Protein AF-A0A1R4I894-F1 (afdb_monomer_lite)

Radius of gyration: 35.86 Å; chains: 1; bounding box: 91×90×110 Å

Foldseek 3Di:
DPDAQDQLVVLVVPDDLVCSLVSLQVSLQRHQQAPPDDGKKKWFWAADPVRDIDTPDIVVDDPPDDRAPPCWDWDAQPPGHIITIPNHGDDDPSSVVSRVVSSPVNNVSVVVVVVVVVVVVVVVVVVVVQVVLVVLQVLLVVLVVVVVVVVCCLCCVLCVVLVVVLVVLVVDPPVPRPVVVSVVSVVVSVVSVVVVVCLQDPPCCVPPFQQVVVVVLCVPFPEAEAEDEDQPDHFPSVQRNLQNNLVSLLCVLQRPDNWYKYWYWYHDQKTKIKIKTFADDDVCQVVQVVSLVVSCVSSVSSQSSLVSQVKGWDWDDDNGIIIIMTIHGRDDDHFAHFQDPVQLVLAVLLVLLLVLLVVLPDDPVVSVVLVCLLRAAAEEEEECADDAGHAHRYDYDYHPDALELVVLQCQQVCPPPRAHAEYEYPDDHDPNSVVSNPPGHQYFAPPQHNHLVNQQCNQCNSVSSSVVSLVVLCVVCVVVVPSVVSNVSSVCSCVVRLLNVLVVQLSCVRHVNHDPVCDPLLNLLSRSNHSDLCRNLVHDPPDDLVVSLVSLQVQLVVLVVQLPDPPDDPRSNSSSNSSSVSSVVSNPPPPDDPPDDDDD

Sequence (600 aa):
MSPRARRVLDVVASTPREGLVPALLENLARGVRPERHGPAQVRLVRCFDDGHRQQLAAWPDRAGAELAPEGSRTVDVPGLGVLVVDPAPRMTSARARLLRETAAWLGAIVRALTATRELRRAQEQAHRAGAAAEAAQLRAVRVGEGERIRLVETVTTATVGDLAELRGMLAVPAGEVPWERVNASAERLIDELRGAVRGVFPAMLPERGAAETLAELASGLPGSVVVRGDLGRRAGWDVESGFYHAVAGVLRVLARGPERVEVRLRGGDALVARVTRRTGGLADALAGDAAVAEVEAALAADRERLASLGGTLRVGPGREHVEVVVSLPTRAEVTSLPPGRRQLASRPVHGRVATLLESAGLPETVRERLRVRLTAPVALLVVQGPSPVPAPGVRTIDCDEAPDAALAARIRSGEEWGGVDAVVCALSPRDGFAAALAGGPLLFADGTGPGEAVALLAARAPVIAAVRVADELARIAEDEGENGVLRWQLEQLVVGAHELAEHGLLDAVAEGRAPRIVDADAARLAGSAGGDARTRLGLDRKAGDDLVAATAAAAAAHWAAVARRPGLDAASRRAAELLARSAAGIGAVPPASASASASA

Organism: NCBI:txid1255698

Secondary structure (DSSP, 8-state):
-PPPPPPHHHHHHHS-GGGHHHHHHHHHHHHT--TTSSPPEEEEEEE-TTS-EEEEEEES--TT--SS-TT-EEEEETTTEEEEEESPPPP-HHHHHHHHHHHHHHHHHHHHHHHHHHHHHHHHHHHHHHHHHHHHHHHHHHHHHHHHHHHHHHHHHHHHHHHHHHHHHTSS-TTT--HHHHHHHHHHHHHHHHHHHHHHS-THHHHHHHHHHHHHHHHTSSS-EEEEEE--SPPPHHHHHHHHHHHHHHHHHHTTSSS-EEEEEE-SSEEEEEEEEE--SGGGGTTHHHHHHHHHHHTHHHHHHHHHTT-EEEEEEETTEEEEEEEEES------PPPPHHHHHT-HHHHHHHHHHHHS---HHHHHHHHHHHHSPEEEEEESSPPPPP-TTEEEEEE-S--SHHHHHHHHH-TTTS---EEEESSPPPTTHHHHHTTSSEEPPTT--HHHHHHHHHHHHHHHHHHHHHHHHHHHHHHTSS-HHHHHHHHHHHHH-HHHHHHHHHHHHHTT-S-TT--HHHHHHTTTT-S-HHHHHT--TT--HHHHHHHHHHHHHHHHHHHT-TT--HHHHHHHHHHHHHHHHHHTS--S---S----

pLDDT: mean 81.15, std 15.45, range [34.81, 98.12]

Structure (mmCIF, N/CA/C/O backbone):
data_AF-A0A1R4I894-F1
#
_entry.id   AF-A0A1R4I894-F1
#
loop_
_atom_site.group_PDB
_atom_site.id
_atom_site.type_symbol
_atom_site.label_atom_id
_atom_site.label_alt_id
_atom_site.label_comp_id
_atom_site.label_asym_id
_atom_site.label_entity_id
_atom_site.label_seq_id
_atom_site.pdbx_PDB_ins_code
_atom_site.Cartn_x
_atom_site.Cartn_y
_atom_site.Cartn_z
_atom_site.occupancy
_atom_site.B_iso_or_equiv
_atom_site.auth_seq_id
_atom_site.auth_comp_id
_atom_site.auth_asym_id
_atom_site.auth_atom_id
_atom_site.pdbx_PDB_model_num
ATOM 1 N N . MET A 1 1 ? 47.058 3.624 -47.731 1.00 50.72 1 MET A N 1
ATOM 2 C CA . MET A 1 1 ? 45.870 2.754 -47.897 1.00 50.72 1 MET A CA 1
ATOM 3 C C . MET A 1 1 ? 44.729 3.342 -47.079 1.00 50.72 1 MET A C 1
ATOM 5 O O . MET A 1 1 ? 44.876 3.436 -45.870 1.00 50.72 1 MET A O 1
ATOM 9 N N . SER A 1 2 ? 43.640 3.816 -47.695 1.00 53.44 2 SER A N 1
ATOM 10 C CA . SER A 1 2 ? 42.489 4.308 -46.918 1.00 53.44 2 SER A CA 1
ATOM 11 C C . SER A 1 2 ? 41.803 3.134 -46.199 1.00 53.44 2 SER A C 1
ATOM 13 O O . SER A 1 2 ? 41.621 2.087 -46.826 1.00 53.44 2 SER A O 1
ATOM 15 N N . PRO A 1 3 ? 41.423 3.275 -44.917 1.00 67.44 3 PRO A N 1
ATOM 16 C CA . PRO A 1 3 ? 40.795 2.198 -44.158 1.00 67.44 3 PRO A CA 1
ATOM 17 C C . PRO A 1 3 ? 39.455 1.785 -44.784 1.00 67.44 3 PRO A C 1
ATOM 19 O O . PRO A 1 3 ? 38.648 2.628 -45.183 1.00 67.44 3 PRO A O 1
ATOM 22 N N . ARG A 1 4 ? 39.236 0.470 -44.887 1.00 84.06 4 ARG A N 1
ATOM 23 C CA . ARG A 1 4 ? 38.018 -0.147 -45.436 1.00 84.06 4 ARG A CA 1
ATOM 24 C C . ARG A 1 4 ? 36.834 0.101 -44.489 1.00 84.06 4 ARG A C 1
ATOM 26 O O . ARG A 1 4 ? 37.027 0.192 -43.278 1.00 84.06 4 ARG A O 1
ATOM 33 N N . ALA A 1 5 ? 35.617 0.200 -45.027 1.00 89.50 5 ALA A N 1
ATOM 34 C CA . ALA A 1 5 ? 34.412 0.294 -44.199 1.00 89.50 5 ALA A CA 1
ATOM 35 C C . ALA A 1 5 ? 34.279 -0.937 -43.286 1.00 89.50 5 ALA A C 1
ATOM 37 O O . ALA A 1 5 ? 34.488 -2.070 -43.730 1.00 89.50 5 ALA A O 1
ATOM 38 N N . ARG A 1 6 ? 33.940 -0.695 -42.018 1.00 94.50 6 ARG A N 1
ATOM 39 C CA . ARG A 1 6 ? 33.694 -1.716 -40.992 1.00 94.50 6 ARG A CA 1
ATOM 40 C C . ARG A 1 6 ? 32.262 -2.239 -41.106 1.00 94.50 6 ARG A C 1
ATOM 42 O O . ARG A 1 6 ? 31.408 -1.579 -41.711 1.00 94.50 6 ARG A O 1
ATOM 49 N N . ARG A 1 7 ? 31.968 -3.404 -40.515 1.00 94.75 7 ARG A N 1
ATOM 50 C CA . ARG A 1 7 ? 30.570 -3.850 -40.392 1.00 94.75 7 ARG A CA 1
ATOM 51 C C . ARG A 1 7 ? 29.832 -2.875 -39.478 1.00 94.75 7 ARG A C 1
ATOM 53 O O . ARG A 1 7 ? 30.419 -2.351 -38.535 1.00 94.75 7 ARG A O 1
ATOM 60 N N . VAL A 1 8 ? 28.550 -2.631 -39.750 1.00 94.00 8 VAL A N 1
ATOM 61 C CA . VAL A 1 8 ? 27.752 -1.671 -38.967 1.00 94.00 8 VAL A CA 1
ATOM 62 C C . VAL A 1 8 ? 27.723 -2.059 -37.488 1.00 94.00 8 VAL A C 1
ATOM 64 O O . VAL A 1 8 ? 27.901 -1.199 -36.631 1.00 94.00 8 VAL A O 1
ATOM 67 N N . LEU A 1 9 ? 27.607 -3.358 -37.200 1.00 92.31 9 LEU A N 1
ATOM 68 C CA . LEU A 1 9 ? 27.623 -3.887 -35.837 1.00 92.31 9 LEU A CA 1
ATOM 69 C C . LEU A 1 9 ? 28.928 -3.566 -35.090 1.00 92.31 9 LEU A C 1
ATOM 71 O O . LEU A 1 9 ? 28.876 -3.193 -33.925 1.00 92.31 9 LEU A O 1
ATOM 75 N N . ASP A 1 10 ? 30.080 -3.627 -35.765 1.00 95.75 10 ASP A N 1
ATOM 76 C CA . ASP A 1 10 ? 31.376 -3.316 -35.148 1.00 95.75 10 ASP A CA 1
ATOM 77 C C . ASP A 1 10 ? 31.460 -1.831 -34.771 1.00 95.75 10 ASP A C 1
ATOM 79 O O . ASP A 1 10 ? 32.032 -1.470 -33.744 1.00 95.75 10 ASP A O 1
ATOM 83 N N . VAL A 1 11 ? 30.879 -0.948 -35.592 1.00 95.00 11 VAL A N 1
ATOM 84 C CA . VAL A 1 11 ? 30.804 0.490 -35.292 1.00 95.00 11 VAL A CA 1
ATOM 85 C C . VAL A 1 11 ? 29.907 0.722 -34.081 1.00 95.00 11 VAL A C 1
ATOM 87 O O . VAL A 1 11 ? 30.320 1.424 -33.165 1.00 95.00 11 VAL A O 1
ATOM 90 N N . VAL A 1 12 ? 28.731 0.091 -34.043 1.00 93.50 12 VAL A N 1
ATOM 91 C CA . VAL A 1 12 ? 27.793 0.187 -32.913 1.00 93.50 12 VAL A CA 1
ATOM 92 C C . VAL A 1 12 ? 28.413 -0.330 -31.615 1.00 93.50 12 VAL A C 1
ATOM 94 O O . VAL A 1 12 ? 28.279 0.321 -30.588 1.00 93.50 12 VAL A O 1
ATOM 97 N N . ALA A 1 13 ? 29.130 -1.453 -31.659 1.00 93.06 13 ALA A N 1
ATOM 98 C CA . ALA A 1 13 ? 29.739 -2.057 -30.476 1.00 93.06 13 ALA A CA 1
ATOM 99 C C . ALA A 1 13 ? 30.964 -1.287 -29.951 1.00 93.06 13 ALA A C 1
ATOM 101 O O . ALA A 1 13 ? 31.261 -1.356 -28.763 1.00 93.06 13 ALA A O 1
ATOM 102 N N . SER A 1 14 ? 31.688 -0.573 -30.821 1.00 95.50 14 SER A N 1
ATOM 103 C CA . SER A 1 14 ? 32.942 0.112 -30.459 1.00 95.50 14 SER A CA 1
ATOM 104 C C . SER A 1 14 ? 32.813 1.621 -30.253 1.00 95.50 14 SER A C 1
ATOM 106 O O . SER A 1 14 ? 33.796 2.258 -29.880 1.00 95.50 14 SER A O 1
ATOM 108 N N . THR A 1 15 ? 31.643 2.211 -30.514 1.00 94.69 15 THR A N 1
ATOM 109 C CA . THR A 1 15 ? 31.457 3.669 -30.480 1.00 94.69 15 THR A CA 1
ATOM 110 C C . THR A 1 15 ? 30.525 4.072 -29.337 1.00 94.69 15 THR A C 1
ATOM 112 O O . THR A 1 15 ? 29.420 3.532 -29.257 1.00 94.69 15 THR A O 1
ATOM 115 N N . PRO A 1 16 ? 30.908 5.047 -28.489 1.00 91.31 16 PRO A N 1
ATOM 116 C CA . PRO A 1 16 ? 30.014 5.620 -27.485 1.00 91.31 16 PRO A CA 1
ATOM 117 C C . PRO A 1 16 ? 28.718 6.154 -28.102 1.00 91.31 16 PRO A C 1
ATOM 119 O O . PRO A 1 16 ? 28.694 6.595 -29.256 1.00 91.31 16 PRO A O 1
ATOM 122 N N . ARG A 1 17 ? 27.633 6.150 -27.323 1.00 85.44 17 ARG A N 1
ATOM 123 C CA . ARG A 1 17 ? 26.287 6.503 -27.802 1.00 85.44 17 ARG A CA 1
ATOM 124 C C . ARG A 1 17 ? 26.234 7.910 -28.402 1.00 85.44 17 ARG A C 1
ATOM 126 O O . ARG A 1 17 ? 25.556 8.118 -29.406 1.00 85.44 17 ARG A O 1
ATOM 133 N N . GLU A 1 18 ? 26.972 8.850 -27.822 1.00 87.19 18 GLU A N 1
ATOM 134 C CA . GLU A 1 18 ? 27.035 10.260 -28.220 1.00 87.19 18 GLU A CA 1
ATOM 135 C C . GLU A 1 18 ? 27.693 10.438 -29.598 1.00 87.19 18 GLU A C 1
ATOM 137 O O . GLU A 1 18 ? 27.332 11.339 -30.352 1.00 87.19 18 GLU A O 1
ATOM 142 N N . GLY A 1 19 ? 28.625 9.550 -29.956 1.00 91.25 19 GLY A N 1
ATOM 143 C CA . GLY A 1 19 ? 29.356 9.572 -31.226 1.00 91.25 19 GLY A CA 1
ATOM 144 C C . GLY A 1 19 ? 28.794 8.632 -32.293 1.00 91.25 19 GLY A C 1
ATOM 145 O O . GLY A 1 19 ? 29.337 8.553 -33.396 1.00 91.25 19 GLY A O 1
ATOM 146 N N . LEU A 1 20 ? 27.720 7.897 -31.993 1.00 93.31 20 LEU A N 1
ATOM 147 C CA . LEU A 1 20 ? 27.291 6.781 -32.830 1.00 93.31 20 LEU A CA 1
ATOM 148 C C . LEU A 1 20 ? 26.740 7.228 -34.191 1.00 93.31 20 LEU A C 1
ATOM 150 O O . LEU A 1 20 ? 27.080 6.644 -35.217 1.00 93.31 20 LEU A O 1
ATOM 154 N N . VAL A 1 21 ? 25.925 8.285 -34.223 1.00 93.56 21 VAL A N 1
ATOM 155 C CA . VAL A 1 21 ? 25.383 8.839 -35.477 1.00 93.56 21 VAL A CA 1
ATOM 156 C C . VAL A 1 21 ? 26.501 9.303 -36.423 1.00 93.56 21 VAL A C 1
ATOM 158 O O . VAL A 1 21 ? 26.552 8.791 -37.543 1.00 93.56 21 VAL A O 1
ATOM 161 N N . PRO A 1 22 ? 27.429 10.199 -36.025 1.00 94.56 22 PRO A N 1
ATOM 162 C CA . PRO A 1 22 ? 28.509 10.622 -36.915 1.00 94.56 22 PRO A CA 1
ATOM 163 C C . PRO A 1 22 ? 29.425 9.461 -37.332 1.00 94.56 22 PRO A C 1
ATOM 165 O O . PRO A 1 22 ? 29.791 9.382 -38.504 1.00 94.56 22 PRO A O 1
ATOM 168 N N . ALA A 1 23 ? 29.713 8.499 -36.447 1.00 95.31 23 ALA A N 1
ATOM 169 C CA . ALA A 1 23 ? 30.521 7.326 -36.796 1.00 95.31 23 ALA A CA 1
ATOM 170 C C . ALA A 1 23 ? 29.843 6.406 -37.828 1.00 95.31 23 ALA A C 1
ATOM 172 O O . ALA A 1 23 ? 30.511 5.838 -38.698 1.00 95.31 23 ALA A O 1
ATOM 173 N N . LEU A 1 24 ? 28.515 6.260 -37.764 1.00 96.38 24 LEU A N 1
ATOM 174 C CA . LEU A 1 24 ? 27.739 5.506 -38.750 1.00 96.38 24 LEU A CA 1
ATOM 175 C C . LEU A 1 24 ? 27.726 6.201 -40.116 1.00 96.38 24 LEU A C 1
ATOM 177 O O . LEU A 1 24 ? 27.910 5.528 -41.135 1.00 96.38 24 LEU A O 1
ATOM 181 N N . LEU A 1 25 ? 27.556 7.527 -40.143 1.00 95.88 25 LEU A N 1
ATOM 182 C CA . LEU A 1 25 ? 27.617 8.318 -41.378 1.00 95.88 25 LEU A CA 1
ATOM 183 C C . LEU A 1 25 ? 29.016 8.278 -41.997 1.00 95.88 25 LEU A C 1
ATOM 185 O O . LEU A 1 25 ? 29.146 8.078 -43.204 1.00 95.88 25 LEU A O 1
ATOM 189 N N . GLU A 1 26 ? 30.061 8.375 -41.178 1.00 95.62 26 GLU A N 1
ATOM 190 C CA . GLU A 1 26 ? 31.445 8.239 -41.621 1.00 95.62 26 GLU A CA 1
ATOM 191 C C . GLU A 1 26 ? 31.736 6.851 -42.197 1.00 95.62 26 GLU A C 1
ATOM 193 O O . GLU A 1 26 ? 32.312 6.727 -43.284 1.00 95.62 26 GLU A O 1
ATOM 198 N N . ASN A 1 27 ? 31.327 5.792 -41.496 1.00 95.94 27 ASN A N 1
ATOM 199 C CA . ASN A 1 27 ? 31.523 4.426 -41.967 1.00 95.94 27 ASN A CA 1
ATOM 200 C C . ASN A 1 27 ? 30.809 4.188 -43.305 1.00 95.94 27 ASN A C 1
ATOM 202 O O . ASN A 1 27 ? 31.374 3.570 -44.213 1.00 95.94 27 ASN A O 1
ATOM 206 N N . LEU A 1 28 ? 29.594 4.726 -43.445 1.00 96.00 28 LEU A N 1
ATOM 207 C CA . LEU A 1 28 ? 28.841 4.656 -44.687 1.00 96.00 28 LEU A CA 1
ATOM 208 C C . LEU A 1 28 ? 29.534 5.436 -45.811 1.00 96.00 28 LEU A C 1
ATOM 210 O O . LEU A 1 28 ? 29.759 4.859 -46.873 1.00 96.00 28 LEU A O 1
ATOM 214 N N . ALA A 1 29 ? 29.940 6.687 -45.571 1.00 94.31 29 ALA A N 1
ATOM 215 C CA . ALA A 1 29 ? 30.652 7.536 -46.531 1.00 94.31 29 ALA A CA 1
ATOM 216 C C . ALA A 1 29 ? 31.924 6.864 -47.074 1.00 94.31 29 ALA A C 1
ATOM 218 O O . ALA A 1 29 ? 32.208 6.910 -48.275 1.00 94.31 29 ALA A O 1
ATOM 219 N N . ARG A 1 30 ? 32.671 6.173 -46.200 1.00 92.75 30 ARG A N 1
ATOM 220 C CA . ARG A 1 30 ? 33.846 5.373 -46.581 1.00 92.75 30 ARG A CA 1
ATOM 221 C C . ARG A 1 30 ? 33.465 4.157 -47.434 1.00 92.75 30 ARG A C 1
ATOM 223 O O . ARG A 1 30 ? 34.169 3.843 -48.392 1.00 92.75 30 ARG A O 1
ATOM 230 N N . GLY A 1 31 ? 32.365 3.476 -47.111 1.00 92.81 31 GLY A N 1
ATOM 231 C CA . GLY A 1 31 ? 31.913 2.267 -47.814 1.00 92.81 31 GLY A CA 1
ATOM 232 C C . GLY A 1 31 ? 31.276 2.521 -49.181 1.00 92.81 31 GLY A C 1
ATOM 233 O O . GLY A 1 31 ? 31.356 1.672 -50.074 1.00 92.81 31 GLY A O 1
ATOM 234 N N . VAL A 1 32 ? 30.687 3.701 -49.376 1.00 91.69 32 VAL A N 1
ATOM 235 C CA . VAL A 1 32 ? 30.022 4.103 -50.628 1.00 91.69 32 VAL A CA 1
ATOM 236 C C . VAL A 1 32 ? 30.876 5.024 -51.502 1.00 91.69 32 VAL A C 1
ATOM 238 O O . VAL A 1 32 ? 30.367 5.604 -52.455 1.00 91.69 32 VAL A O 1
ATOM 241 N N . ARG A 1 33 ? 32.181 5.137 -51.220 1.00 83.06 33 ARG A N 1
ATOM 242 C CA . ARG A 1 33 ? 33.093 6.040 -51.932 1.00 83.06 33 ARG A CA 1
ATOM 243 C C . ARG A 1 33 ? 33.034 5.844 -53.466 1.00 83.06 33 ARG A C 1
ATOM 245 O O . ARG A 1 33 ? 33.193 4.707 -53.930 1.00 83.06 33 ARG A O 1
ATOM 252 N N . PRO A 1 34 ? 32.837 6.921 -54.251 1.00 76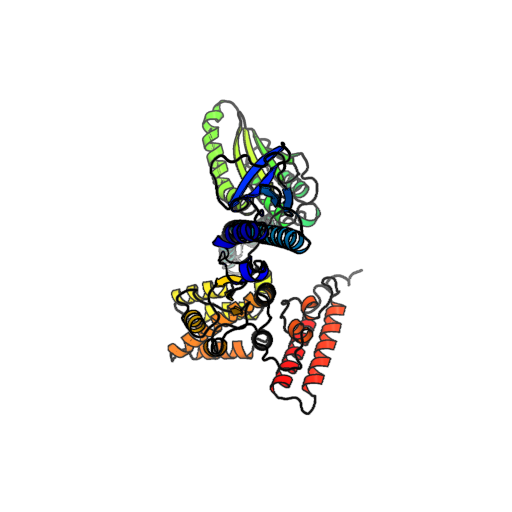.81 34 PRO A N 1
ATOM 253 C CA . PRO A 1 34 ? 32.864 6.868 -55.711 1.00 76.81 34 PRO A CA 1
ATOM 254 C C . PRO A 1 34 ? 34.279 6.583 -56.240 1.00 76.81 34 PRO A C 1
ATOM 256 O O . PRO A 1 34 ? 35.272 7.011 -55.661 1.00 76.81 34 PRO A O 1
ATOM 259 N N . GLU A 1 35 ? 34.378 5.874 -57.368 1.00 72.75 35 GLU A N 1
ATOM 260 C CA . GLU A 1 35 ? 35.652 5.395 -57.944 1.00 72.75 35 GLU A CA 1
ATOM 261 C C . GLU A 1 35 ? 36.596 6.517 -58.409 1.00 72.75 35 GLU A C 1
ATOM 263 O O . GLU A 1 35 ? 37.795 6.286 -58.530 1.00 72.75 35 GLU A O 1
ATOM 268 N N . ARG A 1 36 ? 36.078 7.725 -58.672 1.00 72.44 36 ARG A N 1
ATOM 269 C CA . ARG A 1 36 ? 36.845 8.843 -59.257 1.00 72.44 36 ARG A CA 1
ATOM 270 C C . ARG A 1 36 ? 36.813 10.144 -58.450 1.00 72.44 36 ARG A C 1
ATOM 272 O O . ARG A 1 36 ? 37.428 11.120 -58.868 1.00 72.44 36 ARG A O 1
ATOM 279 N N . HIS A 1 37 ? 36.134 10.179 -57.303 1.00 65.25 37 HIS A N 1
ATOM 280 C CA . HIS A 1 37 ? 35.942 11.407 -56.522 1.00 65.25 37 HIS A CA 1
ATOM 281 C C . HIS A 1 37 ? 36.285 11.202 -55.038 1.00 65.25 37 HIS A C 1
ATOM 283 O O . HIS A 1 37 ? 36.540 10.082 -54.583 1.00 65.25 37 HIS A O 1
ATOM 289 N N . GLY A 1 38 ? 36.374 12.309 -54.292 1.00 76.69 38 GLY A N 1
ATOM 290 C CA . GLY A 1 38 ? 36.614 12.320 -52.845 1.00 76.69 38 GLY A CA 1
ATOM 291 C C . GLY A 1 38 ? 35.575 11.513 -52.041 1.00 76.69 38 GLY A C 1
ATOM 292 O O . GLY A 1 38 ? 34.731 10.828 -52.619 1.00 76.69 38 GLY A O 1
ATOM 293 N N . PRO A 1 39 ? 35.629 11.536 -50.697 1.00 81.25 39 PRO A N 1
ATOM 294 C CA . PRO A 1 39 ? 34.636 10.834 -49.881 1.00 81.25 39 PRO A CA 1
ATOM 295 C C . PRO A 1 39 ? 33.217 11.288 -50.254 1.00 81.25 39 PRO A C 1
ATOM 297 O O . PRO A 1 39 ? 32.984 12.487 -50.424 1.00 81.25 39 PRO A O 1
ATOM 300 N N . ALA A 1 40 ? 32.297 10.327 -50.392 1.00 89.06 40 ALA A N 1
ATOM 301 C CA . ALA A 1 40 ? 30.883 10.629 -50.589 1.00 89.06 40 ALA A CA 1
ATOM 302 C C . ALA A 1 40 ? 30.371 11.412 -49.379 1.00 89.06 40 ALA A C 1
ATOM 304 O O . ALA A 1 40 ? 30.715 11.082 -48.242 1.00 89.06 40 ALA A O 1
ATOM 305 N N . GLN A 1 41 ? 29.556 12.429 -49.622 1.00 92.12 41 GLN A N 1
ATOM 306 C CA . GLN A 1 41 ? 28.850 13.131 -48.573 1.00 92.12 41 GLN A CA 1
ATOM 307 C C . GLN A 1 41 ? 27.571 12.373 -48.236 1.00 92.12 41 GLN A C 1
ATOM 309 O O . GLN A 1 41 ? 26.748 12.090 -49.101 1.00 92.12 41 GLN A O 1
ATOM 314 N N . VAL A 1 42 ? 27.424 12.018 -46.965 1.00 94.75 42 VAL A N 1
ATOM 315 C CA . VAL A 1 42 ? 26.241 11.359 -46.423 1.00 94.75 42 VAL A CA 1
ATOM 316 C C . VAL A 1 42 ? 25.564 12.328 -45.469 1.00 94.75 42 VAL A C 1
ATOM 318 O O . VAL A 1 42 ? 26.206 12.835 -44.552 1.00 94.75 42 VAL A O 1
ATOM 321 N N . ARG A 1 43 ? 24.271 12.580 -45.665 1.00 94.44 43 ARG A N 1
ATOM 322 C CA . ARG A 1 43 ? 23.467 13.467 -44.818 1.00 94.44 43 ARG A CA 1
ATOM 323 C C . ARG A 1 43 ? 22.253 12.718 -44.297 1.00 94.44 43 ARG A C 1
ATOM 325 O O . ARG A 1 43 ? 21.595 12.000 -45.041 1.00 94.44 43 ARG A O 1
ATOM 332 N N . LEU A 1 44 ? 21.951 12.895 -43.022 1.00 94.69 44 LEU A N 1
ATOM 333 C CA . LEU A 1 44 ? 20.716 12.436 -42.408 1.00 94.69 44 LEU A CA 1
ATOM 334 C C . LEU A 1 44 ? 19.766 13.625 -42.335 1.00 94.69 44 LEU A C 1
ATOM 336 O O . LEU A 1 44 ? 20.051 14.601 -41.642 1.00 94.69 44 LEU A O 1
ATOM 340 N N . VAL A 1 45 ? 18.668 13.560 -43.079 1.00 92.50 45 VAL A N 1
ATOM 341 C CA . VAL A 1 45 ? 17.740 14.673 -43.275 1.00 92.50 45 VAL A CA 1
ATOM 342 C C . VAL A 1 45 ? 16.364 14.270 -42.773 1.00 92.50 45 VAL A C 1
ATOM 344 O O . VAL A 1 45 ? 15.824 13.247 -43.179 1.00 92.50 45 VAL A O 1
ATOM 347 N N . ARG A 1 46 ? 15.774 15.081 -41.900 1.00 92.25 46 ARG A N 1
ATOM 348 C CA . ARG A 1 46 ? 14.370 14.956 -41.512 1.00 92.25 46 ARG A CA 1
ATOM 349 C C . ARG A 1 46 ? 13.498 15.697 -42.515 1.00 92.25 46 ARG A C 1
ATOM 351 O O . ARG A 1 46 ? 13.782 16.854 -42.819 1.00 92.25 46 ARG A O 1
ATOM 358 N N . CYS A 1 47 ? 12.446 15.043 -42.991 1.00 85.44 47 CYS A N 1
ATOM 359 C CA . CYS A 1 47 ? 11.413 15.652 -43.824 1.00 85.44 47 CYS A CA 1
ATOM 360 C C . CYS A 1 47 ? 10.163 15.893 -42.974 1.00 85.44 47 CYS A C 1
ATOM 362 O O . CYS A 1 47 ? 9.790 15.028 -42.181 1.00 85.44 47 CYS A O 1
ATOM 364 N N . PHE A 1 48 ? 9.559 17.064 -43.126 1.00 84.12 48 PHE A N 1
ATOM 365 C CA . PHE A 1 48 ? 8.303 17.446 -42.488 1.00 84.12 48 PHE A CA 1
ATOM 366 C C . PHE A 1 48 ? 7.170 17.448 -43.524 1.00 84.12 48 PHE A C 1
ATOM 368 O O . PHE A 1 48 ? 7.429 17.504 -44.729 1.00 84.12 48 PHE A O 1
ATOM 375 N N . ASP A 1 49 ? 5.922 17.374 -43.056 1.00 82.44 49 ASP A N 1
ATOM 376 C CA . ASP A 1 49 ? 4.733 17.278 -43.919 1.00 82.44 49 ASP A CA 1
ATOM 377 C C . ASP A 1 49 ? 4.518 18.532 -44.788 1.00 82.44 49 ASP A C 1
ATOM 379 O O . ASP A 1 49 ? 3.896 18.464 -45.844 1.00 82.44 49 ASP A O 1
ATOM 383 N N . ASP A 1 50 ? 5.083 19.670 -44.381 1.00 83.94 50 ASP A N 1
ATOM 384 C CA . ASP A 1 50 ? 5.085 20.945 -45.109 1.00 83.94 50 ASP A CA 1
ATOM 385 C C . ASP A 1 50 ? 6.163 21.023 -46.212 1.00 83.94 50 ASP A C 1
ATOM 387 O O . ASP A 1 50 ? 6.339 22.059 -46.854 1.00 83.94 50 ASP A O 1
ATOM 391 N N . GLY A 1 51 ? 6.908 19.935 -46.433 1.00 80.81 51 GLY A N 1
ATOM 392 C CA . GLY A 1 51 ? 8.010 19.873 -47.390 1.00 80.81 51 GLY A CA 1
ATOM 393 C C . GLY A 1 51 ? 9.328 20.451 -46.868 1.00 80.81 51 GLY A C 1
ATOM 394 O O . GLY A 1 51 ? 10.345 20.349 -47.563 1.00 80.81 51 GLY A O 1
ATOM 395 N N . HIS A 1 52 ? 9.362 20.997 -45.647 1.00 83.62 52 HIS A N 1
ATOM 396 C CA . HIS A 1 52 ? 10.591 21.473 -45.025 1.00 83.62 52 HIS A CA 1
ATOM 397 C C . HIS A 1 52 ? 11.557 20.307 -44.765 1.00 83.62 52 HIS A C 1
ATOM 399 O O . HIS A 1 52 ? 11.168 19.184 -44.421 1.00 83.62 52 HIS A O 1
ATOM 405 N N . ARG A 1 53 ? 12.858 20.570 -44.923 1.00 86.19 53 ARG A N 1
ATOM 406 C CA . ARG A 1 53 ? 13.927 19.586 -44.720 1.00 86.19 53 ARG A CA 1
ATOM 407 C C . ARG A 1 53 ? 14.955 20.123 -43.736 1.00 86.19 53 ARG A C 1
ATOM 409 O O . ARG A 1 53 ? 15.513 21.192 -43.941 1.00 86.19 53 ARG A O 1
ATOM 416 N N . GLN A 1 54 ? 15.241 19.356 -42.690 1.00 88.88 54 GLN A N 1
ATOM 417 C CA . GLN A 1 54 ? 16.238 19.705 -41.678 1.00 88.88 54 GLN A CA 1
ATOM 418 C C . GLN A 1 54 ? 17.385 18.695 -41.701 1.00 88.88 54 GLN A C 1
ATOM 420 O O . GLN A 1 54 ? 17.165 17.500 -41.499 1.00 88.88 54 GLN A O 1
ATOM 425 N N . GLN A 1 55 ? 18.618 19.163 -41.906 1.00 92.06 55 GLN A N 1
ATOM 426 C CA . GLN A 1 55 ? 19.803 18.327 -41.713 1.00 92.06 55 GLN A CA 1
ATOM 427 C C . GLN A 1 55 ? 19.987 18.042 -40.221 1.00 92.06 55 GLN A C 1
ATOM 429 O O . GLN A 1 55 ? 20.136 18.962 -39.422 1.00 92.06 55 GLN A O 1
ATOM 434 N N . LEU A 1 56 ? 19.993 16.763 -39.856 1.00 90.06 56 LEU A N 1
ATOM 435 C CA . LEU A 1 56 ? 20.240 16.310 -38.489 1.00 90.06 56 LEU A CA 1
ATOM 436 C C . LEU A 1 56 ? 21.721 16.017 -38.247 1.00 90.06 56 LEU A C 1
ATOM 438 O O . LEU A 1 56 ? 22.226 16.249 -37.155 1.00 90.06 56 LEU A O 1
ATOM 442 N N . ALA A 1 57 ? 22.404 15.481 -39.259 1.00 92.50 57 ALA A N 1
ATOM 443 C CA . ALA A 1 57 ? 23.832 15.188 -39.225 1.00 92.50 57 ALA A CA 1
ATOM 444 C C . ALA A 1 57 ? 24.375 15.018 -40.651 1.00 92.50 57 ALA A C 1
ATOM 446 O O . ALA A 1 57 ? 23.632 14.634 -41.558 1.00 92.50 57 ALA A O 1
ATOM 447 N N . ALA A 1 58 ? 25.669 15.265 -40.851 1.00 94.06 58 ALA A N 1
ATOM 448 C CA . ALA A 1 58 ? 26.341 15.054 -42.130 1.00 94.06 58 ALA A CA 1
ATOM 449 C C . ALA A 1 58 ? 27.783 14.571 -41.946 1.00 94.06 58 ALA A C 1
ATOM 451 O O . ALA A 1 58 ? 28.431 14.874 -40.947 1.00 94.06 58 ALA A O 1
ATOM 452 N N . TRP A 1 59 ? 28.288 13.830 -42.933 1.00 93.88 59 TRP A N 1
ATOM 453 C CA . TRP A 1 59 ? 29.695 13.465 -43.026 1.00 93.88 59 TRP A CA 1
ATOM 454 C C . TRP A 1 59 ? 30.180 13.345 -44.485 1.00 93.88 59 TRP A C 1
ATOM 456 O O . TRP A 1 59 ? 29.582 12.593 -45.254 1.00 93.88 59 TRP A O 1
ATOM 466 N N . PRO A 1 60 ? 31.297 13.992 -44.869 1.00 92.19 60 PRO A N 1
ATOM 467 C CA . PRO A 1 60 ? 31.903 15.104 -44.144 1.00 92.19 60 PRO A CA 1
ATOM 468 C C . PRO A 1 60 ? 30.899 16.257 -44.010 1.00 92.19 60 PRO A C 1
ATOM 470 O O . PRO A 1 60 ? 30.082 16.484 -44.909 1.00 92.19 60 PRO A O 1
ATOM 473 N N . ASP A 1 61 ? 30.947 16.966 -42.885 1.00 89.31 61 ASP A N 1
ATOM 474 C CA . ASP A 1 61 ? 30.119 18.153 -42.701 1.00 89.31 61 ASP A CA 1
ATOM 475 C C . ASP A 1 61 ? 30.693 19.294 -43.548 1.00 89.31 61 ASP A C 1
ATOM 477 O O . ASP A 1 61 ? 31.827 19.734 -43.352 1.00 89.31 61 ASP A O 1
ATOM 481 N N . ARG A 1 62 ? 29.939 19.707 -44.568 1.00 86.00 62 ARG A N 1
ATOM 482 C CA . ARG A 1 62 ? 30.301 20.811 -45.460 1.00 86.00 62 ARG A CA 1
ATOM 483 C C . ARG A 1 62 ? 29.215 21.860 -45.332 1.00 86.00 62 ARG A C 1
ATOM 485 O O . ARG A 1 62 ? 28.101 21.643 -45.809 1.00 86.00 62 ARG A O 1
ATOM 492 N N . ALA A 1 63 ? 29.552 22.974 -44.691 1.00 77.56 63 ALA A N 1
ATOM 493 C CA . ALA A 1 63 ? 28.647 24.101 -44.541 1.00 77.56 63 ALA A CA 1
ATOM 494 C C . ALA A 1 63 ? 28.146 24.580 -45.918 1.00 77.56 63 ALA A C 1
ATOM 496 O O . ALA A 1 63 ? 28.929 24.705 -46.858 1.00 77.56 63 ALA A O 1
ATOM 497 N N . GLY A 1 64 ? 26.838 24.829 -46.031 1.00 74.81 64 GLY A N 1
ATOM 498 C CA . GLY A 1 64 ? 26.214 25.388 -47.237 1.00 74.81 64 GLY A CA 1
ATOM 499 C C . GLY A 1 64 ? 25.961 24.405 -48.385 1.00 74.81 64 GLY A C 1
ATOM 500 O O . GLY A 1 64 ? 25.569 24.839 -49.464 1.00 74.81 64 GLY A O 1
ATOM 501 N N . ALA A 1 65 ? 26.168 23.099 -48.191 1.00 74.75 65 ALA A N 1
ATOM 502 C CA . ALA A 1 65 ? 25.828 22.118 -49.216 1.00 74.75 65 ALA A CA 1
ATOM 503 C C . ALA A 1 65 ? 24.303 21.940 -49.341 1.00 74.75 65 ALA A C 1
ATOM 505 O O . ALA A 1 65 ? 23.595 21.861 -48.337 1.00 74.75 65 ALA A O 1
ATOM 506 N N . GLU A 1 66 ? 23.807 21.840 -50.576 1.00 81.12 66 GLU A N 1
ATOM 507 C CA . GLU A 1 66 ? 22.396 21.568 -50.854 1.00 81.12 66 GLU A CA 1
ATOM 508 C C . GLU A 1 66 ? 21.950 20.260 -50.176 1.00 81.12 66 GLU A C 1
ATOM 510 O O . GLU A 1 66 ? 22.686 19.274 -50.162 1.00 81.12 66 GLU A O 1
ATOM 515 N N . LEU A 1 67 ? 20.750 20.228 -49.586 1.00 78.44 67 LEU A N 1
ATOM 516 C CA . LEU A 1 67 ? 20.303 19.095 -48.761 1.00 78.44 67 LEU A CA 1
ATOM 517 C C . LEU A 1 67 ? 20.123 17.801 -49.567 1.00 78.44 67 LEU A C 1
ATOM 519 O O . LEU A 1 67 ? 20.358 16.714 -49.038 1.00 78.44 67 LEU A O 1
ATOM 523 N N . ALA A 1 68 ? 19.732 17.912 -50.836 1.00 77.62 68 ALA A N 1
ATOM 524 C CA . ALA A 1 68 ? 19.545 16.789 -51.748 1.00 77.62 68 ALA A CA 1
ATOM 525 C C . ALA A 1 68 ? 19.768 17.236 -53.204 1.00 77.62 68 ALA A C 1
ATOM 527 O O . ALA A 1 68 ? 18.786 17.413 -53.923 1.00 77.62 68 ALA A O 1
ATOM 528 N N . PRO A 1 69 ? 21.029 17.436 -53.628 1.00 82.38 69 PRO A N 1
ATOM 529 C CA . PRO A 1 69 ? 21.327 17.845 -54.994 1.00 82.38 69 PRO A CA 1
ATOM 530 C C . PRO A 1 69 ? 20.815 16.810 -55.999 1.00 82.38 69 PRO A C 1
ATOM 532 O O . PRO A 1 69 ? 20.753 15.607 -55.699 1.00 82.38 69 PRO A O 1
ATOM 535 N N . GLU A 1 70 ? 20.450 17.275 -57.194 1.00 81.81 70 GLU A N 1
ATOM 536 C CA . GLU A 1 70 ? 19.991 16.413 -58.284 1.00 81.81 70 GLU A CA 1
ATOM 537 C C . GLU A 1 70 ? 21.001 15.290 -58.563 1.00 81.81 70 GLU A C 1
ATOM 539 O O . GLU A 1 70 ? 22.206 15.506 -58.675 1.00 81.81 70 GLU A O 1
ATOM 544 N N . GLY A 1 71 ? 20.504 14.053 -58.637 1.00 82.94 71 GLY A N 1
ATOM 545 C CA . GLY A 1 71 ? 21.348 12.867 -58.796 1.00 82.94 71 GLY A CA 1
ATOM 546 C C . GLY A 1 71 ? 21.881 12.269 -57.489 1.00 82.94 71 GLY A C 1
ATOM 547 O O . GLY A 1 71 ? 22.654 11.316 -57.547 1.00 82.94 71 GLY A O 1
ATOM 548 N N . SER A 1 72 ? 21.458 12.759 -56.319 1.00 90.31 72 SER A N 1
ATOM 549 C CA . SER A 1 72 ? 21.703 12.093 -55.030 1.00 90.31 72 SER A CA 1
ATOM 550 C C . SER A 1 72 ? 20.890 10.808 -54.877 1.00 90.31 72 SER A C 1
ATOM 552 O O . SER A 1 72 ? 19.783 10.678 -55.401 1.00 90.31 72 SER A O 1
ATOM 554 N N . ARG A 1 73 ? 21.399 9.857 -54.085 1.00 92.38 73 ARG A N 1
ATOM 555 C CA . ARG A 1 73 ? 20.629 8.670 -53.684 1.00 92.38 73 ARG A CA 1
ATOM 556 C C . ARG A 1 73 ? 20.015 8.874 -52.307 1.00 92.38 73 ARG A C 1
ATOM 558 O O . ARG A 1 73 ? 20.734 9.203 -51.370 1.00 92.38 73 ARG A O 1
ATOM 565 N N . THR A 1 74 ? 18.724 8.594 -52.174 1.00 93.69 74 THR A N 1
ATOM 566 C CA . THR A 1 74 ? 18.003 8.651 -50.899 1.00 93.69 74 THR A CA 1
ATOM 567 C C . THR A 1 74 ? 17.598 7.258 -50.418 1.00 93.69 74 THR A C 1
ATOM 569 O O . THR A 1 74 ? 17.340 6.359 -51.223 1.00 93.69 74 THR A O 1
ATOM 572 N N . VAL A 1 75 ? 17.587 7.056 -49.100 1.00 95.25 75 VAL A N 1
ATOM 573 C CA . VAL A 1 75 ? 17.046 5.857 -48.440 1.00 95.25 75 VAL A CA 1
ATOM 574 C C . VAL A 1 75 ? 16.300 6.259 -47.181 1.00 95.25 75 VAL A C 1
ATOM 576 O O . VAL A 1 75 ? 16.839 7.003 -46.366 1.00 95.25 75 VAL A O 1
ATOM 579 N N . ASP A 1 76 ? 15.095 5.730 -46.998 1.00 95.00 76 ASP A N 1
ATOM 580 C CA . ASP A 1 76 ? 14.293 6.003 -45.809 1.00 95.00 76 ASP A CA 1
ATOM 581 C C . ASP A 1 76 ? 14.947 5.458 -44.536 1.00 95.00 76 ASP A C 1
ATOM 583 O O . ASP A 1 76 ? 15.442 4.329 -44.478 1.00 95.00 76 ASP A O 1
ATOM 587 N N . VAL A 1 77 ? 14.913 6.278 -43.491 1.00 94.56 77 VAL A N 1
ATOM 588 C CA . VAL A 1 77 ? 15.337 5.965 -42.128 1.00 94.56 77 VAL A CA 1
ATOM 589 C C . VAL A 1 77 ? 14.076 5.934 -41.259 1.00 94.56 77 VAL A C 1
ATOM 591 O O . VAL A 1 77 ? 13.547 6.996 -40.910 1.00 94.56 77 VAL A O 1
ATOM 594 N N . PRO A 1 78 ? 13.566 4.736 -40.905 1.00 88.94 78 PRO A N 1
ATOM 595 C CA . PRO A 1 78 ? 12.266 4.591 -40.258 1.00 88.94 78 PRO A CA 1
ATOM 596 C C . PRO A 1 78 ? 12.135 5.414 -38.974 1.00 88.94 78 PRO A C 1
ATOM 598 O O . PRO A 1 78 ? 12.907 5.229 -38.030 1.00 88.94 78 PRO A O 1
ATOM 601 N N . GLY A 1 79 ? 11.125 6.287 -38.934 1.00 84.56 79 GLY A N 1
ATOM 602 C CA . GLY A 1 79 ? 10.819 7.141 -37.783 1.00 84.56 79 GLY A CA 1
ATOM 603 C C . GLY A 1 79 ? 11.711 8.377 -37.634 1.00 84.56 79 GLY A C 1
ATOM 604 O O . GLY A 1 79 ? 11.616 9.051 -36.611 1.00 84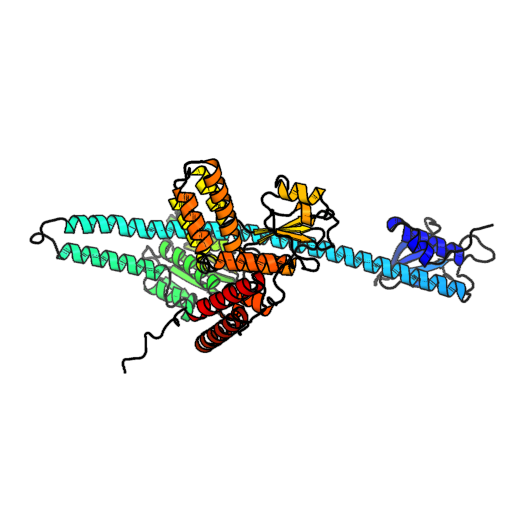.56 79 GLY A O 1
ATOM 605 N N . LEU A 1 80 ? 12.572 8.681 -38.614 1.00 86.69 80 LEU A N 1
ATOM 606 C CA . LEU A 1 80 ? 13.447 9.854 -38.561 1.00 86.69 80 LEU A CA 1
ATOM 607 C C . LEU A 1 80 ? 13.406 10.722 -39.825 1.00 86.69 80 LEU A C 1
ATOM 609 O O . LEU A 1 80 ? 13.328 11.942 -39.707 1.00 86.69 80 LEU A O 1
ATOM 613 N N . GLY A 1 81 ? 13.489 10.126 -41.015 1.00 91.81 81 GLY A N 1
ATOM 614 C CA . GLY A 1 81 ? 13.590 10.878 -42.267 1.00 91.81 81 GLY A CA 1
ATOM 615 C C . GLY A 1 81 ? 14.281 10.077 -43.361 1.00 91.81 81 GLY A C 1
ATOM 616 O O . GLY A 1 81 ? 14.022 8.889 -43.505 1.00 91.81 81 GLY A O 1
ATOM 617 N N . VAL A 1 82 ? 15.181 10.711 -44.109 1.00 94.25 82 VAL A N 1
ATOM 618 C CA . VAL A 1 82 ? 15.907 10.113 -45.233 1.00 94.25 82 VAL A CA 1
ATOM 619 C C . VAL A 1 82 ? 17.415 10.287 -45.091 1.00 94.25 82 VAL A C 1
ATOM 621 O O . VAL A 1 82 ? 17.920 11.290 -44.589 1.00 94.25 82 VAL A O 1
ATOM 624 N N . LEU A 1 83 ? 18.154 9.295 -45.565 1.00 95.94 83 LEU A N 1
ATOM 625 C CA . LEU A 1 83 ? 19.599 9.317 -45.699 1.00 95.94 83 LEU A CA 1
ATOM 626 C C . LEU A 1 83 ? 19.952 9.664 -47.144 1.00 95.94 83 LEU A C 1
ATOM 628 O O . LEU A 1 83 ? 19.595 8.924 -48.058 1.00 95.94 83 LEU A O 1
ATOM 632 N N . VAL A 1 84 ? 20.645 10.777 -47.347 1.00 95.06 84 VAL A N 1
ATOM 633 C CA . VAL A 1 84 ? 21.066 11.287 -48.655 1.00 95.06 84 VAL A CA 1
ATOM 634 C C . VAL A 1 84 ? 22.543 10.968 -48.860 1.00 95.06 84 VAL A C 1
ATOM 636 O O . VAL A 1 84 ? 23.359 11.275 -47.995 1.00 95.06 84 VAL A O 1
ATOM 639 N N . VAL A 1 85 ? 22.894 10.359 -49.991 1.00 94.25 85 VAL A N 1
ATOM 640 C CA . VAL A 1 85 ? 24.277 10.058 -50.385 1.00 94.25 85 VAL A CA 1
ATOM 641 C C . VAL A 1 85 ? 24.599 10.760 -51.700 1.00 94.25 85 VAL A C 1
ATOM 643 O O . VAL A 1 85 ? 23.936 10.513 -52.711 1.00 94.25 85 VAL A O 1
ATOM 646 N N . ASP A 1 86 ? 25.636 11.590 -51.672 1.00 91.69 86 ASP A N 1
ATOM 647 C CA . ASP A 1 86 ? 26.025 12.500 -52.747 1.00 91.69 86 ASP A CA 1
ATOM 648 C C . ASP A 1 86 ? 27.551 12.441 -53.018 1.00 91.69 86 ASP A C 1
ATOM 650 O O . ASP A 1 86 ? 28.346 12.603 -52.086 1.00 91.69 86 ASP A O 1
ATOM 654 N N . PRO A 1 87 ? 28.008 12.188 -54.260 1.00 90.06 87 PRO A N 1
ATOM 655 C CA . PRO A 1 87 ? 27.203 11.821 -55.431 1.00 90.06 87 PRO A CA 1
ATOM 656 C C . PRO A 1 87 ? 26.610 10.410 -55.295 1.00 90.06 87 PRO A C 1
ATOM 658 O O . PRO A 1 87 ? 27.126 9.586 -54.530 1.00 90.06 87 PRO A O 1
ATOM 661 N N . ALA A 1 88 ? 25.557 10.092 -56.064 1.00 89.12 88 ALA A N 1
ATOM 662 C CA . ALA A 1 88 ? 24.973 8.749 -56.048 1.00 89.12 88 ALA A CA 1
ATOM 663 C C . ALA A 1 88 ? 26.030 7.673 -56.373 1.00 89.12 88 ALA A C 1
ATOM 665 O O . ALA A 1 88 ? 26.631 7.684 -57.454 1.00 89.12 88 ALA A O 1
ATOM 666 N N . PRO A 1 89 ? 26.256 6.692 -55.480 1.00 87.50 89 PRO A N 1
ATOM 667 C CA . PRO A 1 89 ? 27.258 5.672 -55.731 1.00 87.50 89 PRO A CA 1
ATOM 668 C C . PRO A 1 89 ? 26.755 4.634 -56.732 1.00 87.50 89 PRO A C 1
ATOM 670 O O . PRO A 1 89 ? 25.583 4.248 -56.716 1.00 87.50 89 PRO A O 1
ATOM 673 N N . ARG A 1 90 ? 27.675 4.055 -57.516 1.00 89.62 90 ARG A N 1
ATOM 674 C CA . ARG A 1 90 ? 27.401 2.805 -58.243 1.00 89.62 90 ARG A CA 1
ATOM 675 C C . ARG A 1 90 ? 27.048 1.708 -57.242 1.00 89.62 90 ARG A C 1
ATOM 677 O O . ARG A 1 90 ? 27.848 1.390 -56.354 1.00 89.62 90 ARG A O 1
ATOM 684 N N . MET A 1 91 ? 25.857 1.135 -57.370 1.00 90.81 91 MET A N 1
ATOM 685 C CA . MET A 1 91 ? 25.362 0.146 -56.420 1.00 90.81 91 MET A CA 1
ATOM 686 C C . MET A 1 91 ? 25.892 -1.247 -56.708 1.00 90.81 91 MET A C 1
ATOM 688 O O . MET A 1 91 ? 25.639 -1.828 -57.755 1.00 90.81 91 MET A O 1
ATOM 692 N N . THR A 1 92 ? 26.569 -1.800 -55.709 1.00 92.94 92 THR A N 1
ATOM 693 C CA . THR A 1 92 ? 26.821 -3.233 -55.579 1.00 92.94 92 THR A CA 1
ATOM 694 C C . THR A 1 92 ? 25.936 -3.784 -54.465 1.00 92.9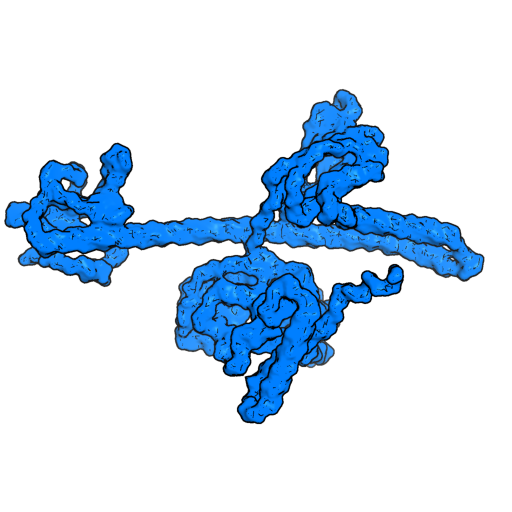4 92 THR A C 1
ATOM 696 O O . THR A 1 92 ? 25.464 -3.030 -53.607 1.00 92.94 92 THR A O 1
ATOM 699 N N . SER A 1 93 ? 25.740 -5.102 -54.425 1.00 92.56 93 SER A N 1
ATOM 700 C CA . SER A 1 93 ? 25.002 -5.771 -53.343 1.00 92.56 93 SER A CA 1
ATOM 701 C C . SER A 1 93 ? 25.560 -5.422 -51.955 1.00 92.56 93 SER A C 1
ATOM 703 O O . SER A 1 93 ? 24.794 -5.146 -51.031 1.00 92.56 93 SER A O 1
ATOM 705 N N . ALA A 1 94 ? 26.888 -5.336 -51.825 1.00 92.12 94 ALA A N 1
ATOM 706 C CA . ALA A 1 94 ? 27.565 -4.954 -50.588 1.00 92.12 94 ALA A CA 1
ATOM 707 C C . ALA A 1 94 ? 27.259 -3.507 -50.154 1.00 92.12 94 ALA A C 1
ATOM 709 O O . ALA A 1 94 ? 26.956 -3.274 -48.985 1.00 92.12 94 ALA A O 1
ATOM 710 N N . ARG A 1 95 ? 27.285 -2.540 -51.085 1.00 93.75 95 ARG A N 1
ATOM 711 C CA . ARG A 1 95 ? 26.957 -1.129 -50.792 1.00 93.75 95 ARG A CA 1
ATOM 712 C C . ARG A 1 95 ? 25.482 -0.952 -50.439 1.00 93.75 95 ARG A C 1
ATOM 714 O O . ARG A 1 95 ? 25.167 -0.250 -49.485 1.00 93.75 95 ARG A O 1
ATOM 721 N N . ALA A 1 96 ? 24.592 -1.628 -51.165 1.00 93.12 96 ALA A N 1
ATOM 722 C CA . ALA A 1 96 ? 23.161 -1.604 -50.881 1.00 93.12 96 ALA A CA 1
ATOM 723 C C . ALA A 1 96 ? 22.842 -2.205 -49.501 1.00 93.12 96 ALA A C 1
ATOM 725 O O . ALA A 1 96 ? 21.984 -1.684 -48.790 1.00 93.12 96 ALA A O 1
ATOM 726 N N . ARG A 1 97 ? 23.551 -3.272 -49.100 1.00 94.56 97 ARG A N 1
ATOM 727 C CA . ARG A 1 97 ? 23.423 -3.859 -47.761 1.00 94.56 97 ARG A CA 1
ATOM 728 C C . ARG A 1 97 ? 23.892 -2.893 -46.675 1.00 94.56 97 ARG A C 1
ATOM 730 O O . ARG A 1 97 ? 23.132 -2.649 -45.746 1.00 94.56 97 ARG A O 1
ATOM 737 N N . LEU A 1 98 ? 25.081 -2.307 -46.828 1.00 94.88 98 LEU A N 1
ATOM 738 C CA . LEU A 1 98 ? 25.625 -1.334 -45.875 1.00 94.88 98 LEU A CA 1
ATOM 739 C C . LEU A 1 98 ? 24.669 -0.150 -45.668 1.00 94.88 98 LEU A C 1
ATOM 741 O O . LEU A 1 98 ? 24.373 0.207 -44.536 1.00 94.88 98 LEU A O 1
ATOM 745 N N . LEU A 1 99 ? 24.132 0.405 -46.758 1.00 95.19 99 LEU A N 1
ATOM 746 C CA . LEU A 1 99 ? 23.184 1.520 -46.727 1.00 95.19 99 LEU A CA 1
ATOM 747 C C . LEU A 1 99 ? 21.898 1.177 -45.953 1.00 95.19 99 LEU A C 1
ATOM 749 O O . LEU A 1 99 ? 21.473 1.953 -45.099 1.00 95.19 99 LEU A O 1
ATOM 753 N N . ARG A 1 100 ? 21.307 -0.001 -46.209 1.00 95.00 100 ARG A N 1
ATOM 754 C CA . ARG A 1 100 ? 20.106 -0.475 -45.496 1.00 95.00 100 ARG A CA 1
ATOM 755 C C . ARG A 1 100 ? 20.373 -0.763 -44.021 1.00 95.00 100 ARG A C 1
ATOM 757 O O . ARG A 1 100 ? 19.562 -0.387 -43.184 1.00 95.00 100 ARG A O 1
ATOM 764 N N . GLU A 1 101 ? 21.492 -1.412 -43.701 1.00 96.19 101 GLU A N 1
ATOM 765 C CA . GLU A 1 101 ? 21.878 -1.691 -42.313 1.00 96.19 101 GLU A CA 1
ATOM 766 C C . GLU A 1 101 ? 22.087 -0.383 -41.541 1.00 96.19 101 GLU A C 1
ATOM 768 O O . GLU A 1 101 ? 21.529 -0.218 -40.459 1.00 96.19 101 GLU A O 1
ATOM 773 N N . THR A 1 102 ? 22.812 0.583 -42.114 1.00 95.75 102 THR A N 1
ATOM 774 C CA . THR A 1 102 ? 22.994 1.906 -41.503 1.00 95.75 102 THR A CA 1
ATOM 775 C C . THR A 1 102 ? 21.655 2.614 -41.278 1.00 95.75 102 THR A C 1
ATOM 777 O O . THR A 1 102 ? 21.423 3.117 -40.181 1.00 95.75 102 THR A O 1
ATOM 780 N N . ALA A 1 103 ? 20.745 2.612 -42.259 1.00 95.44 103 ALA A N 1
ATOM 781 C CA . ALA A 1 103 ? 19.418 3.214 -42.109 1.00 95.44 103 ALA A CA 1
ATOM 782 C C . ALA A 1 103 ? 18.573 2.531 -41.014 1.00 95.44 103 ALA A C 1
ATOM 784 O O . ALA A 1 103 ? 17.948 3.209 -40.197 1.00 95.44 103 ALA A O 1
ATOM 785 N N . ALA A 1 104 ? 18.594 1.196 -40.939 1.00 94.62 104 ALA A N 1
ATOM 786 C CA . ALA A 1 104 ? 17.878 0.445 -39.908 1.00 94.62 104 ALA A CA 1
ATOM 787 C C . ALA A 1 104 ? 18.398 0.759 -38.494 1.00 94.62 104 ALA A C 1
ATOM 789 O O . ALA A 1 104 ? 17.602 0.998 -37.582 1.00 94.62 104 ALA A O 1
ATOM 790 N N . TRP A 1 105 ? 19.723 0.817 -38.324 1.00 95.19 105 TRP A N 1
ATOM 791 C CA . TRP A 1 105 ? 20.354 1.153 -37.046 1.00 95.19 105 TRP A CA 1
ATOM 792 C C . TRP A 1 105 ? 20.083 2.598 -36.620 1.00 95.19 105 TRP A C 1
ATOM 794 O O . TRP A 1 105 ? 19.733 2.828 -35.463 1.00 95.19 105 TRP A O 1
ATOM 804 N N . LEU A 1 106 ? 20.149 3.563 -37.544 1.00 93.56 106 LEU A N 1
ATOM 805 C CA . LEU A 1 106 ? 19.781 4.956 -37.259 1.00 93.56 106 LEU A CA 1
ATOM 806 C C . LEU A 1 106 ? 18.319 5.070 -36.796 1.00 93.56 106 LEU A C 1
ATOM 808 O O . LEU A 1 106 ? 18.045 5.733 -35.797 1.00 93.56 106 LEU A O 1
ATOM 812 N N . GLY A 1 107 ? 17.390 4.363 -37.450 1.00 90.69 107 GLY A N 1
ATOM 813 C CA . GLY A 1 107 ? 15.986 4.326 -37.027 1.00 90.69 107 GLY A CA 1
ATOM 814 C C . GLY A 1 107 ? 15.784 3.692 -35.643 1.00 90.69 107 GLY A C 1
ATOM 815 O O . GLY A 1 107 ? 14.978 4.176 -34.848 1.00 90.69 107 GLY A O 1
ATOM 816 N N . ALA A 1 108 ? 16.528 2.631 -35.316 1.00 90.44 108 ALA A N 1
ATOM 817 C CA . ALA A 1 108 ? 16.461 1.985 -34.003 1.00 90.44 108 ALA A CA 1
ATOM 818 C C . ALA A 1 108 ? 16.953 2.901 -32.868 1.00 90.44 108 ALA A C 1
ATOM 820 O O . ALA A 1 108 ? 16.296 2.995 -31.830 1.00 90.44 108 ALA A O 1
ATOM 821 N N . ILE A 1 109 ? 18.057 3.626 -33.084 1.00 88.75 109 ILE A N 1
ATOM 822 C CA . ILE A 1 109 ? 18.617 4.578 -32.110 1.00 88.75 109 ILE A CA 1
ATOM 823 C C . ILE A 1 109 ? 17.603 5.678 -31.776 1.00 88.75 109 ILE A C 1
ATOM 825 O O . ILE A 1 109 ? 17.409 6.015 -30.607 1.00 88.75 109 ILE A O 1
ATOM 829 N N . VAL A 1 110 ? 16.925 6.216 -32.792 1.00 84.44 110 VAL A N 1
ATOM 830 C CA . VAL A 1 110 ? 15.913 7.268 -32.619 1.00 84.44 110 VAL A CA 1
ATOM 831 C C . VAL A 1 110 ? 14.724 6.762 -31.816 1.00 84.44 110 VAL A C 1
ATOM 833 O O . VAL A 1 110 ? 14.330 7.417 -30.856 1.00 84.44 110 VAL A O 1
ATOM 836 N N . ARG A 1 111 ? 14.182 5.584 -32.156 1.00 84.69 111 ARG A N 1
ATOM 837 C CA . ARG A 1 111 ? 13.063 4.994 -31.405 1.00 84.69 111 ARG A CA 1
ATOM 838 C C . ARG A 1 111 ? 13.418 4.776 -29.938 1.00 84.69 111 ARG A C 1
ATOM 840 O O . ARG A 1 111 ? 12.628 5.133 -29.070 1.00 84.69 111 ARG A O 1
ATOM 847 N N . ALA A 1 112 ? 14.620 4.270 -29.661 1.00 85.19 112 ALA A N 1
ATOM 848 C CA . ALA A 1 112 ? 15.095 4.097 -28.292 1.00 85.19 112 ALA A CA 1
ATOM 849 C C . ALA A 1 112 ? 15.179 5.437 -27.539 1.00 85.19 112 ALA A C 1
ATOM 851 O O . ALA A 1 112 ? 14.726 5.532 -26.403 1.00 85.19 112 ALA A O 1
ATOM 852 N N . LEU A 1 113 ? 15.705 6.495 -28.171 1.00 83.94 113 LEU A N 1
ATOM 853 C CA . LEU A 1 113 ? 15.776 7.833 -27.568 1.00 83.94 113 LEU A CA 1
ATOM 854 C C . LEU A 1 113 ? 14.392 8.443 -27.307 1.00 83.94 113 LEU A C 1
ATOM 856 O O . LEU A 1 113 ? 14.194 9.073 -26.268 1.00 83.94 113 LEU A O 1
ATOM 860 N N . THR A 1 114 ? 13.442 8.268 -28.227 1.00 79.25 114 THR A N 1
ATOM 861 C CA . THR A 1 114 ? 12.059 8.732 -28.052 1.00 79.25 114 THR A CA 1
ATOM 862 C C . THR A 1 114 ? 11.392 8.017 -26.883 1.00 79.25 114 THR A C 1
ATOM 864 O O . THR A 1 114 ? 10.899 8.692 -25.982 1.00 79.25 114 THR A O 1
ATOM 867 N N . ALA A 1 115 ? 11.490 6.687 -26.821 1.00 79.44 115 ALA A N 1
ATOM 868 C CA . ALA A 1 115 ? 10.945 5.900 -25.718 1.00 79.44 115 ALA A CA 1
ATOM 869 C C . ALA A 1 115 ? 11.544 6.310 -24.359 1.00 79.44 115 ALA A C 1
ATOM 871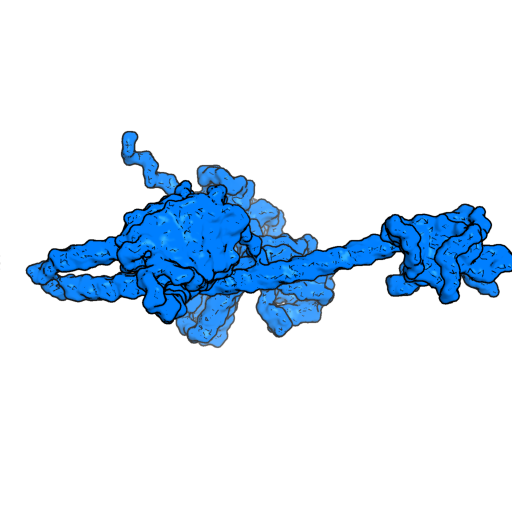 O O . ALA A 1 115 ? 10.817 6.468 -23.383 1.00 79.44 115 ALA A O 1
ATOM 872 N N . THR A 1 116 ? 12.858 6.572 -24.287 1.00 80.19 116 THR A N 1
ATOM 873 C CA . THR A 1 116 ? 13.490 7.074 -23.052 1.00 80.19 116 THR A CA 1
ATOM 874 C C . THR A 1 116 ? 12.937 8.442 -22.631 1.00 80.19 116 THR A C 1
ATOM 876 O O . THR A 1 116 ? 12.734 8.686 -21.444 1.00 80.19 116 THR A O 1
ATOM 879 N N . ARG A 1 117 ? 12.683 9.355 -23.580 1.00 79.75 117 ARG A N 1
ATOM 880 C CA . ARG A 1 117 ? 12.107 10.678 -23.273 1.00 79.75 117 ARG A CA 1
ATOM 881 C C . ARG A 1 117 ? 10.656 10.582 -22.818 1.00 79.75 117 ARG A C 1
ATOM 883 O O . ARG A 1 117 ? 10.268 11.309 -21.909 1.00 79.75 117 ARG A O 1
ATOM 890 N N . GLU A 1 118 ? 9.868 9.719 -23.447 1.00 78.69 118 GLU A N 1
ATOM 891 C CA . GLU A 1 118 ? 8.479 9.465 -23.053 1.00 78.69 118 GLU A CA 1
ATOM 892 C C . GLU A 1 118 ? 8.408 8.878 -21.646 1.00 78.69 118 GLU A C 1
ATOM 894 O O . GLU A 1 118 ? 7.654 9.392 -20.821 1.00 78.69 118 GLU A O 1
ATOM 899 N N . LEU A 1 119 ? 9.269 7.904 -21.334 1.00 81.94 119 LEU A N 1
ATOM 900 C CA . LEU A 1 119 ? 9.389 7.351 -19.988 1.00 81.94 119 LEU A CA 1
ATOM 901 C C . LEU A 1 119 ? 9.723 8.438 -18.958 1.00 81.94 119 LEU A C 1
ATOM 903 O O . LEU A 1 119 ? 9.045 8.540 -17.941 1.00 81.94 119 LEU A O 1
ATOM 907 N N . ARG A 1 120 ? 10.710 9.299 -19.242 1.00 79.56 120 ARG A N 1
ATOM 908 C CA . ARG A 1 120 ? 11.111 10.377 -18.323 1.00 79.56 120 ARG A CA 1
ATOM 909 C C . ARG A 1 120 ? 9.982 11.380 -18.073 1.00 79.56 120 ARG A C 1
ATOM 911 O O . ARG A 1 120 ? 9.737 11.763 -16.936 1.00 79.56 120 ARG A O 1
ATOM 918 N N . ARG A 1 121 ? 9.246 11.761 -19.123 1.00 77.38 121 ARG A N 1
ATOM 919 C CA . ARG A 1 121 ? 8.071 12.642 -18.998 1.00 77.38 121 ARG A CA 1
ATOM 920 C C . ARG A 1 121 ? 6.963 11.998 -18.171 1.00 77.38 121 ARG A C 1
ATOM 922 O O . ARG A 1 121 ? 6.373 12.671 -17.331 1.00 77.38 121 ARG A O 1
ATOM 929 N N . ALA A 1 122 ? 6.694 10.713 -18.396 1.00 72.69 122 ALA A N 1
ATOM 930 C CA . ALA A 1 122 ? 5.712 9.967 -17.619 1.00 72.69 122 ALA A CA 1
ATOM 931 C C . ALA A 1 122 ? 6.115 9.893 -16.135 1.00 72.69 122 ALA A C 1
ATOM 933 O O . ALA A 1 122 ? 5.278 10.126 -15.267 1.00 72.69 122 ALA A O 1
ATOM 934 N N . GLN A 1 123 ? 7.401 9.669 -15.843 1.00 76.12 123 GLN A N 1
ATOM 935 C CA . GLN A 1 123 ? 7.947 9.681 -14.481 1.00 76.12 123 GLN A CA 1
ATOM 936 C C . GLN A 1 123 ? 7.799 11.056 -13.811 1.00 76.12 123 GLN A C 1
ATOM 938 O O . GLN A 1 123 ? 7.285 11.149 -12.700 1.00 76.12 123 GLN A O 1
ATOM 943 N N . GLU A 1 124 ? 8.174 12.142 -14.492 1.00 73.81 124 GLU A N 1
ATOM 944 C CA . GLU A 1 124 ? 8.029 13.510 -13.970 1.00 73.81 124 GLU A CA 1
ATOM 945 C C . GLU A 1 124 ? 6.562 13.900 -13.727 1.00 73.81 124 GLU A C 1
ATOM 947 O O . GLU A 1 124 ? 6.251 14.657 -12.804 1.00 73.81 124 GLU A O 1
ATOM 952 N N . GLN A 1 125 ? 5.644 13.423 -14.570 1.00 71.69 125 GLN A N 1
ATOM 953 C CA . GLN A 1 125 ? 4.211 13.640 -14.390 1.00 71.69 125 GLN A CA 1
ATOM 954 C C . GLN A 1 125 ? 3.670 12.846 -13.195 1.00 71.69 125 GLN A C 1
ATOM 956 O O . GLN A 1 125 ? 2.929 13.407 -12.389 1.00 71.69 125 GLN A O 1
ATOM 961 N N . ALA A 1 126 ? 4.079 11.584 -13.046 1.00 65.31 126 ALA A N 1
ATOM 962 C CA . ALA A 1 126 ? 3.714 10.751 -11.905 1.00 65.31 126 ALA A CA 1
ATOM 963 C C . ALA A 1 126 ? 4.214 11.352 -10.583 1.00 65.31 126 ALA A C 1
ATOM 965 O O . ALA A 1 126 ? 3.454 11.440 -9.621 1.00 65.31 126 ALA A O 1
ATOM 966 N N . HIS A 1 127 ? 5.451 11.856 -10.553 1.00 61.25 127 HIS A N 1
ATOM 967 C CA . HIS A 1 127 ? 6.019 12.488 -9.364 1.00 61.25 127 HIS A CA 1
ATOM 968 C C . HIS A 1 127 ? 5.249 13.754 -8.955 1.00 61.25 127 HIS A C 1
ATOM 970 O O . HIS A 1 127 ? 4.893 13.929 -7.790 1.00 61.25 127 HIS A O 1
ATOM 976 N N . ARG A 1 128 ? 4.904 14.614 -9.926 1.00 62.56 128 ARG A N 1
ATOM 977 C CA . ARG A 1 128 ? 4.073 15.805 -9.676 1.00 62.56 128 ARG A CA 1
ATOM 978 C C . ARG A 1 128 ? 2.675 15.451 -9.168 1.00 62.56 128 ARG A C 1
ATOM 980 O O . ARG A 1 128 ? 2.172 16.129 -8.275 1.00 62.56 128 ARG A O 1
ATOM 987 N N . ALA A 1 129 ? 2.060 14.402 -9.712 1.00 59.56 129 ALA A N 1
ATOM 988 C CA . ALA A 1 129 ? 0.768 13.914 -9.238 1.00 59.56 129 ALA A CA 1
ATOM 989 C C . ALA A 1 129 ? 0.854 13.379 -7.794 1.00 59.56 129 ALA A C 1
ATOM 991 O O . ALA A 1 129 ? -0.010 13.695 -6.978 1.00 59.56 129 ALA A O 1
ATOM 992 N N . GLY A 1 130 ? 1.927 12.654 -7.455 1.00 56.91 130 GLY A N 1
ATOM 993 C CA . GLY A 1 130 ? 2.192 12.171 -6.095 1.00 56.91 130 GLY A CA 1
ATOM 994 C C . GLY A 1 130 ? 2.324 13.303 -5.072 1.00 56.91 130 GLY A C 1
ATOM 995 O O . GLY A 1 130 ? 1.616 13.307 -4.067 1.00 56.91 130 GLY A O 1
ATOM 996 N N . ALA A 1 131 ? 3.141 14.320 -5.362 1.00 52.62 131 ALA A N 1
ATOM 997 C CA . ALA A 1 131 ? 3.322 15.471 -4.469 1.00 52.62 131 ALA A CA 1
ATOM 998 C C . ALA A 1 131 ? 2.013 16.253 -4.228 1.00 52.62 131 ALA A C 1
ATOM 1000 O O . ALA A 1 131 ? 1.735 16.720 -3.120 1.00 52.62 131 ALA A O 1
ATOM 1001 N N . ALA A 1 132 ? 1.169 16.384 -5.256 1.00 51.97 132 ALA A N 1
ATOM 1002 C CA . ALA A 1 132 ? -0.138 17.025 -5.120 1.00 51.97 132 ALA A CA 1
ATOM 1003 C C . ALA A 1 132 ? -1.105 16.207 -4.241 1.00 51.97 132 ALA A C 1
ATOM 1005 O O . ALA A 1 132 ? -1.843 16.790 -3.437 1.00 51.97 132 ALA A O 1
ATOM 1006 N N . ALA A 1 133 ? -1.078 14.874 -4.361 1.00 47.75 133 ALA A N 1
ATOM 1007 C CA . ALA A 1 133 ? -1.877 13.965 -3.542 1.00 47.75 133 ALA A CA 1
ATOM 1008 C C . ALA A 1 133 ? -1.455 14.004 -2.063 1.00 47.75 133 ALA A C 1
ATOM 1010 O O . ALA A 1 133 ? -2.314 14.121 -1.189 1.00 47.75 133 ALA A O 1
ATOM 1011 N N . GLU A 1 134 ? -0.152 14.013 -1.776 1.00 45.31 134 GLU A N 1
ATOM 1012 C CA . GLU A 1 134 ? 0.389 14.138 -0.415 1.00 45.31 134 GLU A CA 1
ATOM 1013 C C . GLU A 1 134 ? -0.057 15.444 0.263 1.00 45.31 134 GLU A C 1
ATOM 1015 O O . GLU A 1 134 ? -0.530 15.455 1.404 1.00 45.31 134 GLU A O 1
ATOM 1020 N N . ALA A 1 135 ? -0.006 16.561 -0.466 1.00 45.62 135 ALA A N 1
ATOM 1021 C CA . ALA A 1 135 ? -0.484 17.837 0.051 1.00 45.62 135 ALA A CA 1
ATOM 1022 C C . ALA A 1 135 ? -1.996 17.813 0.362 1.00 45.62 135 ALA A C 1
ATOM 1024 O O . ALA A 1 135 ? -2.438 18.444 1.324 1.00 45.62 135 ALA A O 1
ATOM 1025 N N . ALA A 1 136 ? -2.806 17.095 -0.425 1.00 45.00 136 ALA A N 1
ATOM 1026 C CA . ALA A 1 136 ? -4.241 16.927 -0.171 1.00 45.00 136 ALA A CA 1
ATOM 1027 C C . ALA A 1 136 ? -4.519 16.026 1.043 1.00 45.00 136 ALA A C 1
ATOM 1029 O O . ALA A 1 136 ? -5.380 16.331 1.867 1.00 45.00 136 ALA A O 1
ATOM 1030 N N . GLN A 1 137 ? -3.725 14.973 1.199 1.00 47.97 137 GLN A N 1
ATOM 1031 C CA . GLN A 1 137 ? -3.762 14.027 2.306 1.00 47.97 137 GLN A CA 1
ATOM 1032 C C . GLN A 1 137 ? -3.512 14.700 3.665 1.00 47.97 137 GLN A C 1
ATOM 1034 O O . GLN A 1 137 ? -4.283 14.514 4.609 1.00 47.97 137 GLN A O 1
ATOM 1039 N N . LEU A 1 138 ? -2.459 15.521 3.758 1.00 43.81 138 LEU A N 1
ATOM 1040 C CA . LEU A 1 138 ? -2.123 16.272 4.973 1.00 43.81 138 LEU A CA 1
ATOM 1041 C C . LEU A 1 138 ? -3.235 17.252 5.360 1.00 43.81 138 LEU A C 1
ATOM 1043 O O . LEU A 1 138 ? -3.496 17.454 6.546 1.00 43.81 138 LEU A O 1
ATOM 1047 N N . ARG A 1 139 ? -3.927 17.827 4.371 1.00 45.62 139 ARG A N 1
ATOM 1048 C CA . ARG A 1 139 ? -5.107 18.665 4.612 1.00 45.62 139 ARG A CA 1
ATOM 1049 C C . ARG A 1 139 ? -6.276 17.842 5.159 1.00 45.62 139 ARG A C 1
ATOM 1051 O O . ARG A 1 139 ? -6.864 18.245 6.155 1.00 45.62 139 ARG A O 1
ATOM 1058 N N . ALA A 1 140 ? -6.566 16.673 4.586 1.00 44.31 140 ALA A N 1
ATOM 1059 C CA . ALA A 1 140 ? -7.648 15.799 5.051 1.00 44.31 140 ALA A CA 1
ATOM 1060 C C . ALA A 1 140 ? -7.433 15.277 6.486 1.00 44.31 140 ALA A C 1
ATOM 1062 O O . ALA A 1 140 ? -8.376 15.240 7.274 1.00 44.31 140 ALA A O 1
ATOM 1063 N N . VAL A 1 141 ? -6.195 14.925 6.857 1.00 43.62 141 VAL A N 1
ATOM 1064 C CA . VAL A 1 141 ? -5.860 14.508 8.234 1.00 43.62 141 VAL A CA 1
ATOM 1065 C C . VAL A 1 141 ? -6.083 15.651 9.226 1.00 43.62 141 VAL A C 1
ATOM 1067 O O . VAL A 1 141 ? -6.702 15.436 10.267 1.00 43.62 141 VAL A O 1
ATOM 1070 N N . ARG A 1 142 ? -5.644 16.875 8.895 1.00 42.38 142 ARG A N 1
ATOM 1071 C CA . ARG A 1 142 ? -5.881 18.054 9.746 1.00 42.38 142 ARG A CA 1
ATOM 1072 C C . ARG A 1 142 ? -7.369 18.351 9.914 1.00 42.38 142 ARG A C 1
ATOM 1074 O O . ARG A 1 142 ? -7.792 18.664 11.020 1.00 42.38 142 ARG A O 1
ATOM 1081 N N . VAL A 1 143 ? -8.167 18.186 8.858 1.00 41.22 143 VAL A N 1
ATOM 1082 C CA . VAL A 1 143 ? -9.625 18.364 8.939 1.00 41.22 143 VAL A CA 1
ATOM 1083 C C . VAL A 1 143 ? -10.289 17.286 9.790 1.00 41.22 143 VAL A C 1
ATOM 1085 O O . VAL A 1 143 ? -11.111 17.622 10.636 1.00 41.22 143 VAL A O 1
ATOM 1088 N N . GLY A 1 144 ? -9.908 16.014 9.643 1.00 44.06 144 GLY A N 1
ATOM 1089 C CA . GLY A 1 144 ? -10.441 14.938 10.484 1.00 44.06 144 GLY A CA 1
ATOM 1090 C C . GLY A 1 144 ? -10.114 15.120 11.971 1.00 44.06 144 GLY A C 1
ATOM 1091 O O . GLY A 1 144 ? -10.939 14.801 12.829 1.00 44.06 144 GLY A O 1
ATOM 1092 N N . GLU A 1 145 ? -8.939 15.669 12.288 1.00 42.72 145 GLU A N 1
ATOM 1093 C CA . GLU A 1 145 ? -8.570 15.993 13.668 1.00 42.72 145 GLU A CA 1
ATOM 1094 C C . GLU A 1 145 ? -9.303 17.238 14.184 1.00 42.72 145 GLU A C 1
ATOM 1096 O O . GLU A 1 145 ? -9.807 17.219 15.304 1.00 42.72 145 GLU A O 1
ATOM 1101 N N . GLY A 1 146 ? -9.479 18.270 13.353 1.00 42.00 146 GLY A N 1
ATOM 1102 C CA . GLY A 1 146 ? -10.315 19.428 13.681 1.00 42.00 146 GLY A CA 1
ATOM 1103 C C . GLY A 1 146 ? -11.784 19.056 13.923 1.00 42.00 146 GLY A C 1
ATOM 1104 O O . GLY A 1 146 ? -12.405 19.554 14.861 1.00 42.00 146 GLY A O 1
ATOM 1105 N N . GLU A 1 147 ? -12.338 18.122 13.142 1.00 47.94 147 GLU A N 1
ATOM 1106 C CA . GLU A 1 147 ? -13.677 17.569 13.372 1.00 47.94 147 GLU A CA 1
ATOM 1107 C C . GLU A 1 147 ? -13.746 16.744 14.653 1.00 47.94 147 GLU A C 1
ATOM 1109 O O . GLU A 1 147 ? -14.732 16.842 15.379 1.00 47.94 147 GLU A O 1
ATOM 1114 N N . ARG A 1 148 ? -12.708 15.959 14.965 1.00 49.12 148 ARG A N 1
ATOM 1115 C CA . ARG A 1 148 ? -12.645 15.200 16.217 1.00 49.12 148 ARG A CA 1
ATOM 1116 C C . ARG A 1 148 ? -12.603 16.133 17.417 1.00 49.12 148 ARG A C 1
ATOM 1118 O O . ARG A 1 148 ? -13.374 15.919 18.343 1.00 49.12 148 ARG A O 1
ATOM 1125 N N . ILE A 1 149 ? -11.746 17.152 17.389 1.00 44.38 149 ILE A N 1
ATOM 1126 C CA . ILE A 1 149 ? -11.637 18.149 18.458 1.00 44.38 149 ILE A CA 1
ATOM 1127 C C . ILE A 1 149 ? -12.983 18.846 18.636 1.00 44.38 149 ILE A C 1
ATOM 1129 O O . ILE A 1 149 ? -13.502 18.850 19.742 1.00 44.38 149 ILE A O 1
ATOM 1133 N N . ARG A 1 150 ? -13.621 19.299 17.551 1.00 47.25 150 ARG A N 1
ATOM 1134 C CA . ARG A 1 150 ? -14.944 19.935 17.609 1.00 47.25 150 ARG A CA 1
ATOM 1135 C C . ARG A 1 150 ? -16.047 18.994 18.098 1.00 47.25 150 ARG A C 1
ATOM 1137 O O . ARG A 1 150 ? -16.916 19.433 18.842 1.00 47.25 150 ARG A O 1
ATOM 1144 N N . LEU A 1 151 ? -16.069 17.731 17.668 1.00 52.12 151 LEU A N 1
ATOM 1145 C CA . LEU A 1 151 ? -17.065 16.741 18.101 1.00 52.12 151 LEU A CA 1
ATOM 1146 C C . LEU A 1 151 ? -16.876 16.385 19.570 1.00 52.12 151 LEU A C 1
ATOM 1148 O O . LEU A 1 151 ? -17.856 16.339 20.301 1.00 52.12 151 LEU A O 1
ATOM 1152 N N . VAL A 1 152 ? -15.631 16.169 19.996 1.00 52.56 152 VAL A N 1
ATOM 1153 C CA . VAL A 1 152 ? -15.297 15.947 21.401 1.00 52.56 152 VAL A CA 1
ATOM 1154 C C . VAL A 1 152 ? -15.701 17.174 22.198 1.00 52.56 152 VAL A C 1
ATOM 1156 O O . VAL A 1 152 ? -16.507 17.015 23.090 1.00 52.56 152 VAL A O 1
ATOM 1159 N N . GLU A 1 153 ? -15.279 18.379 21.820 1.00 46.09 153 GLU A N 1
ATOM 1160 C CA . GLU A 1 153 ? -15.608 19.632 22.506 1.00 46.09 153 GLU A CA 1
ATOM 1161 C C . GLU A 1 153 ? -17.118 19.901 22.554 1.00 46.09 153 GLU A C 1
ATOM 1163 O O . GLU A 1 153 ? -17.637 20.252 23.608 1.00 46.09 153 GLU A O 1
ATOM 1168 N N . THR A 1 154 ? -17.858 19.664 21.467 1.00 49.78 154 THR A N 1
ATOM 1169 C CA . THR A 1 154 ? -19.326 19.813 21.446 1.00 49.78 154 THR A CA 1
ATOM 1170 C C . THR A 1 154 ? -19.990 18.783 22.359 1.00 49.78 154 THR A C 1
ATOM 1172 O O . THR A 1 154 ? -20.899 19.126 23.107 1.00 49.78 154 THR A O 1
ATOM 1175 N N . VAL A 1 155 ? -19.530 17.528 22.335 1.00 51.44 155 VAL A N 1
ATOM 1176 C CA . VAL A 1 155 ? -20.074 16.461 23.182 1.00 51.44 155 VAL A CA 1
ATOM 1177 C C . VAL A 1 155 ? -19.707 16.699 24.643 1.00 51.44 155 VAL A C 1
ATOM 1179 O O . VAL A 1 155 ? -20.601 16.696 25.475 1.00 51.44 155 VAL A O 1
ATOM 1182 N N . THR A 1 156 ? -18.446 16.954 24.988 1.00 47.06 156 THR A N 1
ATOM 1183 C CA . THR A 1 156 ? -18.001 17.139 26.375 1.00 47.06 156 THR A CA 1
ATOM 1184 C C . THR A 1 156 ? -18.490 18.445 26.979 1.00 47.06 156 THR A C 1
ATOM 1186 O O . THR A 1 156 ? -18.878 18.439 28.138 1.00 47.06 156 THR A O 1
ATOM 1189 N N . THR A 1 157 ? -18.526 19.551 26.235 1.00 47.66 157 THR A N 1
ATOM 1190 C CA . THR A 1 157 ? -18.954 20.841 26.805 1.00 47.66 157 THR A CA 1
ATOM 1191 C C . THR A 1 157 ? -20.467 20.881 27.020 1.00 47.66 157 THR A C 1
ATOM 1193 O O . THR A 1 157 ? -20.897 21.379 28.054 1.00 47.66 157 THR A O 1
ATOM 1196 N N . ALA A 1 158 ? -21.264 20.283 26.121 1.00 49.22 158 ALA A N 1
ATOM 1197 C CA . ALA A 1 158 ? -22.715 20.174 26.306 1.00 49.22 158 ALA A CA 1
ATOM 1198 C C . ALA A 1 158 ? -23.110 19.085 27.321 1.00 49.22 158 ALA A C 1
ATOM 1200 O O . ALA A 1 158 ? -24.061 19.255 28.064 1.00 49.22 158 ALA A O 1
ATOM 1201 N N . THR A 1 159 ? -22.392 17.957 27.408 1.00 52.75 159 THR A N 1
ATOM 1202 C CA . THR A 1 159 ? -22.808 16.877 28.329 1.00 52.75 159 THR A CA 1
ATOM 1203 C C . THR A 1 159 ? -22.202 16.977 29.724 1.00 52.75 159 THR A C 1
ATOM 1205 O O . THR A 1 159 ? -22.883 16.629 30.680 1.00 52.75 159 THR A O 1
ATOM 1208 N N . VAL A 1 160 ? -20.959 17.439 29.902 1.00 54.75 160 VAL A N 1
ATOM 1209 C CA . VAL A 1 160 ? -20.278 17.366 31.213 1.00 54.75 160 VAL A CA 1
ATOM 1210 C C . VAL A 1 160 ? -20.767 18.444 32.185 1.00 54.75 160 VAL A C 1
ATOM 1212 O O . VAL A 1 160 ? -20.940 18.143 33.366 1.00 54.75 160 VAL A O 1
ATOM 1215 N N . GLY A 1 161 ? -21.019 19.670 31.711 1.00 59.12 161 GLY A N 1
ATOM 1216 C CA . GLY A 1 161 ? -21.571 20.750 32.542 1.00 59.12 161 GLY A CA 1
ATOM 1217 C C . GLY A 1 161 ? -22.988 20.436 33.021 1.00 59.12 161 GLY A C 1
ATOM 1218 O O . GLY A 1 161 ? -23.269 20.467 34.220 1.00 59.12 161 GLY A O 1
ATOM 1219 N N . ASP A 1 162 ? -23.839 20.002 32.099 1.00 61.72 162 ASP A N 1
ATOM 1220 C CA . ASP A 1 162 ? -25.250 19.743 32.376 1.00 61.72 162 ASP A CA 1
ATOM 1221 C C . ASP A 1 162 ? -25.458 18.424 33.152 1.00 61.72 162 ASP A C 1
ATOM 1223 O O . ASP A 1 162 ? -26.354 18.322 33.995 1.00 61.72 162 ASP A O 1
ATOM 1227 N N . LEU A 1 163 ? -24.579 17.421 32.972 1.00 67.31 163 LEU A N 1
ATOM 1228 C CA . LEU A 1 163 ? -24.528 16.237 33.847 1.00 67.31 163 LEU A CA 1
ATOM 1229 C C . LEU A 1 163 ? -24.048 16.584 35.260 1.00 67.31 163 LEU A C 1
ATOM 1231 O O . LEU A 1 163 ? -24.505 15.963 36.221 1.00 67.31 163 LEU A O 1
ATOM 1235 N N . ALA A 1 164 ? -23.143 17.555 35.417 1.00 68.56 164 ALA A N 1
ATOM 1236 C CA . ALA A 1 164 ? -22.722 18.023 36.735 1.00 68.56 164 ALA A CA 1
ATOM 1237 C C . ALA A 1 164 ? -23.859 18.766 37.458 1.00 68.56 164 ALA A C 1
ATOM 1239 O O . ALA A 1 164 ? -24.037 18.566 38.662 1.00 68.56 164 ALA A O 1
ATOM 1240 N N . GLU A 1 165 ? -24.669 19.540 36.730 1.00 71.88 165 GLU A N 1
ATOM 1241 C CA . GLU A 1 165 ? -25.885 20.173 37.253 1.00 71.88 165 GLU A CA 1
ATOM 1242 C C . GLU A 1 165 ? -26.936 19.128 37.668 1.00 71.88 165 GLU A C 1
ATOM 1244 O O . GLU A 1 165 ? -27.430 19.161 38.799 1.00 71.88 165 GLU A O 1
ATOM 1249 N N . LEU A 1 166 ? -27.206 18.129 36.816 1.00 79.50 166 LEU A N 1
ATOM 1250 C CA . LEU A 1 166 ? -28.060 16.980 37.153 1.00 79.50 166 LEU A CA 1
ATOM 1251 C C . LEU A 1 166 ? -27.560 16.232 38.392 1.00 79.50 166 LEU A C 1
ATOM 1253 O O . LEU A 1 166 ? -28.349 15.899 39.277 1.00 79.50 166 LEU A O 1
ATOM 1257 N N . ARG A 1 167 ? -26.246 16.003 38.494 1.00 79.31 167 ARG A N 1
ATOM 1258 C CA . ARG A 1 167 ? -25.635 15.362 39.665 1.00 79.31 167 ARG A CA 1
ATOM 1259 C C . ARG A 1 167 ? -25.815 16.206 40.926 1.00 79.31 167 ARG A C 1
ATOM 1261 O O . ARG A 1 167 ? -26.052 15.640 41.987 1.00 79.31 167 ARG A O 1
ATOM 1268 N N . GLY A 1 168 ? -25.729 17.532 40.819 1.00 81.44 168 GLY A N 1
ATOM 1269 C CA . GLY A 1 168 ? -26.007 18.458 41.918 1.00 81.44 168 GLY A CA 1
ATOM 1270 C C . GLY A 1 168 ? -27.458 18.384 42.396 1.00 81.44 168 GLY A C 1
ATOM 1271 O O . GLY A 1 168 ? -27.703 18.313 43.598 1.00 81.44 168 GLY A O 1
ATOM 1272 N N . MET A 1 169 ? -28.415 18.309 41.466 1.00 82.38 169 MET A N 1
ATOM 1273 C CA . MET A 1 169 ? -29.842 18.152 41.786 1.00 82.38 169 MET A CA 1
ATOM 1274 C C . MET A 1 169 ? -30.180 16.795 42.422 1.00 82.38 169 MET A C 1
ATOM 1276 O O . MET A 1 169 ? -31.132 16.708 43.192 1.00 82.38 169 MET A O 1
ATOM 1280 N N . LEU A 1 170 ? -29.404 15.749 42.125 1.00 83.31 170 LEU A N 1
ATOM 1281 C CA . LEU A 1 170 ? -29.568 14.397 42.676 1.00 83.31 170 LEU A CA 1
ATOM 1282 C C . LEU A 1 170 ? -28.785 14.154 43.979 1.00 83.31 170 LEU A C 1
ATOM 1284 O O . LEU A 1 170 ? -28.935 13.096 44.585 1.00 83.31 170 LEU A O 1
ATOM 1288 N N . ALA A 1 171 ? -27.948 15.100 44.416 1.00 84.19 171 ALA A N 1
ATOM 1289 C CA . ALA A 1 171 ? -27.113 14.952 45.612 1.00 84.19 171 ALA A CA 1
ATOM 1290 C C . ALA A 1 171 ? -27.853 15.238 46.936 1.00 84.19 171 ALA A C 1
ATOM 1292 O O . ALA A 1 171 ? -27.274 15.061 48.008 1.00 84.19 171 ALA A O 1
ATOM 1293 N N . VAL A 1 172 ? -29.110 15.687 46.877 1.00 81.75 172 VAL A N 1
ATOM 1294 C CA . VAL A 1 172 ? -29.964 15.930 48.053 1.00 81.75 172 VAL A CA 1
ATOM 1295 C C . VAL A 1 172 ? -30.636 14.633 48.543 1.00 81.75 172 VAL A C 1
ATOM 1297 O O . VAL A 1 172 ? -30.755 13.679 47.771 1.00 81.75 172 VAL A O 1
ATOM 1300 N N . PRO A 1 173 ? -31.082 14.552 49.814 1.00 83.00 173 PRO A N 1
ATOM 1301 C CA . PRO A 1 173 ? -31.770 13.372 50.339 1.00 83.00 173 PRO A CA 1
ATOM 1302 C C . PRO A 1 173 ? -32.981 12.972 49.482 1.00 83.00 173 PRO A C 1
ATOM 1304 O O . PRO A 1 173 ? -33.705 13.829 48.984 1.00 83.00 173 PRO A O 1
ATOM 1307 N N . ALA A 1 174 ? -33.245 11.667 49.345 1.00 76.12 174 ALA A N 1
ATOM 1308 C CA . ALA A 1 174 ? -34.217 11.125 48.383 1.00 76.12 174 ALA A CA 1
ATOM 1309 C C . ALA A 1 174 ? -35.652 11.693 48.494 1.00 76.12 174 ALA A C 1
ATOM 1311 O O . ALA A 1 174 ? -36.383 11.694 47.506 1.00 76.12 174 ALA A O 1
ATOM 1312 N N . GLY A 1 175 ? -36.053 12.185 49.673 1.00 82.88 175 GLY A N 1
ATOM 1313 C CA . GLY A 1 175 ? -37.358 12.823 49.899 1.00 82.88 175 GLY A CA 1
ATOM 1314 C C . GLY A 1 175 ? -37.451 14.290 49.458 1.00 82.88 175 GLY A C 1
ATOM 1315 O O . GLY A 1 175 ? -38.546 14.839 49.430 1.00 82.88 175 GLY A O 1
ATOM 1316 N N . GLU A 1 176 ? -36.327 14.919 49.112 1.00 83.44 176 GLU A N 1
ATOM 1317 C CA . GLU A 1 176 ? -36.213 16.349 48.784 1.00 83.44 176 GLU A CA 1
ATOM 1318 C C . GLU A 1 176 ? -35.768 16.586 47.331 1.00 83.44 176 GLU A C 1
ATOM 1320 O O . GLU A 1 176 ? -35.595 17.728 46.903 1.00 83.44 176 GLU A O 1
ATOM 1325 N N . VAL A 1 177 ? -35.588 15.512 46.552 1.00 85.88 177 VAL A N 1
ATOM 1326 C CA . VAL A 1 177 ? -35.183 15.596 45.145 1.00 85.88 177 VAL A CA 1
ATOM 1327 C C . VAL A 1 177 ? -36.278 16.302 44.335 1.00 85.88 177 VAL A C 1
ATOM 1329 O O . VAL A 1 177 ? -37.420 15.830 44.302 1.00 85.88 177 VAL A O 1
ATOM 1332 N N . PRO A 1 178 ? -35.960 17.401 43.624 1.00 86.31 178 PRO A N 1
ATOM 1333 C CA . PRO A 1 178 ? -36.922 18.104 42.787 1.00 86.31 178 PRO A CA 1
ATOM 1334 C C . PRO A 1 178 ? -37.108 17.361 41.455 1.00 86.31 178 PRO A C 1
ATOM 1336 O O . PRO A 1 178 ? -36.637 17.811 40.408 1.00 86.31 178 PRO A O 1
ATOM 1339 N N . TRP A 1 179 ? -37.793 16.213 41.493 1.00 86.50 179 TRP A N 1
ATOM 1340 C CA . TRP A 1 179 ? -37.952 15.292 40.358 1.00 86.50 179 TRP A CA 1
ATOM 1341 C C . TRP A 1 179 ? -38.478 15.957 39.082 1.00 86.50 179 TRP A C 1
ATOM 1343 O O . TRP A 1 179 ? -38.025 15.620 37.992 1.00 86.50 179 TRP A O 1
ATOM 1353 N N . GLU A 1 180 ? -39.362 16.949 39.199 1.00 86.25 180 GLU A N 1
ATOM 1354 C CA . GLU A 1 180 ? -39.859 17.713 38.048 1.00 86.25 180 GLU A CA 1
ATOM 1355 C C . GLU A 1 180 ? -38.743 18.490 37.329 1.00 86.25 180 GLU A C 1
ATOM 1357 O O . GLU A 1 180 ? -38.669 18.468 36.101 1.00 86.25 180 GLU A O 1
ATOM 1362 N N . ARG A 1 181 ? -37.821 19.125 38.069 1.00 82.19 181 ARG A N 1
ATOM 1363 C CA . ARG A 1 181 ? -36.668 19.825 37.469 1.00 82.19 181 ARG A CA 1
ATOM 1364 C C . ARG A 1 181 ? -35.634 18.854 36.921 1.00 82.19 181 ARG A C 1
ATOM 1366 O O . ARG A 1 181 ? -35.069 19.118 35.865 1.00 82.19 181 ARG A O 1
ATOM 1373 N N . VAL A 1 182 ? -35.407 17.737 37.614 1.00 85.44 182 VAL A N 1
ATOM 1374 C CA . VAL A 1 182 ? -34.501 16.673 37.158 1.00 85.44 182 VAL A CA 1
ATOM 1375 C C . VAL A 1 182 ? -34.981 16.111 35.819 1.00 85.44 182 VAL A C 1
ATOM 1377 O O . VAL A 1 182 ? -34.194 16.058 34.876 1.00 85.44 182 VAL A O 1
ATOM 1380 N N . ASN A 1 183 ? -36.272 15.781 35.698 1.00 83.50 183 ASN A N 1
ATOM 1381 C CA . ASN A 1 183 ? -36.855 15.292 34.448 1.00 83.50 183 ASN A CA 1
ATOM 1382 C C . ASN A 1 183 ? -36.783 16.345 33.336 1.00 83.50 183 ASN A C 1
ATOM 1384 O O . ASN A 1 183 ? -36.303 16.034 32.252 1.00 83.50 183 ASN A O 1
ATOM 1388 N N . ALA A 1 184 ? -37.152 17.600 33.608 1.00 82.50 184 ALA A N 1
ATOM 1389 C CA . ALA A 1 184 ? -37.080 18.668 32.608 1.00 82.50 184 ALA A CA 1
ATOM 1390 C C . ALA A 1 184 ? -35.641 18.968 32.136 1.00 82.50 184 ALA A C 1
ATOM 1392 O O . ALA A 1 184 ? -35.428 19.366 30.991 1.00 82.50 184 ALA A O 1
ATOM 1393 N N . SER A 1 185 ? -34.631 18.800 32.996 1.00 80.00 185 SER A N 1
ATOM 1394 C CA . SER A 1 185 ? -33.223 18.935 32.593 1.00 80.00 185 SER A CA 1
ATOM 1395 C C . SER A 1 185 ? -32.727 17.726 31.802 1.00 80.00 185 SER A C 1
ATOM 1397 O O . SER A 1 185 ? -32.041 17.896 30.798 1.00 80.00 185 SER A O 1
ATOM 1399 N N . ALA A 1 186 ? -33.114 16.512 32.202 1.00 78.56 186 ALA A N 1
ATOM 1400 C CA . ALA A 1 186 ? -32.774 15.290 31.481 1.00 78.56 186 ALA A CA 1
ATOM 1401 C C . ALA A 1 186 ? -33.425 15.235 30.087 1.00 78.56 186 ALA A C 1
ATOM 1403 O O . ALA A 1 186 ? -32.764 14.854 29.126 1.00 78.56 186 ALA A O 1
ATOM 1404 N N . GLU A 1 187 ? -34.687 15.652 29.952 1.00 80.25 187 GLU A N 1
ATOM 1405 C CA . GLU A 1 187 ? -35.381 15.729 28.661 1.00 80.25 187 GLU A CA 1
ATOM 1406 C C . GLU A 1 187 ? -34.727 16.747 27.723 1.00 80.25 187 GLU A C 1
ATOM 1408 O O . GLU A 1 187 ? -34.445 16.408 26.574 1.00 80.25 187 GLU A O 1
ATOM 1413 N N . ARG A 1 188 ? -34.387 17.945 28.223 1.00 78.62 188 ARG A N 1
ATOM 1414 C CA . ARG A 1 188 ? -33.633 18.943 27.445 1.00 78.62 188 ARG A CA 1
ATOM 1415 C C . ARG A 1 188 ? -32.286 18.399 26.972 1.00 78.62 188 ARG A C 1
ATOM 1417 O O . ARG A 1 188 ? -31.996 18.483 25.785 1.00 78.62 188 ARG A O 1
ATOM 1424 N N . LEU A 1 189 ? -31.520 17.755 27.854 1.00 75.50 189 LEU A N 1
ATOM 1425 C CA . LEU A 1 189 ? -30.251 17.110 27.499 1.00 75.50 189 LEU A CA 1
ATOM 1426 C C . LEU A 1 189 ? -30.414 16.014 26.444 1.00 75.50 189 LEU A C 1
ATOM 1428 O O . LEU A 1 189 ? -29.613 15.914 25.517 1.00 75.50 189 LEU A O 1
ATOM 1432 N N . ILE A 1 190 ? -31.449 15.181 26.571 1.00 72.62 190 ILE A N 1
ATOM 1433 C CA . ILE A 1 190 ? -31.748 14.128 25.599 1.00 72.62 190 ILE A CA 1
ATOM 1434 C C . ILE A 1 190 ? -32.110 14.740 24.245 1.00 72.62 190 ILE A C 1
ATOM 1436 O O . ILE A 1 190 ? -31.656 14.230 23.221 1.00 72.62 190 ILE A O 1
ATOM 1440 N N . ASP A 1 191 ? -32.891 15.817 24.211 1.00 69.94 191 ASP A N 1
ATOM 1441 C CA . ASP A 1 191 ? -33.289 16.476 22.967 1.00 69.94 191 ASP A CA 1
ATOM 1442 C C . ASP A 1 191 ? -32.151 17.268 22.320 1.00 69.94 191 ASP A C 1
ATOM 1444 O O . ASP A 1 191 ? -32.002 17.220 21.096 1.00 69.94 191 ASP A O 1
ATOM 1448 N N . GLU A 1 192 ? -31.282 17.897 23.107 1.00 63.59 192 GLU A N 1
ATOM 1449 C CA . GLU A 1 192 ? -30.061 18.545 22.626 1.00 63.59 192 GLU A CA 1
ATOM 1450 C C . GLU A 1 192 ? -29.059 17.521 22.080 1.00 63.59 192 GLU A C 1
ATOM 1452 O O . GLU A 1 192 ? -28.553 17.685 20.965 1.00 63.59 192 GLU A O 1
ATOM 1457 N N . LEU A 1 193 ? -28.849 16.401 22.783 1.00 59.97 193 LEU A N 1
ATOM 1458 C CA . LEU A 1 193 ? -28.025 15.286 22.309 1.00 59.97 193 LEU A CA 1
ATOM 1459 C C . LEU A 1 193 ? -28.612 14.679 21.028 1.00 59.97 193 LEU A C 1
ATOM 1461 O O . LEU A 1 193 ? -27.896 14.420 20.062 1.00 59.97 193 LEU A O 1
ATOM 1465 N N . ARG A 1 194 ? -29.929 14.473 20.982 1.00 65.00 194 ARG A N 1
ATOM 1466 C CA . ARG A 1 194 ? -30.632 13.915 19.822 1.00 65.00 194 ARG A CA 1
ATOM 1467 C C . ARG A 1 194 ? -30.607 14.881 18.636 1.00 65.00 194 ARG A C 1
ATOM 1469 O O . ARG A 1 194 ? -30.453 14.425 17.504 1.00 65.00 194 ARG A O 1
ATOM 1476 N N . GLY A 1 195 ? -30.702 16.188 18.870 1.00 62.62 195 GLY A N 1
ATOM 1477 C CA . GLY A 1 195 ? -30.529 17.236 17.864 1.00 62.62 195 GLY A CA 1
ATOM 1478 C C . GLY A 1 195 ? -29.097 17.300 17.328 1.00 62.62 195 GLY A C 1
ATOM 1479 O O . GLY A 1 195 ? -28.895 17.345 16.112 1.00 62.62 195 GLY A O 1
ATOM 1480 N N . ALA A 1 196 ? -28.100 17.208 18.211 1.00 58.09 196 ALA A N 1
ATOM 1481 C CA . ALA A 1 196 ? -26.690 17.140 17.841 1.00 58.09 196 ALA A CA 1
ATOM 1482 C C . ALA A 1 196 ? -26.388 15.883 17.008 1.00 58.09 196 ALA A C 1
ATOM 1484 O O . ALA A 1 196 ? -25.833 15.991 15.917 1.00 58.09 196 ALA A O 1
ATOM 1485 N N . VAL A 1 197 ? -26.835 14.703 17.450 1.00 54.56 197 VAL A N 1
ATOM 1486 C CA . VAL A 1 197 ? -26.638 13.424 16.746 1.00 54.56 197 VAL A CA 1
ATOM 1487 C C . VAL A 1 197 ? -27.357 13.403 15.391 1.00 54.56 197 VAL A C 1
ATOM 1489 O O . VAL A 1 197 ? -26.751 13.031 14.385 1.00 54.56 197 VAL A O 1
ATOM 1492 N N . ARG A 1 198 ? -28.611 13.876 15.314 1.00 58.69 198 ARG A N 1
ATOM 1493 C CA . ARG A 1 198 ? -29.353 13.997 14.040 1.00 58.69 198 ARG A CA 1
ATOM 1494 C C . ARG A 1 198 ? -28.721 15.009 13.083 1.00 58.69 198 ARG A C 1
ATOM 1496 O O . ARG A 1 198 ? -28.789 14.827 11.871 1.00 58.69 198 ARG A O 1
ATOM 1503 N N . GLY A 1 199 ? -28.085 16.054 13.610 1.00 54.91 199 GLY A N 1
ATOM 1504 C CA . GLY A 1 199 ? -27.338 17.033 12.824 1.00 54.91 199 GLY A CA 1
ATOM 1505 C C . GLY A 1 199 ? -25.993 16.524 12.289 1.00 54.91 199 GLY A C 1
ATOM 1506 O O . GLY A 1 199 ? -25.483 17.108 11.332 1.00 54.91 199 GLY A O 1
ATOM 1507 N N . VAL A 1 200 ? -25.429 15.468 12.889 1.00 52.94 200 VAL A N 1
ATOM 1508 C CA . VAL A 1 200 ? -24.122 14.886 12.531 1.00 52.94 200 VAL A CA 1
ATOM 1509 C C . VAL A 1 200 ? -24.257 13.752 11.505 1.00 52.94 200 VAL A C 1
ATOM 1511 O O . VAL A 1 200 ? -23.396 13.644 10.642 1.00 52.94 200 VAL A O 1
ATOM 1514 N N . PHE A 1 201 ? -25.349 12.978 11.505 1.00 53.81 201 PHE A N 1
ATOM 1515 C CA . PHE A 1 201 ? -25.650 12.008 10.439 1.00 53.81 201 PHE A CA 1
ATOM 1516 C C . PHE A 1 201 ? -27.156 11.961 10.142 1.00 53.81 201 PHE A C 1
ATOM 1518 O O . PHE A 1 201 ? -27.898 11.264 10.839 1.00 53.81 201 PHE A O 1
ATOM 1525 N N . PRO A 1 202 ? -27.645 12.660 9.102 1.00 61.94 202 PRO A N 1
ATOM 1526 C CA . PRO A 1 202 ? -29.040 12.543 8.707 1.00 61.94 202 PRO A CA 1
ATOM 1527 C C . PRO A 1 202 ? -29.275 11.148 8.126 1.00 61.94 202 PRO A C 1
ATOM 1529 O O . PRO A 1 202 ? -28.683 10.794 7.107 1.00 61.94 202 PRO A O 1
ATOM 1532 N N . ALA A 1 203 ? -30.168 10.368 8.737 1.00 62.16 203 ALA A N 1
ATOM 1533 C CA . ALA A 1 203 ? -30.520 9.024 8.266 1.00 62.16 203 ALA A CA 1
ATOM 1534 C C . ALA A 1 203 ? -31.036 9.010 6.813 1.00 62.16 203 ALA A C 1
ATOM 1536 O O . ALA A 1 203 ? -30.908 8.008 6.121 1.00 62.16 203 ALA A O 1
ATOM 1537 N N . MET A 1 204 ? -31.567 10.139 6.332 1.00 69.06 204 MET A N 1
ATOM 1538 C CA . MET A 1 204 ? -32.039 10.288 4.956 1.00 69.06 204 MET A CA 1
ATOM 1539 C C . MET A 1 204 ? -30.921 10.530 3.943 1.00 69.06 204 MET A C 1
ATOM 1541 O O . MET A 1 204 ? -31.133 10.302 2.759 1.00 69.06 204 MET A O 1
ATOM 1545 N N . LEU A 1 205 ? -29.733 10.966 4.365 1.00 74.50 205 LEU A N 1
ATOM 1546 C CA . LEU A 1 205 ? -28.667 11.313 3.428 1.00 74.50 205 LEU A CA 1
ATOM 1547 C C . LEU A 1 205 ? -28.194 10.105 2.595 1.00 74.50 205 LEU A C 1
ATOM 1549 O O . LEU A 1 205 ? -28.064 10.256 1.379 1.00 74.50 205 LEU A O 1
ATOM 1553 N N . PRO A 1 206 ? -27.988 8.898 3.171 1.00 67.56 206 PRO A N 1
ATOM 1554 C CA . PRO A 1 206 ? -27.620 7.720 2.386 1.00 67.56 206 PRO A CA 1
ATOM 1555 C C . PRO A 1 206 ? -28.716 7.324 1.392 1.00 67.56 206 PRO A C 1
ATOM 1557 O O . PRO A 1 206 ? -28.427 7.004 0.240 1.00 67.56 206 PRO A O 1
ATOM 1560 N N . GLU A 1 207 ? -29.976 7.396 1.816 1.00 73.94 207 GLU A N 1
ATOM 1561 C CA . GLU A 1 207 ? -31.124 6.880 1.066 1.00 73.94 207 GLU A CA 1
ATOM 1562 C C . GLU A 1 207 ? -31.599 7.855 -0.020 1.00 73.94 207 GLU A C 1
ATOM 1564 O O . GLU A 1 207 ? -31.782 7.467 -1.172 1.00 73.94 207 GLU A O 1
ATOM 1569 N N . ARG A 1 208 ? -31.721 9.138 0.327 1.00 79.00 208 ARG A N 1
ATOM 1570 C CA . ARG A 1 208 ? -32.386 10.195 -0.454 1.00 79.00 208 ARG A CA 1
ATOM 1571 C C . ARG A 1 208 ? -31.436 11.258 -1.016 1.00 79.00 208 ARG A C 1
ATOM 1573 O O . ARG A 1 208 ? -31.810 12.031 -1.892 1.00 79.00 208 ARG A O 1
ATOM 1580 N N . GLY A 1 209 ? -30.178 11.270 -0.573 1.00 84.56 209 GLY A N 1
ATOM 1581 C CA . GLY A 1 209 ? -29.145 12.174 -1.083 1.00 84.56 209 GLY A CA 1
ATOM 1582 C C . GLY A 1 209 ? -29.237 13.605 -0.544 1.00 84.56 209 GLY A C 1
ATOM 1583 O O . GLY A 1 209 ? -30.138 13.977 0.215 1.00 84.56 209 GLY A O 1
ATOM 1584 N N . ALA A 1 210 ? -28.246 14.424 -0.907 1.00 87.19 210 ALA A N 1
ATOM 1585 C CA . ALA A 1 210 ? -28.027 15.733 -0.284 1.00 87.19 210 ALA A CA 1
ATOM 1586 C C . ALA A 1 210 ? -29.149 16.751 -0.546 1.00 87.19 210 ALA A C 1
ATOM 1588 O O . ALA A 1 210 ? -29.490 17.513 0.354 1.00 87.19 210 ALA A O 1
ATOM 1589 N N . ALA A 1 211 ? -29.744 16.764 -1.743 1.00 88.81 211 ALA A N 1
ATOM 1590 C CA . ALA A 1 211 ? -30.776 17.740 -2.101 1.00 88.81 211 ALA A CA 1
ATOM 1591 C C . ALA A 1 211 ? -32.047 17.586 -1.246 1.00 88.81 211 ALA A C 1
ATOM 1593 O O . ALA A 1 211 ? -32.502 18.556 -0.640 1.00 88.81 211 ALA A O 1
ATOM 1594 N N . GLU A 1 212 ? -32.578 16.366 -1.142 1.00 87.25 212 GLU A N 1
ATOM 1595 C CA . GLU A 1 212 ? -33.766 16.070 -0.330 1.00 87.25 212 GLU A CA 1
ATOM 1596 C C . GLU A 1 212 ? -33.489 16.265 1.165 1.00 87.25 212 GLU A C 1
ATOM 1598 O O . GLU A 1 212 ? -34.297 16.853 1.881 1.00 87.25 212 GLU A O 1
ATOM 1603 N N . THR A 1 213 ? -32.303 15.866 1.632 1.00 87.81 213 THR A N 1
ATOM 1604 C CA . THR A 1 213 ? -31.903 16.065 3.034 1.00 87.81 213 THR A CA 1
ATOM 1605 C C . THR A 1 213 ? -31.796 17.553 3.402 1.00 87.81 213 THR A C 1
ATOM 1607 O O . THR A 1 213 ? -32.172 17.947 4.505 1.00 87.81 213 THR A O 1
ATOM 1610 N N . LEU A 1 214 ? -31.321 18.407 2.486 1.00 89.94 214 LEU A N 1
ATOM 1611 C CA . LEU A 1 214 ? -31.282 19.861 2.689 1.00 89.94 214 LEU A CA 1
ATOM 1612 C C . LEU A 1 214 ? -32.676 20.498 2.680 1.00 89.94 214 LEU A C 1
ATOM 1614 O O . LEU A 1 214 ? -32.899 21.457 3.416 1.00 89.94 214 LEU A O 1
ATOM 1618 N N . ALA A 1 215 ? -33.604 19.987 1.866 1.00 89.25 215 ALA A N 1
ATOM 1619 C CA . ALA A 1 215 ? -34.990 20.453 1.854 1.00 89.25 215 ALA A CA 1
ATOM 1620 C C . ALA A 1 215 ? -35.701 20.143 3.180 1.00 89.25 215 ALA A C 1
ATOM 1622 O O . ALA A 1 215 ? -36.393 21.007 3.719 1.00 89.25 215 ALA A O 1
ATOM 1623 N N . GLU A 1 216 ? -35.461 18.957 3.745 1.00 86.81 216 GLU A N 1
ATOM 1624 C CA . GLU A 1 216 ? -35.947 18.614 5.083 1.00 86.81 216 GLU A CA 1
ATOM 1625 C C . GLU A 1 216 ? -35.361 19.549 6.139 1.00 86.81 216 GLU A C 1
ATOM 1627 O O . GLU A 1 216 ? -36.110 20.165 6.897 1.00 86.81 216 GLU A O 1
ATOM 1632 N N . LEU A 1 217 ? -34.031 19.718 6.156 1.00 86.25 217 LEU A N 1
ATOM 1633 C CA . LEU A 1 217 ? -33.370 20.630 7.091 1.00 86.25 217 LEU A CA 1
ATOM 1634 C C . LEU A 1 217 ? -33.966 22.043 7.007 1.00 86.25 217 LEU A C 1
ATOM 1636 O O . LEU A 1 217 ? -34.209 22.662 8.037 1.00 86.25 217 LEU A O 1
ATOM 1640 N N . ALA A 1 218 ? -34.223 22.536 5.793 1.00 87.69 218 ALA A N 1
ATOM 1641 C CA . ALA A 1 218 ? -34.812 23.848 5.553 1.00 87.69 218 ALA A CA 1
ATOM 1642 C C . ALA A 1 218 ? -36.208 24.012 6.181 1.00 87.69 218 ALA A C 1
ATOM 1644 O O . ALA A 1 218 ? -36.497 25.086 6.702 1.00 87.69 218 ALA A O 1
ATOM 1645 N N . SER A 1 219 ? -37.044 22.966 6.181 1.00 84.94 219 SER A N 1
ATOM 1646 C CA . SER A 1 219 ? -38.378 23.000 6.805 1.00 84.94 219 SER A CA 1
ATOM 1647 C C . SER A 1 219 ? -38.349 23.095 8.334 1.00 84.94 219 SER A C 1
ATOM 1649 O O . SER A 1 219 ? -39.297 23.598 8.932 1.00 84.94 219 SER A O 1
ATOM 1651 N N . GLY A 1 220 ? -37.255 22.647 8.959 1.00 81.38 220 GLY A N 1
ATOM 1652 C CA . GLY A 1 220 ? -37.058 22.689 10.409 1.00 81.38 220 GLY A CA 1
ATOM 1653 C C . GLY A 1 220 ? -36.392 23.966 10.929 1.00 81.38 220 GLY A C 1
ATOM 1654 O O . GLY A 1 220 ? -36.209 24.102 12.138 1.00 81.38 220 GLY A O 1
ATOM 1655 N N . LEU A 1 221 ? -35.982 24.886 10.049 1.00 82.06 221 LEU A N 1
ATOM 1656 C CA . LEU A 1 221 ? -35.318 26.128 10.448 1.00 82.06 221 LEU A CA 1
ATOM 1657 C C . LEU A 1 221 ? -36.338 27.223 10.808 1.00 82.06 221 LEU A C 1
ATOM 1659 O O . LEU A 1 221 ? -37.402 27.298 10.199 1.00 82.06 221 LEU A O 1
ATOM 1663 N N . PRO A 1 222 ? -36.011 28.109 11.768 1.00 74.62 222 PRO A N 1
ATOM 1664 C CA . PRO A 1 222 ? -36.924 29.163 12.217 1.00 74.62 222 PRO A CA 1
ATOM 1665 C C . PRO A 1 222 ? -37.183 30.251 11.156 1.00 74.62 222 PRO A C 1
ATOM 1667 O O . PRO A 1 222 ? -38.214 30.918 11.208 1.00 74.62 222 PRO A O 1
ATOM 1670 N N . GLY A 1 223 ? -36.270 30.439 10.195 1.00 75.50 223 GLY A N 1
ATOM 1671 C CA . GLY A 1 223 ? -36.425 31.371 9.073 1.00 75.50 223 GLY A CA 1
ATOM 1672 C C . GLY A 1 223 ? -37.081 30.741 7.836 1.00 75.50 223 GLY A C 1
ATOM 1673 O O . GLY A 1 223 ? -37.012 29.534 7.620 1.00 75.50 223 GLY A O 1
ATOM 1674 N N . SER A 1 224 ? -37.681 31.563 6.963 1.00 85.00 224 SER A N 1
ATOM 1675 C CA . SER A 1 224 ? -38.267 31.083 5.699 1.00 85.00 224 SER A CA 1
ATOM 1676 C C . SER A 1 224 ? -37.169 30.693 4.700 1.00 85.00 224 SER A C 1
ATOM 1678 O O . SER A 1 224 ? -36.618 31.548 4.004 1.00 85.00 224 SER A O 1
ATOM 1680 N N . VAL A 1 225 ? -36.848 29.400 4.614 1.00 90.81 225 VAL A N 1
ATOM 1681 C CA . VAL A 1 225 ? -35.855 28.859 3.673 1.00 90.81 225 VAL A CA 1
ATOM 1682 C C . VAL A 1 225 ? -36.552 28.183 2.492 1.00 90.81 225 VAL A C 1
ATOM 1684 O O . VAL A 1 225 ? -37.414 27.328 2.668 1.00 90.81 225 VAL A O 1
ATOM 1687 N N . VAL A 1 226 ? -36.174 28.545 1.263 1.00 93.06 226 VAL A N 1
ATOM 1688 C CA . VAL A 1 226 ? -36.702 27.924 0.038 1.00 93.06 226 VAL A CA 1
ATOM 1689 C C . VAL A 1 226 ? -35.568 27.313 -0.772 1.00 93.06 226 VAL A C 1
ATOM 1691 O O . VAL A 1 226 ? -34.707 28.034 -1.275 1.00 93.06 226 VAL A O 1
ATOM 1694 N N . VAL A 1 227 ? -35.596 25.989 -0.929 1.00 93.00 227 VAL A N 1
ATOM 1695 C CA . VAL A 1 227 ? -34.623 25.220 -1.717 1.00 93.00 227 VAL A CA 1
ATOM 1696 C C . VAL A 1 227 ? -35.168 24.975 -3.126 1.00 93.00 227 VAL A C 1
ATOM 1698 O O . VAL A 1 227 ? -36.316 24.568 -3.295 1.00 93.00 227 VAL A O 1
ATOM 1701 N N . ARG A 1 228 ? -34.364 25.261 -4.153 1.00 93.50 228 ARG A N 1
ATOM 1702 C CA . ARG A 1 228 ? -34.693 25.083 -5.576 1.00 93.50 228 ARG A CA 1
ATOM 1703 C C . ARG A 1 228 ? -33.525 24.460 -6.335 1.00 93.50 228 ARG A C 1
ATOM 1705 O O . ARG A 1 228 ? -32.372 24.672 -5.974 1.00 93.50 228 ARG A O 1
ATOM 1712 N N . GLY A 1 229 ? -33.819 23.801 -7.452 1.00 90.12 229 GLY A N 1
ATOM 1713 C CA . GLY A 1 229 ? -32.814 23.186 -8.325 1.00 90.12 229 GLY A CA 1
ATOM 1714 C C . GLY A 1 229 ? -32.570 21.711 -8.012 1.00 90.12 229 GLY A C 1
ATOM 1715 O O . GLY A 1 229 ? -33.262 21.131 -7.182 1.00 90.12 229 GLY A O 1
ATOM 1716 N N . ASP A 1 230 ? -31.602 21.117 -8.708 1.00 87.50 230 ASP A N 1
ATOM 1717 C CA . ASP A 1 230 ? -31.283 19.688 -8.635 1.00 87.50 230 ASP A CA 1
ATOM 1718 C C . ASP A 1 230 ? -29.764 19.461 -8.756 1.00 87.50 230 ASP A C 1
ATOM 1720 O O . ASP A 1 230 ? -29.059 20.182 -9.470 1.00 87.50 230 ASP A O 1
ATOM 1724 N N . LEU A 1 231 ? -29.265 18.455 -8.036 1.00 88.44 231 LEU A N 1
ATOM 1725 C CA . LEU A 1 231 ? -27.870 18.011 -8.039 1.00 88.44 231 LEU A CA 1
ATOM 1726 C C . LEU A 1 231 ? -27.600 16.906 -9.075 1.00 88.44 231 LEU A C 1
ATOM 1728 O O . LEU A 1 231 ? -26.442 16.546 -9.292 1.00 88.44 231 LEU A O 1
ATOM 1732 N N . GLY A 1 232 ? -28.627 16.406 -9.764 1.00 85.31 232 GLY A N 1
ATOM 1733 C CA . GLY A 1 232 ? -28.488 15.410 -10.819 1.00 85.31 232 GLY A CA 1
ATOM 1734 C C . GLY A 1 232 ? -28.226 14.007 -10.267 1.00 85.31 232 GLY A C 1
ATOM 1735 O O . GLY A 1 232 ? -28.905 13.543 -9.355 1.00 85.31 232 GLY A O 1
ATOM 1736 N N . ARG A 1 233 ? -27.265 13.277 -10.853 1.00 80.38 233 ARG A N 1
ATOM 1737 C CA . ARG A 1 233 ? -26.957 11.902 -10.414 1.00 80.38 233 ARG A CA 1
ATOM 1738 C C . ARG A 1 233 ? -26.290 11.905 -9.038 1.00 80.38 233 ARG A C 1
ATOM 1740 O O . ARG A 1 233 ? -25.493 12.791 -8.745 1.00 80.38 233 ARG A O 1
ATOM 1747 N N . ARG A 1 234 ? -26.555 10.855 -8.252 1.00 80.75 234 ARG A N 1
ATOM 1748 C CA . ARG A 1 234 ? -25.934 10.634 -6.938 1.00 80.75 234 ARG A CA 1
ATOM 1749 C C . ARG A 1 234 ? -24.408 10.641 -7.044 1.00 80.75 234 ARG A C 1
ATOM 1751 O O . ARG A 1 234 ? -23.841 9.926 -7.876 1.00 80.75 234 ARG A O 1
ATOM 1758 N N . ALA A 1 235 ? -23.762 11.441 -6.203 1.00 77.12 235 ALA A N 1
ATOM 1759 C CA . ALA A 1 235 ? -22.313 11.427 -6.042 1.00 77.12 235 ALA A CA 1
ATOM 1760 C C . ALA A 1 235 ? -21.912 10.368 -5.000 1.00 77.12 235 ALA A C 1
ATOM 1762 O O . ALA A 1 235 ? -22.757 9.786 -4.319 1.00 77.12 235 ALA A O 1
ATOM 1763 N N . GLY A 1 236 ? -20.611 10.089 -4.880 1.00 70.56 236 GLY A N 1
ATOM 1764 C CA . GLY A 1 236 ? -20.118 9.229 -3.804 1.00 70.56 236 GLY A CA 1
ATOM 1765 C C . GLY A 1 236 ? -20.527 9.778 -2.434 1.00 70.56 236 GLY A C 1
ATOM 1766 O O . GLY A 1 236 ? -20.568 10.993 -2.245 1.00 70.56 236 GLY A O 1
ATOM 1767 N N . TRP A 1 237 ? -20.808 8.885 -1.482 1.00 72.38 237 TRP A N 1
ATOM 1768 C CA . TRP A 1 237 ? -21.262 9.235 -0.129 1.00 72.38 237 TRP A CA 1
ATOM 1769 C C . TRP A 1 237 ? -20.419 10.337 0.529 1.00 72.38 237 TRP A C 1
ATOM 1771 O O . TRP A 1 237 ? -20.969 11.282 1.086 1.00 72.38 237 TRP A O 1
ATOM 1781 N N . ASP A 1 238 ? -19.093 10.259 0.404 1.00 65.44 238 ASP A N 1
ATOM 1782 C CA . ASP A 1 238 ? -18.171 11.229 1.004 1.00 65.44 238 ASP A CA 1
ATOM 1783 C C . ASP A 1 238 ? -18.338 12.642 0.407 1.00 65.44 238 ASP A C 1
ATOM 1785 O O . ASP A 1 238 ? -18.256 13.642 1.120 1.00 65.44 238 ASP A O 1
ATOM 1789 N N . VAL A 1 239 ? -18.650 12.727 -0.892 1.00 80.00 239 VAL A N 1
ATOM 1790 C CA . VAL A 1 239 ? -18.916 13.986 -1.605 1.00 80.00 239 VAL A CA 1
ATOM 1791 C C . VAL A 1 239 ? -20.284 14.544 -1.209 1.00 80.00 239 VAL A C 1
ATOM 1793 O O . VAL A 1 239 ? -20.396 15.723 -0.882 1.00 80.00 239 VAL A O 1
ATOM 1796 N N . GLU A 1 240 ? -21.332 13.715 -1.185 1.00 84.75 240 GLU A N 1
ATOM 1797 C CA . GLU A 1 240 ? -22.675 14.165 -0.782 1.00 84.75 240 GLU A CA 1
ATOM 1798 C C . GLU A 1 240 ? -22.719 14.611 0.684 1.00 84.75 240 GLU A C 1
ATOM 1800 O O . GLU A 1 240 ? -23.344 15.625 0.995 1.00 84.75 240 GLU A O 1
ATOM 1805 N N . SER A 1 241 ? -22.014 13.899 1.567 1.00 79.12 241 SER A N 1
ATOM 1806 C CA . SER A 1 241 ? -21.889 14.230 2.988 1.00 79.12 241 SER A CA 1
ATOM 1807 C C . SER A 1 241 ? -21.138 15.537 3.218 1.00 79.12 241 SER A C 1
ATOM 1809 O O . SER A 1 241 ? -21.659 16.447 3.869 1.00 79.12 241 SER A O 1
ATOM 1811 N N . GLY A 1 242 ? -19.961 15.691 2.606 1.00 79.38 242 GLY A N 1
ATOM 1812 C CA . GLY A 1 242 ? -19.192 16.930 2.691 1.00 79.38 242 GLY A CA 1
ATOM 1813 C C . GLY A 1 242 ? -19.954 18.144 2.158 1.00 79.38 242 GLY A C 1
ATOM 1814 O O . GLY A 1 242 ? -19.965 19.205 2.787 1.00 79.38 242 GLY A O 1
ATOM 1815 N N . PHE A 1 243 ? -20.647 17.975 1.029 1.00 88.69 243 PHE A N 1
ATOM 1816 C CA . PHE A 1 243 ? -21.494 19.012 0.451 1.00 88.69 243 PHE A CA 1
ATOM 1817 C C . PHE A 1 243 ? -22.675 19.366 1.365 1.00 88.69 243 PHE A C 1
ATOM 1819 O O . PHE A 1 243 ? -22.898 20.545 1.641 1.00 88.69 243 PHE A O 1
ATOM 1826 N N . TYR A 1 244 ? -23.396 18.365 1.883 1.00 88.81 244 TYR A N 1
ATOM 1827 C CA . TYR A 1 244 ? -24.512 18.563 2.810 1.00 88.81 244 TYR A CA 1
ATOM 1828 C C . TYR A 1 244 ? -24.089 19.367 4.043 1.00 88.81 244 TYR A C 1
ATOM 1830 O O . TYR A 1 244 ? -24.722 20.373 4.362 1.00 88.81 244 TYR A O 1
ATOM 1838 N N . HIS A 1 245 ? -23.006 18.968 4.715 1.00 82.88 245 HIS A N 1
ATOM 1839 C CA . HIS A 1 245 ? -22.570 19.626 5.946 1.00 82.88 245 HIS A CA 1
ATOM 1840 C C . HIS A 1 245 ? -22.153 21.080 5.721 1.00 82.88 245 HIS A C 1
ATOM 1842 O O . HIS A 1 245 ? -22.514 21.939 6.526 1.00 82.88 245 HIS A O 1
ATOM 1848 N N . ALA A 1 246 ? -21.468 21.374 4.612 1.00 86.38 246 ALA A N 1
ATOM 1849 C CA . ALA A 1 246 ? -21.108 22.746 4.269 1.00 86.38 246 ALA A CA 1
ATOM 1850 C C . ALA A 1 246 ? -22.354 23.619 4.050 1.00 86.38 246 ALA A C 1
ATOM 1852 O O . ALA A 1 246 ? -22.454 24.703 4.621 1.00 86.38 246 ALA A O 1
ATOM 1853 N N . VAL A 1 247 ? -23.345 23.141 3.287 1.00 91.50 247 VAL A N 1
ATOM 1854 C CA . VAL A 1 247 ? -24.589 23.899 3.053 1.00 91.50 247 VAL A CA 1
ATOM 1855 C C . VAL A 1 247 ? -25.425 24.021 4.331 1.00 91.50 247 VAL A C 1
ATOM 1857 O O . VAL A 1 247 ? -25.990 25.081 4.595 1.00 91.50 247 VAL A O 1
ATOM 1860 N N . ALA A 1 248 ? -25.467 22.985 5.169 1.00 87.50 248 ALA A N 1
ATOM 1861 C CA . ALA A 1 248 ? -26.144 23.025 6.462 1.00 87.50 248 ALA A CA 1
ATOM 1862 C C . ALA A 1 248 ? -25.519 24.063 7.411 1.00 87.50 248 ALA A C 1
ATOM 1864 O O . ALA A 1 248 ? -26.252 24.783 8.091 1.00 87.50 248 ALA A O 1
ATOM 1865 N N . GLY A 1 249 ? -24.185 24.182 7.433 1.00 84.56 249 GLY A N 1
ATOM 1866 C CA . GLY A 1 249 ? -23.472 25.233 8.168 1.00 84.56 249 GLY A CA 1
ATOM 1867 C C . GLY A 1 249 ? -23.891 26.630 7.709 1.00 84.56 249 GLY A C 1
ATOM 1868 O O . GLY A 1 249 ? -24.309 27.453 8.524 1.00 84.56 249 GLY A O 1
ATOM 1869 N N . VAL A 1 250 ? -23.915 26.853 6.391 1.00 88.62 250 VAL A N 1
ATOM 1870 C CA . VAL A 1 250 ? -24.388 28.109 5.781 1.00 88.62 250 VAL A CA 1
ATOM 1871 C C . VAL A 1 250 ? -25.828 28.430 6.189 1.00 88.62 250 VAL A C 1
ATOM 1873 O O . VAL A 1 250 ? -26.118 29.552 6.604 1.00 88.62 250 VAL A O 1
ATOM 1876 N N . LEU A 1 251 ? -26.734 27.452 6.126 1.00 87.50 251 LEU A N 1
ATOM 1877 C CA . LEU A 1 251 ? -28.135 27.642 6.500 1.00 87.50 251 LEU A CA 1
ATOM 1878 C C . LEU A 1 251 ? -28.311 27.996 7.981 1.00 87.50 251 LEU A C 1
ATOM 1880 O O . LEU A 1 251 ? -29.099 28.882 8.299 1.00 87.50 251 LEU A O 1
ATOM 1884 N N . ARG A 1 252 ? -27.548 27.376 8.889 1.00 84.56 252 ARG A N 1
ATOM 1885 C CA . ARG A 1 252 ? -27.599 27.682 10.332 1.00 84.56 252 ARG A CA 1
ATOM 1886 C C . ARG A 1 252 ? -27.099 29.083 10.676 1.00 84.56 252 ARG A C 1
ATOM 1888 O O . ARG A 1 252 ? -27.492 29.621 11.711 1.00 84.56 252 ARG A O 1
ATOM 1895 N N . VAL A 1 253 ? -26.222 29.652 9.851 1.00 84.88 253 VAL A N 1
ATOM 1896 C CA . VAL A 1 253 ? -25.751 31.035 10.001 1.00 84.88 253 VAL A CA 1
ATOM 1897 C C . VAL A 1 253 ? -26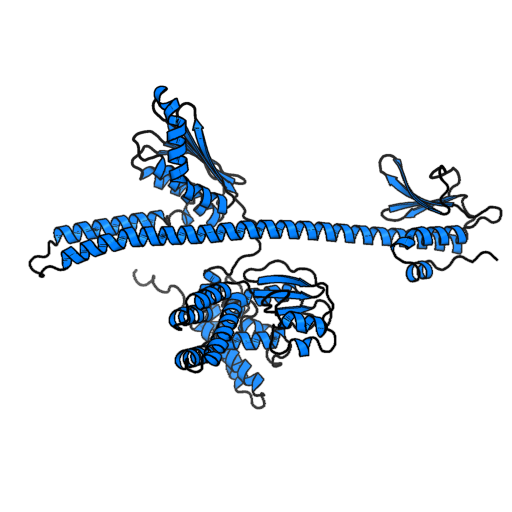.779 32.006 9.421 1.00 84.88 253 VAL A C 1
ATOM 1899 O O . VAL A 1 253 ? -27.164 32.965 10.087 1.00 84.88 253 VAL A O 1
ATOM 1902 N N . LEU A 1 254 ? -27.275 31.745 8.209 1.00 84.56 254 LEU A N 1
ATOM 1903 C CA . LEU A 1 254 ? -28.129 32.691 7.487 1.00 84.56 254 LEU A CA 1
ATOM 1904 C C . LEU A 1 254 ? -29.610 32.660 7.903 1.00 84.56 254 LEU A C 1
ATOM 1906 O O . LEU A 1 254 ? -30.277 33.681 7.779 1.00 84.56 254 LEU A O 1
ATOM 1910 N N . ALA A 1 255 ? -30.133 31.545 8.421 1.00 83.38 255 ALA A N 1
ATOM 1911 C CA . ALA A 1 255 ? -31.553 31.394 8.772 1.00 83.38 255 ALA A CA 1
ATOM 1912 C C . ALA A 1 255 ? -31.902 31.806 10.219 1.00 83.38 255 ALA A C 1
ATOM 1914 O O . ALA A 1 255 ? -32.951 31.420 10.730 1.00 83.38 255 ALA A O 1
ATOM 1915 N N . ARG A 1 256 ? -31.032 32.567 10.902 1.00 76.75 256 ARG A N 1
ATOM 1916 C CA . ARG A 1 256 ? -31.254 33.032 12.289 1.00 76.75 256 ARG A CA 1
ATOM 1917 C C . ARG A 1 256 ? -32.242 34.201 12.410 1.00 76.75 256 ARG A C 1
ATOM 1919 O O . ARG A 1 256 ? -32.623 34.541 13.524 1.00 76.75 256 ARG A O 1
ATOM 1926 N N . GLY A 1 257 ? -32.623 34.824 11.294 1.00 70.75 257 GLY A N 1
ATOM 1927 C CA . GLY A 1 257 ? -33.519 35.982 11.248 1.00 70.75 257 GLY A CA 1
ATOM 1928 C C . GLY A 1 257 ? -34.831 35.715 10.497 1.00 70.75 257 GLY A C 1
ATOM 1929 O O . GLY A 1 257 ? -34.988 34.658 9.882 1.00 70.75 257 GLY A O 1
ATOM 1930 N N . PRO A 1 258 ? -35.780 36.670 10.534 1.00 70.56 258 PRO A N 1
ATOM 1931 C CA . PRO A 1 258 ? -37.082 36.552 9.873 1.00 70.56 258 PRO A CA 1
ATOM 1932 C C . PRO A 1 258 ? -37.005 36.661 8.341 1.00 70.56 258 PRO A C 1
ATOM 1934 O O . PRO A 1 258 ? -37.999 36.430 7.648 1.00 70.56 258 PRO A O 1
ATOM 1937 N N . GLU A 1 259 ? -35.855 37.044 7.785 1.00 79.31 259 GLU A N 1
ATOM 1938 C CA . GLU A 1 259 ? -35.687 37.242 6.352 1.00 79.31 259 GLU A CA 1
ATOM 1939 C C . GLU A 1 259 ? -35.653 35.917 5.588 1.00 79.31 259 GLU A C 1
ATOM 1941 O O . GLU A 1 259 ? -35.163 34.885 6.046 1.00 79.31 259 GLU A O 1
ATOM 1946 N N . ARG A 1 260 ? -36.155 35.965 4.354 1.00 86.00 260 ARG A N 1
ATOM 1947 C CA . ARG A 1 260 ? -36.200 34.799 3.477 1.00 86.00 260 ARG A CA 1
ATOM 1948 C C . ARG A 1 260 ? -34.807 34.447 2.948 1.00 86.00 260 ARG A C 1
ATOM 1950 O O . ARG A 1 260 ? -34.125 35.299 2.372 1.00 86.00 260 ARG A O 1
ATOM 1957 N N . VAL A 1 261 ? -34.447 33.169 3.054 1.00 90.19 261 VAL A N 1
ATOM 1958 C CA . VAL A 1 261 ? -33.225 32.579 2.490 1.00 90.19 261 VAL A CA 1
ATOM 1959 C C . VAL A 1 261 ? -33.594 31.718 1.280 1.00 90.19 261 VAL A C 1
ATOM 1961 O O . VAL A 1 261 ? -34.491 30.878 1.346 1.00 90.19 261 VAL A O 1
ATOM 1964 N N . GLU A 1 262 ? -32.916 31.915 0.153 1.00 93.69 262 GLU A N 1
ATOM 1965 C CA . GLU A 1 262 ? -33.078 31.087 -1.049 1.00 93.69 262 GLU A CA 1
ATOM 1966 C C . GLU A 1 262 ? -31.823 30.236 -1.270 1.00 93.69 262 GLU A C 1
ATOM 1968 O O . GLU A 1 262 ? -30.711 30.758 -1.252 1.00 93.69 262 GLU A O 1
ATOM 1973 N N . VAL A 1 263 ? -32.002 28.932 -1.498 1.00 95.56 263 VAL A N 1
ATOM 1974 C CA . VAL A 1 263 ? -30.936 27.987 -1.861 1.00 95.56 263 VAL A CA 1
ATOM 1975 C C . VAL A 1 263 ? -31.173 27.513 -3.287 1.00 95.56 263 VAL A C 1
ATOM 1977 O O . VAL A 1 263 ? -32.244 26.996 -3.599 1.00 95.56 263 VAL A O 1
ATOM 1980 N N . ARG A 1 264 ? -30.172 27.650 -4.157 1.00 96.50 264 ARG A N 1
ATOM 1981 C CA . ARG A 1 264 ? -30.187 27.120 -5.524 1.00 96.50 264 ARG A CA 1
ATOM 1982 C C . ARG A 1 264 ? -29.130 26.041 -5.688 1.00 96.50 264 ARG A C 1
ATOM 1984 O O . ARG A 1 264 ? -27.943 26.321 -5.537 1.00 96.50 264 ARG A O 1
ATOM 1991 N N . LEU A 1 265 ? -29.571 24.835 -6.021 1.00 96.25 265 LEU A N 1
ATOM 1992 C CA . LEU A 1 265 ? -28.742 23.654 -6.231 1.00 96.25 265 LEU A CA 1
ATOM 1993 C C . LEU A 1 265 ? -28.495 23.422 -7.726 1.00 96.25 265 LEU A C 1
ATOM 1995 O O . LEU A 1 265 ? -29.401 23.590 -8.548 1.00 96.25 265 LEU A O 1
ATOM 1999 N N . ARG A 1 266 ? -27.268 23.032 -8.078 1.00 95.19 266 ARG A N 1
ATOM 2000 C CA . ARG A 1 266 ? -26.894 22.632 -9.439 1.00 95.19 266 ARG A CA 1
ATOM 2001 C C . ARG A 1 266 ? -25.884 21.487 -9.417 1.00 95.19 266 ARG A C 1
ATOM 2003 O O . ARG A 1 266 ? -24.858 21.589 -8.749 1.00 95.19 266 ARG A O 1
ATOM 2010 N N . GLY A 1 267 ? -26.160 20.443 -10.194 1.00 86.06 267 GLY A N 1
ATOM 2011 C CA . GLY A 1 267 ? -25.262 19.312 -10.448 1.00 86.06 267 GLY A CA 1
ATOM 2012 C C . GLY A 1 267 ? -24.492 19.379 -11.770 1.00 86.06 267 GLY A C 1
ATOM 2013 O O . GLY A 1 267 ? -24.849 20.133 -12.679 1.00 86.06 267 GLY A O 1
ATOM 2014 N N . GLY A 1 268 ? -23.439 18.566 -11.882 1.00 82.88 268 GLY A N 1
ATOM 2015 C CA . GLY A 1 268 ? -22.551 18.444 -13.045 1.00 82.88 268 GLY A CA 1
ATOM 2016 C C . GLY A 1 268 ? -21.240 17.759 -12.647 1.00 82.88 268 GLY A C 1
ATOM 2017 O O . GLY A 1 268 ? -21.262 16.815 -11.864 1.00 82.88 268 GLY A O 1
ATOM 2018 N N . ASP A 1 269 ? -20.099 18.282 -13.103 1.00 77.75 269 ASP A N 1
ATOM 2019 C CA . ASP A 1 269 ? -18.769 17.831 -12.646 1.00 77.75 269 ASP A CA 1
ATOM 2020 C C . ASP A 1 269 ? -18.484 18.195 -11.172 1.00 77.75 269 ASP A C 1
ATOM 2022 O O . ASP A 1 269 ? -17.591 17.624 -10.540 1.00 77.75 269 ASP A O 1
ATOM 2026 N N . ALA A 1 270 ? -19.280 19.103 -10.600 1.00 86.56 270 ALA A N 1
ATOM 2027 C CA . ALA A 1 270 ? -19.284 19.479 -9.193 1.00 86.56 270 ALA A CA 1
ATOM 2028 C C . ALA A 1 270 ? -20.723 19.670 -8.686 1.00 86.56 270 ALA A C 1
ATOM 2030 O O . ALA A 1 270 ? -21.606 20.088 -9.440 1.00 86.56 270 ALA A O 1
ATOM 2031 N N . LEU A 1 271 ? -20.938 19.407 -7.398 1.00 91.81 271 LEU A N 1
ATOM 2032 C CA . LEU A 1 271 ? -22.134 19.801 -6.660 1.00 91.81 271 LEU A CA 1
ATOM 2033 C C . LEU A 1 271 ? -22.000 21.273 -6.271 1.00 91.81 271 LEU A C 1
ATOM 2035 O O . LEU A 1 271 ? -20.999 21.653 -5.664 1.00 91.81 271 LEU A O 1
ATOM 2039 N N . VAL A 1 272 ? -22.984 22.107 -6.607 1.00 95.50 272 VAL A N 1
ATOM 2040 C CA . VAL A 1 272 ? -22.960 23.545 -6.309 1.00 95.50 272 VAL A CA 1
ATOM 2041 C C . VAL A 1 272 ? -24.241 23.964 -5.596 1.00 95.50 272 VAL A C 1
ATOM 2043 O O . VAL A 1 272 ? -25.338 23.679 -6.071 1.00 95.50 272 VAL A O 1
ATOM 2046 N N . ALA A 1 273 ? -24.105 24.682 -4.482 1.00 96.25 273 ALA A N 1
ATOM 2047 C CA . ALA A 1 273 ? -25.193 25.363 -3.792 1.00 96.25 273 ALA A CA 1
ATOM 2048 C C . ALA A 1 273 ? -24.890 26.857 -3.697 1.00 96.25 273 ALA A C 1
ATOM 2050 O O . ALA A 1 273 ? -23.845 27.266 -3.197 1.00 96.25 273 ALA A O 1
ATOM 2051 N N . ARG A 1 274 ? -25.830 27.676 -4.154 1.00 95.81 274 ARG A N 1
ATOM 2052 C CA . ARG A 1 274 ? -25.816 29.129 -3.984 1.00 95.81 274 ARG A CA 1
ATOM 2053 C C . ARG A 1 274 ? -26.901 29.502 -2.983 1.00 95.81 274 ARG A C 1
ATOM 2055 O O . ARG A 1 274 ? -28.074 29.254 -3.250 1.00 95.81 274 ARG A O 1
ATOM 2062 N N . VAL A 1 275 ? -26.510 30.075 -1.852 1.00 93.38 275 VAL A N 1
ATOM 2063 C CA . VAL A 1 275 ? -27.402 30.478 -0.764 1.00 93.38 275 VAL A CA 1
ATOM 2064 C C . VAL A 1 275 ? -27.421 31.997 -0.676 1.00 93.38 275 VAL A C 1
ATOM 2066 O O . VAL A 1 275 ? -26.370 32.621 -0.562 1.00 93.38 275 VAL A O 1
ATOM 2069 N N . THR A 1 276 ? -28.603 32.599 -0.729 1.00 91.06 276 THR A N 1
ATOM 2070 C CA . THR A 1 276 ? -28.773 34.056 -0.697 1.00 91.06 276 THR A CA 1
ATOM 2071 C C . THR A 1 276 ? -29.751 34.467 0.394 1.00 91.06 276 THR A C 1
ATOM 2073 O O . THR A 1 276 ? -30.868 33.946 0.432 1.00 91.06 276 THR A O 1
ATOM 2076 N N . ARG A 1 277 ? -29.368 35.435 1.233 1.00 88.00 277 ARG A N 1
ATOM 2077 C CA . ARG A 1 277 ? -30.247 36.089 2.221 1.00 88.00 277 ARG A CA 1
ATOM 2078 C C . ARG A 1 277 ? -30.393 37.563 1.866 1.00 88.00 277 ARG A C 1
ATOM 2080 O O . ARG A 1 277 ? -29.382 38.247 1.741 1.00 88.00 277 ARG A O 1
ATOM 2087 N N . ARG A 1 278 ? -31.626 38.059 1.729 1.00 80.62 278 ARG A N 1
ATOM 2088 C CA . ARG A 1 278 ? -31.877 39.499 1.541 1.00 80.62 278 ARG A CA 1
ATOM 2089 C C . ARG A 1 278 ? -31.605 40.259 2.837 1.00 80.62 278 ARG A C 1
ATOM 2091 O O . ARG A 1 278 ? -32.125 39.866 3.877 1.00 80.62 278 ARG A O 1
ATOM 2098 N N . THR A 1 279 ? -30.822 41.328 2.753 1.00 68.06 279 THR A N 1
ATOM 2099 C CA . THR A 1 279 ? -30.606 42.293 3.840 1.00 68.06 279 THR A CA 1
ATOM 2100 C C . THR A 1 279 ? -31.480 43.523 3.579 1.00 68.06 279 THR A C 1
ATOM 2102 O O . THR A 1 279 ? -31.775 43.855 2.429 1.00 68.06 279 THR A O 1
ATOM 2105 N N . GLY A 1 280 ? -32.016 44.143 4.626 1.00 59.50 280 GLY A N 1
ATOM 2106 C CA . GLY A 1 280 ? -33.041 45.174 4.486 1.00 59.50 280 GLY A CA 1
ATOM 2107 C C . GLY A 1 280 ? -32.482 46.546 4.092 1.00 59.50 280 GLY A C 1
ATOM 2108 O O . GLY A 1 280 ? -32.052 47.296 4.948 1.00 59.50 280 GLY A O 1
ATOM 2109 N N . GLY A 1 281 ? -32.614 46.941 2.821 1.00 54.41 281 GLY A N 1
ATOM 2110 C CA . GLY A 1 281 ? -32.548 48.346 2.376 1.00 54.41 281 GLY A CA 1
ATOM 2111 C C . GLY A 1 281 ? -31.163 49.024 2.316 1.00 54.41 281 GLY A C 1
ATOM 2112 O O . GLY A 1 281 ? -30.171 48.568 2.871 1.00 54.41 281 GLY A O 1
ATOM 2113 N N . LEU A 1 282 ? -31.110 50.166 1.612 1.00 46.44 282 LEU A N 1
ATOM 2114 C CA . LEU A 1 282 ? -29.894 50.881 1.168 1.00 46.44 282 LEU A CA 1
ATOM 2115 C C . LEU A 1 282 ? -28.962 51.383 2.301 1.00 46.44 282 LEU A C 1
ATOM 2117 O O . LEU A 1 282 ? -27.812 51.721 2.031 1.00 46.44 282 LEU A O 1
ATOM 2121 N N . ALA A 1 283 ? -29.438 51.440 3.551 1.00 46.25 283 ALA A N 1
ATOM 2122 C CA . ALA A 1 283 ? -28.647 51.851 4.717 1.00 46.25 283 ALA A CA 1
ATOM 2123 C C . ALA A 1 283 ? -27.680 50.751 5.213 1.00 46.25 283 ALA A C 1
ATOM 2125 O O . ALA A 1 283 ? -26.660 51.070 5.820 1.00 46.25 283 ALA A O 1
ATOM 2126 N N . ASP A 1 284 ? -27.936 49.484 4.867 1.00 52.97 284 ASP A N 1
ATOM 2127 C CA . ASP A 1 284 ? -27.106 48.329 5.239 1.00 52.97 284 ASP A CA 1
ATOM 2128 C C . ASP A 1 284 ? -25.939 48.075 4.266 1.00 52.97 284 ASP A C 1
ATOM 2130 O O . ASP A 1 284 ? -25.131 47.177 4.487 1.00 52.97 284 ASP A O 1
ATOM 2134 N N . ALA A 1 285 ? -25.788 48.862 3.193 1.00 46.53 285 ALA A N 1
ATOM 2135 C CA . ALA A 1 285 ? -24.714 48.663 2.212 1.00 46.53 285 ALA A CA 1
ATOM 2136 C C . ALA A 1 285 ? -23.304 48.889 2.801 1.00 46.53 285 ALA A C 1
ATOM 2138 O O . ALA A 1 285 ? -22.358 48.225 2.388 1.00 46.53 285 ALA A O 1
ATOM 2139 N N . LEU A 1 286 ? -23.170 49.767 3.806 1.00 44.56 286 LEU A N 1
ATOM 2140 C CA . LEU A 1 286 ? -21.937 49.953 4.592 1.00 44.56 286 LEU A CA 1
ATOM 2141 C C . LEU A 1 286 ? -21.789 48.907 5.715 1.00 44.56 286 LEU A C 1
ATOM 2143 O O . LEU A 1 286 ? -20.678 48.646 6.167 1.00 44.56 286 LEU A O 1
ATOM 2147 N N . ALA A 1 287 ? -22.892 48.273 6.127 1.00 52.91 287 ALA A N 1
ATOM 2148 C CA . ALA A 1 287 ? -22.895 47.091 6.990 1.00 52.91 287 ALA A CA 1
ATOM 2149 C C . ALA A 1 287 ? -22.614 45.794 6.203 1.00 52.91 287 ALA A C 1
ATOM 2151 O O . ALA A 1 287 ? -22.369 44.756 6.811 1.00 52.91 287 ALA A O 1
ATOM 2152 N N . GLY A 1 288 ? -22.609 45.852 4.865 1.00 60.97 288 GLY A N 1
ATOM 2153 C CA . GLY A 1 288 ? -22.401 44.711 3.975 1.00 60.97 288 GLY A CA 1
ATOM 2154 C C . GLY A 1 288 ? -21.045 44.043 4.171 1.00 60.97 288 GLY A C 1
ATOM 2155 O O . GLY A 1 288 ? -20.993 42.824 4.292 1.00 60.97 288 GLY A O 1
ATOM 2156 N N . ASP A 1 289 ? -19.969 44.821 4.298 1.00 65.00 289 ASP A N 1
ATOM 2157 C CA . ASP A 1 289 ? -18.626 44.271 4.527 1.00 65.00 289 ASP A CA 1
ATOM 2158 C C . ASP A 1 289 ? -18.478 43.685 5.939 1.00 65.00 289 ASP A C 1
ATOM 2160 O O . ASP A 1 289 ? -17.870 42.630 6.108 1.00 65.00 289 ASP A O 1
ATOM 2164 N N . ALA A 1 290 ? -19.087 44.310 6.954 1.00 67.75 290 ALA A N 1
ATOM 2165 C CA . ALA A 1 290 ? -19.083 43.798 8.326 1.00 67.75 290 ALA A CA 1
ATOM 2166 C C . ALA A 1 290 ? -19.915 42.510 8.464 1.00 67.75 290 ALA A C 1
ATOM 2168 O O . ALA A 1 290 ? -19.471 41.555 9.095 1.00 67.75 290 ALA A O 1
ATOM 2169 N N . ALA A 1 291 ? -21.082 42.449 7.818 1.00 72.56 291 ALA A N 1
ATOM 2170 C CA . ALA A 1 291 ? -21.935 41.265 7.781 1.00 72.56 291 ALA A CA 1
ATOM 2171 C C . ALA A 1 291 ? -21.300 40.127 6.968 1.00 72.56 291 ALA A C 1
ATOM 2173 O O . ALA A 1 291 ? -21.395 38.962 7.353 1.00 72.56 291 ALA A O 1
ATOM 2174 N N . VAL A 1 292 ? -20.616 40.446 5.863 1.00 79.38 292 VAL A N 1
ATOM 2175 C CA . VAL A 1 292 ? -19.812 39.471 5.114 1.00 79.38 292 VAL A CA 1
ATOM 2176 C C . VAL A 1 292 ? -18.674 38.956 5.988 1.00 79.38 292 VAL A C 1
ATOM 2178 O O . VAL A 1 292 ? -18.532 37.744 6.089 1.00 79.38 292 VAL A O 1
ATOM 2181 N N . ALA A 1 293 ? -17.934 39.824 6.683 1.00 78.44 293 ALA A N 1
ATOM 2182 C CA . ALA A 1 293 ? -16.857 39.416 7.585 1.00 78.44 293 ALA A CA 1
ATOM 2183 C C . ALA A 1 293 ? -17.360 38.542 8.751 1.00 78.44 293 ALA A C 1
ATOM 2185 O O . ALA A 1 293 ? -16.721 37.549 9.097 1.00 78.44 293 ALA A O 1
ATOM 2186 N N . GLU A 1 294 ? -18.526 38.853 9.325 1.00 78.62 294 GLU A N 1
ATOM 2187 C CA . GLU A 1 294 ? -19.155 38.052 10.382 1.00 78.62 294 GLU A CA 1
ATOM 2188 C C . GLU A 1 294 ? -19.555 36.659 9.873 1.00 78.62 294 GLU A C 1
ATOM 2190 O O . GLU A 1 294 ? -19.239 35.642 10.495 1.00 78.62 294 GLU A O 1
ATOM 2195 N N . VAL A 1 295 ? -20.194 36.589 8.700 1.00 82.31 295 VAL A N 1
ATOM 2196 C CA . VAL A 1 295 ? -20.548 35.318 8.052 1.00 82.31 295 VAL A CA 1
ATOM 2197 C C . VAL A 1 295 ? -19.290 34.549 7.640 1.00 82.31 295 VAL A C 1
ATOM 2199 O O . VAL A 1 295 ? -19.237 33.326 7.776 1.00 82.31 295 VAL A O 1
ATOM 2202 N N . GLU A 1 296 ? -18.248 35.236 7.176 1.00 80.75 296 GLU A N 1
ATOM 2203 C CA . GLU A 1 296 ? -16.975 34.621 6.820 1.00 80.75 296 GLU A CA 1
ATOM 2204 C C . GLU A 1 296 ? -16.251 34.022 8.020 1.00 80.75 296 GLU A C 1
ATOM 2206 O O . GLU A 1 296 ? -15.680 32.934 7.873 1.00 80.75 296 GLU A O 1
ATOM 2211 N N . ALA A 1 297 ? -16.294 34.706 9.165 1.00 74.12 297 ALA A N 1
ATOM 2212 C CA . ALA A 1 297 ? -15.756 34.233 10.432 1.00 74.12 297 ALA A CA 1
ATOM 2213 C C . ALA A 1 297 ? -16.555 33.028 10.948 1.00 74.12 297 ALA A C 1
ATOM 2215 O O . ALA A 1 297 ? -15.967 32.000 11.285 1.00 74.12 297 ALA A O 1
ATOM 2216 N N . ALA A 1 298 ? -17.889 33.103 10.920 1.00 76.06 298 ALA A N 1
ATOM 2217 C CA . ALA A 1 298 ? -18.765 32.011 11.344 1.00 76.06 298 ALA A CA 1
ATOM 2218 C C . ALA A 1 298 ? -18.607 30.744 10.481 1.00 76.06 298 ALA A C 1
ATOM 2220 O O . ALA A 1 298 ? -18.730 29.632 10.991 1.00 76.06 298 ALA A O 1
ATOM 2221 N N . LEU A 1 299 ? -18.304 30.905 9.186 1.00 82.12 299 LEU A N 1
ATOM 2222 C CA . LEU A 1 299 ? -18.126 29.808 8.226 1.00 82.12 299 LEU A CA 1
ATOM 2223 C C . LEU A 1 299 ? -16.660 29.432 7.979 1.00 82.12 299 LEU A C 1
ATOM 2225 O O . LEU A 1 299 ? -16.379 28.652 7.067 1.00 82.12 299 LEU A O 1
ATOM 2229 N N . ALA A 1 300 ? -15.710 29.955 8.760 1.00 74.31 300 ALA A N 1
ATOM 2230 C CA . ALA A 1 300 ? -14.287 29.674 8.564 1.00 74.31 300 ALA A CA 1
ATOM 2231 C C . ALA A 1 300 ? -13.975 28.171 8.619 1.00 74.31 300 ALA A C 1
ATOM 2233 O O . ALA A 1 300 ? -13.325 27.640 7.716 1.00 74.31 300 ALA A O 1
ATOM 2234 N N . ALA A 1 301 ? -14.539 27.474 9.607 1.00 65.56 301 ALA A N 1
ATOM 2235 C CA . ALA A 1 301 ? -14.383 26.031 9.762 1.00 65.56 301 ALA A CA 1
ATOM 2236 C C . ALA A 1 301 ? -15.051 25.233 8.626 1.00 65.56 301 ALA A C 1
ATOM 2238 O O . ALA A 1 301 ? -14.515 24.223 8.173 1.00 65.56 301 ALA A O 1
ATOM 2239 N N . ASP A 1 302 ? -16.211 25.678 8.133 1.00 77.00 302 ASP A N 1
ATOM 2240 C CA . ASP A 1 302 ? -16.915 25.005 7.034 1.00 77.00 302 ASP A CA 1
ATOM 2241 C C . ASP A 1 302 ? -16.202 25.224 5.689 1.00 77.00 302 ASP A C 1
ATOM 2243 O O . ASP A 1 302 ? -16.148 24.315 4.858 1.00 77.00 302 ASP A O 1
ATOM 2247 N N . ARG A 1 303 ? -15.579 26.395 5.492 1.00 78.25 303 ARG A N 1
ATOM 2248 C CA . ARG A 1 303 ? -14.730 26.701 4.331 1.00 78.25 303 ARG A CA 1
ATOM 2249 C C . ARG A 1 303 ? -13.482 25.828 4.300 1.00 78.25 303 ARG A C 1
ATOM 2251 O O . ARG A 1 303 ? -13.162 25.281 3.248 1.00 78.25 303 ARG A O 1
ATOM 2258 N N . GLU A 1 304 ? -12.799 25.681 5.432 1.00 61.62 304 GLU A N 1
ATOM 2259 C CA . GLU A 1 304 ? -11.621 24.817 5.556 1.00 61.62 304 GLU A CA 1
ATOM 2260 C C . GLU A 1 304 ? -11.978 23.342 5.320 1.00 61.62 304 GLU A C 1
ATOM 2262 O O . GLU A 1 304 ? -11.325 22.658 4.526 1.00 61.62 304 GLU A O 1
ATOM 2267 N N . ARG A 1 305 ? -13.081 22.877 5.920 1.00 65.56 305 ARG A N 1
ATOM 2268 C CA . ARG A 1 305 ? -13.618 21.529 5.704 1.00 65.56 305 ARG A CA 1
ATOM 2269 C C . ARG A 1 305 ? -13.907 21.270 4.228 1.00 65.56 305 ARG A C 1
ATOM 2271 O O . ARG A 1 305 ? -13.434 20.281 3.674 1.00 65.56 305 ARG A O 1
ATOM 2278 N N . LEU A 1 306 ? -14.639 22.165 3.568 1.00 71.69 306 LEU A N 1
ATOM 2279 C CA . LEU A 1 306 ? -15.000 22.008 2.161 1.00 71.69 306 LEU A CA 1
ATOM 2280 C C . LEU A 1 306 ? -13.770 22.068 1.239 1.00 71.69 306 LEU A C 1
ATOM 2282 O O . LEU A 1 306 ? -13.684 21.288 0.291 1.00 71.69 306 LEU A O 1
ATOM 2286 N N . ALA A 1 307 ? -12.794 22.927 1.548 1.00 70.81 307 ALA A N 1
ATOM 2287 C CA . ALA A 1 307 ? -11.521 23.001 0.830 1.00 70.81 307 ALA A CA 1
ATOM 2288 C C . ALA A 1 307 ? -10.710 21.699 0.916 1.00 70.81 307 ALA A C 1
ATOM 2290 O O . ALA A 1 307 ? -10.056 21.315 -0.055 1.00 70.81 307 ALA A O 1
ATOM 2291 N N . SER A 1 308 ? -10.787 20.977 2.038 1.00 57.72 308 SER A N 1
ATOM 2292 C CA . SER A 1 308 ? -10.105 19.685 2.202 1.00 57.72 308 SER A CA 1
ATOM 2293 C C . SER A 1 308 ? -10.645 18.577 1.295 1.00 57.72 308 SER A C 1
ATOM 2295 O O . SER A 1 308 ? -9.903 17.669 0.931 1.00 57.72 308 SER A O 1
ATOM 2297 N N . LEU A 1 309 ? -11.903 18.697 0.869 1.00 62.78 309 LEU A N 1
ATOM 2298 C CA . LEU A 1 309 ? -12.552 17.786 -0.074 1.00 62.78 309 LEU A CA 1
ATOM 2299 C C . LEU A 1 309 ? -12.395 18.251 -1.537 1.00 62.78 309 LEU A C 1
ATOM 2301 O O . LEU A 1 309 ? -13.026 17.706 -2.438 1.00 62.78 309 LEU A O 1
ATOM 2305 N N . GLY A 1 310 ? -11.571 19.276 -1.786 1.00 68.88 310 GLY A N 1
ATOM 2306 C CA . GLY A 1 310 ? -11.380 19.878 -3.110 1.00 68.88 310 GLY A CA 1
ATOM 2307 C C . GLY A 1 310 ? -12.474 20.873 -3.508 1.00 68.88 310 GLY A C 1
ATOM 2308 O O . GLY A 1 310 ? -12.536 21.290 -4.664 1.00 68.88 310 GLY A O 1
ATOM 2309 N N . GLY A 1 311 ? -13.348 21.244 -2.572 1.00 79.25 311 GLY A N 1
ATOM 2310 C CA . GLY A 1 311 ? -14.419 22.207 -2.780 1.00 79.25 311 GLY A CA 1
ATOM 2311 C C . GLY A 1 311 ? -14.042 23.646 -2.427 1.00 79.25 311 GLY A C 1
ATOM 2312 O O . GLY A 1 311 ? -12.931 23.950 -2.008 1.00 79.25 311 GLY A O 1
ATOM 2313 N N . THR A 1 312 ? -14.981 24.573 -2.601 1.00 89.38 312 THR A N 1
ATOM 2314 C CA . THR A 1 312 ? -14.795 25.997 -2.291 1.00 89.38 312 THR A CA 1
ATOM 2315 C C . THR A 1 312 ? -16.056 26.587 -1.680 1.00 89.38 312 THR A C 1
ATOM 2317 O O . THR A 1 312 ? -17.139 26.379 -2.228 1.00 89.38 312 THR A O 1
ATOM 2320 N N . LEU A 1 313 ? -15.911 27.351 -0.592 1.00 91.31 313 LEU A N 1
ATOM 2321 C CA . LEU A 1 313 ? -16.973 28.164 0.005 1.00 91.31 313 LEU A CA 1
ATOM 2322 C C . LEU A 1 313 ? -16.566 29.630 -0.122 1.00 91.31 313 LEU A C 1
ATOM 2324 O O . LEU A 1 313 ? -15.562 30.051 0.455 1.00 91.31 313 LEU A O 1
ATOM 2328 N N . ARG A 1 314 ? -17.331 30.400 -0.891 1.00 92.25 314 ARG A N 1
ATOM 2329 C CA . ARG A 1 314 ? -17.119 31.838 -1.082 1.00 92.25 314 ARG A CA 1
ATOM 2330 C C . ARG A 1 314 ? -18.287 32.600 -0.490 1.00 92.25 314 ARG A C 1
ATOM 2332 O O . ARG A 1 314 ? -19.427 32.255 -0.783 1.00 92.25 314 ARG A O 1
ATOM 2339 N N . VAL A 1 315 ? -17.995 33.617 0.307 1.00 90.19 315 VAL A N 1
ATOM 2340 C CA . VAL A 1 315 ? -18.979 34.596 0.769 1.00 90.19 315 VAL A CA 1
ATOM 2341 C C . VAL A 1 315 ? -18.728 35.860 -0.040 1.00 90.19 315 VAL A C 1
ATOM 2343 O O . VAL A 1 315 ? -17.580 36.214 -0.294 1.00 90.19 315 VAL A O 1
ATOM 2346 N N . GLY A 1 316 ? -19.783 36.497 -0.524 1.00 83.25 316 GLY A N 1
ATOM 2347 C CA . GLY A 1 316 ? -19.663 37.717 -1.301 1.00 83.25 316 GLY A CA 1
ATOM 2348 C C . GLY A 1 316 ? -20.828 38.663 -1.037 1.00 83.25 316 GLY A C 1
ATOM 2349 O O . GLY A 1 316 ? -21.951 38.205 -0.790 1.00 83.25 316 GLY A O 1
ATOM 2350 N N . PRO A 1 317 ? -20.586 39.981 -1.106 1.00 79.44 317 PRO A N 1
ATOM 2351 C CA . PRO A 1 317 ? -21.657 40.956 -1.055 1.00 79.44 317 PRO A CA 1
ATOM 2352 C C . PRO A 1 317 ? -22.434 40.945 -2.377 1.00 79.44 317 PRO A C 1
ATOM 2354 O O . PRO A 1 317 ? -21.874 41.073 -3.467 1.00 79.44 317 PRO A O 1
ATOM 2357 N N . GLY A 1 318 ? -23.751 40.819 -2.283 1.00 66.31 318 GLY A N 1
ATOM 2358 C CA . GLY A 1 318 ? -24.692 41.237 -3.313 1.00 66.31 318 GLY A CA 1
ATOM 2359 C C . GLY A 1 318 ? -25.222 42.636 -2.994 1.00 66.31 318 GLY A C 1
ATOM 2360 O O . GLY A 1 318 ? -25.205 43.068 -1.847 1.00 66.31 318 GLY A O 1
ATOM 2361 N N . ARG A 1 319 ? -25.738 43.359 -3.997 1.00 60.34 319 ARG A N 1
ATOM 2362 C CA . ARG A 1 319 ? -26.206 44.755 -3.827 1.00 60.34 319 ARG A CA 1
ATOM 2363 C C . ARG A 1 319 ? -27.261 44.954 -2.720 1.00 60.34 319 ARG A C 1
ATOM 2365 O O . ARG A 1 319 ? -27.364 46.053 -2.198 1.00 60.34 319 ARG A O 1
ATOM 2372 N N . GLU A 1 320 ? -28.027 43.911 -2.392 1.00 71.75 320 GLU A N 1
ATOM 2373 C CA . GLU A 1 320 ? -29.095 43.897 -1.367 1.00 71.75 320 GLU A CA 1
ATOM 2374 C C . GLU A 1 320 ? -29.205 42.516 -0.675 1.00 71.75 320 GLU A C 1
ATOM 2376 O O . GLU A 1 320 ? -30.269 42.098 -0.209 1.00 71.75 320 GLU A O 1
ATOM 2381 N N . HIS A 1 321 ? -28.141 41.712 -0.728 1.00 77.19 321 HIS A N 1
ATOM 2382 C CA . HIS A 1 321 ? -28.146 40.359 -0.174 1.00 77.19 321 HIS A CA 1
ATOM 2383 C C . HIS A 1 321 ? -26.736 39.885 0.156 1.00 77.19 321 HIS A C 1
ATOM 2385 O O . HIS A 1 321 ? -25.778 40.276 -0.500 1.00 77.19 321 HIS A O 1
ATOM 2391 N N . VAL A 1 322 ? -26.618 38.975 1.117 1.00 84.19 322 VAL A N 1
ATOM 2392 C CA . VAL A 1 322 ? -25.398 38.184 1.318 1.00 84.19 322 VAL A CA 1
ATOM 2393 C C . VAL A 1 322 ? -25.515 36.923 0.465 1.00 84.19 322 VAL A C 1
ATOM 2395 O O . VAL A 1 322 ? -26.521 36.211 0.557 1.00 84.19 322 VAL A O 1
ATOM 2398 N N . GLU A 1 323 ? -24.514 36.657 -0.378 1.00 89.94 323 GLU A N 1
ATOM 2399 C CA . GLU A 1 323 ? -24.420 35.442 -1.192 1.00 89.94 323 GLU A CA 1
ATOM 2400 C C . GLU A 1 323 ? -23.308 34.529 -0.665 1.00 89.94 323 GLU A C 1
ATOM 2402 O O . GLU A 1 323 ? -22.170 34.955 -0.474 1.00 89.94 323 GLU A O 1
ATOM 2407 N N . VAL A 1 324 ? -23.628 33.248 -0.478 1.00 91.94 324 VAL A N 1
ATOM 2408 C CA . VAL A 1 324 ? -22.657 32.198 -0.168 1.00 91.94 324 VAL A CA 1
ATOM 2409 C C . VAL A 1 324 ? -22.724 31.117 -1.239 1.00 91.94 324 VAL A C 1
ATOM 2411 O O . VAL A 1 324 ? -23.779 30.533 -1.483 1.00 91.94 324 VAL A O 1
ATOM 2414 N N . VAL A 1 325 ? -21.594 30.832 -1.881 1.00 95.38 325 VAL A N 1
ATOM 2415 C CA . VAL A 1 325 ? -21.474 29.795 -2.911 1.00 95.38 325 VAL A CA 1
ATOM 2416 C C . VAL A 1 325 ? -20.602 28.659 -2.395 1.00 95.38 325 VAL A C 1
ATOM 2418 O O . VAL A 1 325 ? -19.420 28.852 -2.121 1.00 95.38 325 VAL A O 1
ATOM 2421 N N . VAL A 1 326 ? -21.190 27.471 -2.309 1.00 95.00 326 VAL A N 1
ATOM 2422 C CA . VAL A 1 326 ? -20.564 26.193 -1.955 1.00 95.00 326 VAL A CA 1
ATOM 2423 C C . VAL A 1 326 ? -20.408 25.376 -3.237 1.00 95.00 326 VAL A C 1
ATOM 2425 O O . VAL A 1 326 ? -21.375 25.205 -3.973 1.00 95.00 326 VAL A O 1
ATOM 2428 N N . SER A 1 327 ? -19.213 24.862 -3.517 1.00 93.56 327 SER A N 1
ATOM 2429 C CA . SER A 1 327 ? -18.933 23.998 -4.674 1.00 93.56 327 SER A CA 1
ATOM 2430 C C . SER A 1 327 ? -18.066 22.817 -4.256 1.00 93.56 327 SER A C 1
ATOM 2432 O O . SER A 1 327 ? -17.119 23.029 -3.508 1.00 93.56 327 SER A O 1
ATOM 2434 N N . LEU A 1 328 ? -18.333 21.607 -4.755 1.00 86.56 328 LEU A N 1
ATOM 2435 C CA . LEU A 1 328 ? -17.553 20.402 -4.447 1.00 86.56 328 LEU A CA 1
ATOM 2436 C C . LEU A 1 328 ? -17.443 19.444 -5.656 1.00 86.56 328 LEU A C 1
ATOM 2438 O O . LEU A 1 328 ? -18.484 19.038 -6.171 1.00 86.56 328 LEU A O 1
ATOM 2442 N N . PRO A 1 329 ? -16.238 19.060 -6.127 1.00 82.81 329 PRO A N 1
ATOM 2443 C CA . PRO A 1 329 ? -16.064 18.158 -7.273 1.00 82.81 329 PRO A CA 1
ATOM 2444 C C . PRO A 1 329 ? -16.633 16.751 -7.039 1.00 82.81 329 PRO A C 1
ATOM 2446 O O . PRO A 1 329 ? -16.598 16.229 -5.930 1.00 82.81 329 PRO A O 1
ATOM 2449 N N . THR A 1 330 ? -17.110 16.099 -8.103 1.00 73.62 330 THR A N 1
ATOM 2450 C CA . THR A 1 330 ? -17.760 14.771 -8.033 1.00 73.62 330 THR A CA 1
ATOM 2451 C C . THR A 1 330 ? -16.801 13.570 -8.075 1.00 73.62 330 THR A C 1
ATOM 2453 O O . THR A 1 330 ? -17.245 12.437 -7.880 1.00 73.62 330 THR A O 1
ATOM 2456 N N . ARG A 1 331 ? -15.493 13.776 -8.303 1.00 58.47 331 ARG A N 1
ATOM 2457 C CA . ARG A 1 331 ? -14.459 12.720 -8.312 1.00 58.47 331 ARG A CA 1
ATOM 2458 C C . ARG A 1 331 ? -13.222 13.162 -7.527 1.00 58.47 331 ARG A C 1
ATOM 2460 O O . ARG A 1 331 ? -12.648 14.200 -7.839 1.00 58.47 331 ARG A O 1
ATOM 2467 N N . ALA A 1 332 ? -12.807 12.361 -6.547 1.00 46.41 332 ALA A N 1
ATOM 2468 C CA . ALA A 1 332 ? -11.570 12.552 -5.792 1.00 46.41 332 ALA A CA 1
ATOM 2469 C C . ALA A 1 332 ? -10.504 11.559 -6.289 1.00 46.41 332 ALA A C 1
ATOM 2471 O O . ALA A 1 332 ? -10.630 10.357 -6.070 1.00 46.41 332 ALA A O 1
ATOM 2472 N N . GLU A 1 333 ? -9.466 12.041 -6.974 1.00 36.66 333 GLU A N 1
ATOM 2473 C CA . GLU A 1 333 ? -8.254 11.259 -7.252 1.00 36.66 333 GLU A CA 1
ATOM 2474 C C . GLU A 1 333 ? -7.279 11.455 -6.080 1.00 36.66 333 GLU A C 1
ATOM 2476 O O . GLU A 1 333 ? -6.730 12.540 -5.904 1.00 36.66 333 GLU A O 1
ATOM 2481 N N . VAL A 1 334 ? -7.096 10.432 -5.235 1.00 36.94 334 VAL A N 1
ATOM 2482 C CA . VAL A 1 334 ? -6.155 10.468 -4.098 1.00 36.94 334 VAL A CA 1
ATOM 2483 C C . VAL A 1 334 ? -5.317 9.190 -4.080 1.00 36.94 334 VAL A C 1
ATOM 2485 O O . VAL A 1 334 ? -5.857 8.089 -3.985 1.00 36.94 334 VAL A O 1
ATOM 2488 N N . THR A 1 335 ? -3.991 9.340 -4.123 1.00 39.38 335 THR A N 1
ATOM 2489 C CA . THR A 1 335 ? -3.000 8.253 -4.031 1.00 39.38 335 THR A CA 1
ATOM 2490 C C . THR A 1 335 ? -1.908 8.595 -3.015 1.00 39.38 335 THR A C 1
ATOM 2492 O O . THR A 1 335 ? -0.910 9.190 -3.397 1.00 39.38 335 THR A O 1
ATOM 2495 N N . SER A 1 336 ? -2.136 8.224 -1.744 1.00 35.91 336 SER A N 1
ATOM 2496 C CA . SER A 1 336 ? -1.180 7.702 -0.732 1.00 35.91 336 SER A CA 1
ATOM 2497 C C . SER A 1 336 ? -1.629 8.085 0.691 1.00 35.91 336 SER A C 1
ATOM 2499 O O . SER A 1 336 ? -1.326 9.174 1.176 1.00 35.91 336 SER A O 1
ATOM 2501 N N . LEU A 1 337 ? -2.363 7.188 1.363 1.00 42.78 337 LEU A N 1
ATOM 2502 C CA . LEU A 1 337 ? -3.021 7.451 2.652 1.00 42.78 337 LEU A CA 1
ATOM 2503 C C . LEU A 1 337 ? -2.206 6.934 3.860 1.00 42.78 337 LEU A C 1
ATOM 2505 O O . LEU A 1 337 ? -1.601 5.870 3.742 1.00 42.78 337 LEU A O 1
ATOM 2509 N N . PRO A 1 338 ? -2.242 7.575 5.049 1.00 43.38 338 PRO A N 1
ATOM 2510 C CA . PRO A 1 338 ? -2.002 6.863 6.302 1.00 43.38 338 PRO A CA 1
ATOM 2511 C C . PRO A 1 338 ? -3.033 5.729 6.443 1.00 43.38 338 PRO A C 1
ATOM 2513 O O . PRO A 1 338 ? -4.115 5.814 5.846 1.00 43.38 338 PRO A O 1
ATOM 2516 N N . PRO A 1 339 ? -2.742 4.663 7.210 1.00 45.69 339 PRO A N 1
ATOM 2517 C CA . PRO A 1 339 ? -3.696 3.577 7.399 1.00 45.69 339 PRO A CA 1
ATOM 2518 C C . PRO A 1 339 ? -5.019 4.142 7.929 1.00 45.69 339 PRO A C 1
ATOM 2520 O O . PRO A 1 339 ? -5.068 4.813 8.961 1.00 45.69 339 PRO A O 1
ATOM 2523 N N . GLY A 1 340 ? -6.108 3.918 7.192 1.00 44.06 340 GLY A N 1
ATOM 2524 C CA . GLY A 1 340 ? -7.414 4.454 7.570 1.00 44.06 340 GLY A CA 1
ATOM 2525 C C . GLY A 1 340 ? -7.875 3.876 8.913 1.00 44.06 340 GLY A C 1
ATOM 2526 O O . GLY A 1 340 ? -7.549 2.737 9.243 1.00 44.06 340 GLY A O 1
ATOM 2527 N N . ARG A 1 341 ? -8.707 4.605 9.674 1.00 43.09 341 ARG A N 1
ATOM 2528 C CA . ARG A 1 341 ? -9.245 4.130 10.971 1.00 43.09 341 ARG A CA 1
ATOM 2529 C C . ARG A 1 341 ? -9.861 2.724 10.907 1.00 43.09 341 ARG A C 1
ATOM 2531 O O . ARG A 1 341 ? -9.742 1.974 11.867 1.00 43.09 341 ARG A O 1
ATOM 2538 N N . ARG A 1 342 ? -10.462 2.332 9.773 1.00 43.72 342 ARG A N 1
ATOM 2539 C CA . ARG A 1 342 ? -10.973 0.964 9.543 1.00 43.72 342 ARG A CA 1
ATOM 2540 C C . ARG A 1 342 ? -9.862 -0.092 9.457 1.00 43.72 342 ARG A C 1
ATOM 2542 O O . ARG A 1 342 ? -10.035 -1.180 9.989 1.00 43.72 342 ARG A O 1
ATOM 2549 N N . GLN A 1 343 ? -8.722 0.223 8.835 1.00 48.38 343 GLN A N 1
ATOM 2550 C CA . GLN A 1 343 ? -7.556 -0.671 8.789 1.00 48.38 343 GLN A CA 1
ATOM 2551 C C . GLN A 1 343 ? -6.910 -0.810 10.173 1.00 48.38 343 GLN A C 1
ATOM 2553 O O . GLN A 1 343 ? -6.579 -1.923 10.574 1.00 48.38 343 GLN A O 1
ATOM 2558 N N . LEU A 1 344 ? -6.812 0.289 10.928 1.00 50.34 344 LEU A N 1
ATOM 2559 C CA . LEU A 1 344 ? -6.293 0.285 12.300 1.00 50.34 344 LEU A CA 1
ATOM 2560 C C . LEU A 1 344 ? -7.204 -0.491 13.267 1.00 50.34 344 LEU A C 1
ATOM 2562 O O . LEU A 1 344 ? -6.722 -1.327 14.024 1.00 50.34 344 LEU A O 1
ATOM 2566 N N . ALA A 1 345 ? -8.524 -0.282 13.198 1.00 45.91 345 ALA A N 1
ATOM 2567 C CA . ALA A 1 345 ? -9.498 -0.983 14.040 1.00 45.91 345 ALA A CA 1
ATOM 2568 C C . ALA A 1 345 ? -9.617 -2.483 13.713 1.00 45.91 345 ALA A C 1
ATOM 2570 O O . ALA A 1 345 ? -9.989 -3.272 14.575 1.00 45.91 345 ALA A O 1
ATOM 2571 N N . SER A 1 346 ? -9.280 -2.890 12.484 1.00 51.56 346 SER A N 1
ATOM 2572 C CA . SER A 1 346 ? -9.336 -4.297 12.067 1.00 51.56 346 SER A CA 1
ATOM 2573 C C . SER A 1 346 ? -8.213 -5.176 12.634 1.00 51.56 346 SER A C 1
ATOM 2575 O O . SER A 1 346 ? -8.259 -6.392 12.454 1.00 51.56 346 SER A O 1
ATOM 2577 N N . ARG A 1 347 ? -7.194 -4.598 13.294 1.00 68.00 347 ARG A N 1
ATOM 2578 C CA . ARG A 1 347 ? -6.024 -5.338 13.798 1.00 68.00 347 ARG A CA 1
ATOM 2579 C C . ARG A 1 347 ? -5.832 -5.137 15.313 1.00 68.00 347 ARG A C 1
ATOM 2581 O O . ARG A 1 347 ? -5.252 -4.129 15.722 1.00 68.00 347 ARG A O 1
ATOM 2588 N N . PRO A 1 348 ? -6.263 -6.105 16.145 1.00 75.50 348 PRO A N 1
ATOM 2589 C CA . PRO A 1 348 ? -6.155 -6.066 17.607 1.00 75.50 348 PRO A CA 1
ATOM 2590 C C . PRO A 1 348 ? -4.767 -5.698 18.149 1.00 75.50 348 PRO A C 1
ATOM 2592 O O . PRO A 1 348 ? -4.674 -4.943 19.117 1.00 75.50 348 PRO A O 1
ATOM 2595 N N . VAL A 1 349 ? -3.687 -6.182 17.523 1.00 84.50 349 VAL A N 1
ATOM 2596 C CA . VAL A 1 349 ? -2.310 -5.927 17.985 1.00 84.50 349 VAL A CA 1
ATOM 2597 C C . VAL A 1 349 ? -1.942 -4.440 18.022 1.00 84.50 349 VAL A C 1
ATOM 2599 O O . VAL A 1 349 ? -1.326 -3.995 18.986 1.00 84.50 349 VAL A O 1
ATOM 2602 N N . HIS A 1 350 ? -2.380 -3.643 17.042 1.00 84.88 350 HIS A N 1
ATOM 2603 C CA . HIS A 1 350 ? -2.098 -2.206 17.015 1.00 84.88 350 HIS A CA 1
ATOM 2604 C C . HIS A 1 350 ? -2.758 -1.497 18.205 1.00 84.88 350 HIS A C 1
ATOM 2606 O O . HIS A 1 350 ? -2.130 -0.685 18.880 1.00 84.88 350 HIS A O 1
ATOM 2612 N N . GLY A 1 351 ? -4.021 -1.826 18.495 1.00 82.12 351 GLY A N 1
ATOM 2613 C CA . GLY A 1 351 ? -4.738 -1.284 19.652 1.00 82.12 351 GLY A CA 1
ATOM 2614 C C . GLY A 1 351 ? -4.115 -1.705 20.986 1.00 82.12 351 GLY A C 1
ATOM 2615 O O . GLY A 1 351 ? -4.016 -0.887 21.901 1.00 82.12 351 GLY A O 1
ATOM 2616 N N . ARG A 1 352 ? -3.637 -2.953 21.088 1.00 83.62 352 ARG A N 1
ATOM 2617 C CA . ARG A 1 352 ? -2.922 -3.444 22.276 1.00 83.62 352 ARG A CA 1
ATOM 2618 C C . ARG A 1 352 ? -1.599 -2.708 22.492 1.00 83.62 352 ARG A C 1
ATOM 2620 O O . ARG A 1 352 ? -1.346 -2.290 23.615 1.00 83.62 352 ARG A O 1
ATOM 2627 N N . VAL A 1 353 ? -0.803 -2.488 21.441 1.00 89.00 353 VAL A N 1
ATOM 2628 C CA . VAL A 1 353 ? 0.445 -1.703 21.527 1.00 89.00 353 VAL A CA 1
ATOM 2629 C C . VAL A 1 353 ? 0.165 -0.251 21.901 1.00 89.00 353 VAL A C 1
ATOM 2631 O O . VAL A 1 353 ? 0.842 0.279 22.775 1.00 89.00 353 VAL A O 1
ATOM 2634 N N . ALA A 1 354 ? -0.857 0.376 21.310 1.00 86.12 354 ALA A N 1
ATOM 2635 C CA . ALA A 1 354 ? -1.268 1.726 21.694 1.00 86.12 354 ALA A CA 1
ATOM 2636 C C . ALA A 1 354 ? -1.651 1.792 23.181 1.00 86.12 354 ALA A C 1
ATOM 2638 O O . ALA A 1 354 ? -1.191 2.666 23.901 1.00 86.12 354 ALA A O 1
ATOM 2639 N N . THR A 1 355 ? -2.439 0.828 23.664 1.00 84.44 355 THR A N 1
ATOM 2640 C CA . THR A 1 355 ? -2.835 0.758 25.080 1.00 84.44 355 THR A CA 1
ATOM 2641 C C . THR A 1 355 ? -1.624 0.561 25.990 1.00 84.44 355 THR A C 1
ATOM 2643 O O . THR A 1 355 ? -1.499 1.241 27.006 1.00 84.44 355 THR A O 1
ATOM 2646 N N . LEU A 1 356 ? -0.711 -0.339 25.608 1.00 87.75 356 LEU A N 1
ATOM 2647 C CA . LEU A 1 356 ? 0.519 -0.582 26.350 1.00 87.75 356 LEU A CA 1
ATOM 2648 C C . LEU A 1 356 ? 1.351 0.698 26.449 1.00 87.75 356 LEU A C 1
ATOM 2650 O O . LEU A 1 356 ? 1.741 1.066 27.552 1.00 87.75 356 LEU A O 1
ATOM 2654 N N . LEU A 1 357 ? 1.534 1.405 25.331 1.00 88.94 357 LEU A N 1
ATOM 2655 C CA . LEU A 1 357 ? 2.260 2.672 25.256 1.00 88.94 357 LEU A CA 1
ATOM 2656 C C . LEU A 1 357 ? 1.710 3.729 26.228 1.00 88.94 357 LEU A C 1
ATOM 2658 O O . LEU A 1 357 ? 2.491 4.408 26.895 1.00 88.94 357 LEU A O 1
ATOM 2662 N N . GLU A 1 358 ? 0.385 3.843 26.344 1.00 86.62 358 GLU A N 1
ATOM 2663 C CA . GLU A 1 358 ? -0.252 4.764 27.296 1.00 86.62 358 GLU A CA 1
ATOM 2664 C C . GLU A 1 358 ? -0.056 4.330 28.757 1.00 86.62 358 GLU A C 1
ATOM 2666 O O . GLU A 1 358 ? 0.075 5.168 29.647 1.00 86.62 358 GLU A O 1
ATOM 2671 N N . SER A 1 359 ? -0.003 3.021 29.013 1.00 84.00 359 SER A N 1
ATOM 2672 C CA . SER A 1 359 ? 0.120 2.460 30.366 1.00 84.00 359 SER A CA 1
ATOM 2673 C C . SER A 1 359 ? 1.560 2.250 30.858 1.00 84.00 359 SER A C 1
ATOM 2675 O O . SER A 1 359 ? 1.763 2.026 32.048 1.00 84.00 359 SER A O 1
ATOM 2677 N N . ALA A 1 360 ? 2.561 2.341 29.975 1.00 84.94 360 ALA A N 1
ATOM 2678 C CA . ALA A 1 360 ? 3.948 1.932 30.230 1.00 84.94 360 ALA A CA 1
ATOM 2679 C C . ALA A 1 360 ? 4.750 2.861 31.168 1.00 84.94 360 ALA A C 1
ATOM 2681 O O . ALA A 1 360 ? 5.942 2.650 31.361 1.00 84.94 360 ALA A O 1
ATOM 2682 N N . GLY A 1 361 ? 4.143 3.918 31.722 1.00 83.81 361 GLY A N 1
ATOM 2683 C CA . GLY A 1 361 ? 4.819 4.836 32.654 1.00 83.81 361 GLY A CA 1
ATOM 2684 C C . GLY A 1 361 ? 5.963 5.663 32.046 1.00 83.81 361 GLY A C 1
ATOM 2685 O O . GLY A 1 361 ? 6.709 6.301 32.779 1.00 83.81 361 GLY A O 1
ATOM 2686 N N . LEU A 1 362 ? 6.098 5.679 30.716 1.00 86.38 362 LEU A N 1
ATOM 2687 C CA . LEU A 1 362 ? 7.200 6.338 30.006 1.00 86.38 362 LEU A CA 1
ATOM 2688 C C . LEU A 1 362 ? 7.145 7.871 30.114 1.00 86.38 362 LEU A C 1
ATOM 2690 O O . LEU A 1 362 ? 6.040 8.423 30.184 1.00 86.38 362 LEU A O 1
ATOM 2694 N N . PRO A 1 363 ? 8.288 8.578 30.017 1.00 90.81 363 PRO A N 1
ATOM 2695 C CA . PRO A 1 363 ? 8.309 10.032 29.859 1.00 90.81 363 PRO A CA 1
ATOM 2696 C C . PRO A 1 363 ? 7.472 10.486 28.653 1.00 90.81 363 PRO A C 1
ATOM 2698 O O . PRO A 1 363 ? 7.511 9.850 27.598 1.00 90.81 363 PRO A O 1
ATOM 2701 N N . GLU A 1 364 ? 6.753 11.611 28.767 1.00 88.38 364 GLU A N 1
ATOM 2702 C CA . GLU A 1 364 ? 5.844 12.089 27.703 1.00 88.38 364 GLU A CA 1
ATOM 2703 C C . GLU A 1 364 ? 6.561 12.297 26.361 1.00 88.38 364 GLU A C 1
ATOM 2705 O O . GLU A 1 364 ? 6.016 11.983 25.309 1.00 88.38 364 GLU A O 1
ATOM 2710 N N . THR A 1 365 ? 7.816 12.751 26.381 1.00 91.19 365 THR A N 1
ATOM 2711 C CA . THR A 1 365 ? 8.627 12.941 25.167 1.00 91.19 365 THR A CA 1
ATOM 2712 C C . THR A 1 365 ? 8.907 11.629 24.431 1.00 91.19 365 THR A C 1
ATOM 2714 O O . THR A 1 365 ? 8.864 11.584 23.201 1.00 91.19 365 THR A O 1
ATOM 2717 N N . VAL A 1 366 ? 9.173 10.547 25.170 1.00 91.25 366 VAL A N 1
ATOM 2718 C CA . VAL A 1 366 ? 9.367 9.200 24.614 1.00 91.25 366 VAL A CA 1
ATOM 2719 C C . VAL A 1 366 ? 8.037 8.657 24.103 1.00 91.25 366 VAL A C 1
ATOM 2721 O O . VAL A 1 366 ? 7.970 8.135 22.991 1.00 91.25 366 VAL A O 1
ATOM 2724 N N . ARG A 1 367 ? 6.968 8.835 24.883 1.00 91.75 367 ARG A N 1
ATOM 2725 C CA . ARG A 1 367 ? 5.620 8.395 24.526 1.00 91.75 367 ARG A CA 1
ATOM 2726 C C . ARG A 1 367 ? 5.143 9.032 23.225 1.00 91.75 367 ARG A C 1
ATOM 2728 O O . ARG A 1 367 ? 4.711 8.316 22.328 1.00 91.75 367 ARG A O 1
ATOM 2735 N N . GLU A 1 368 ? 5.292 10.345 23.084 1.00 86.94 368 GLU A N 1
ATOM 2736 C CA . GLU A 1 368 ? 4.884 11.068 21.881 1.00 86.94 368 GLU A CA 1
ATOM 2737 C C . GLU A 1 368 ? 5.687 10.631 20.650 1.00 86.94 368 GLU A C 1
ATOM 2739 O O . GLU A 1 368 ? 5.112 10.357 19.595 1.00 86.94 368 GLU A O 1
ATOM 2744 N N . ARG A 1 369 ? 7.006 10.439 20.792 1.00 92.94 369 ARG A N 1
ATOM 2745 C CA . ARG A 1 369 ? 7.843 9.872 19.722 1.00 92.94 369 ARG A CA 1
ATOM 2746 C C . ARG A 1 369 ? 7.323 8.505 19.264 1.00 92.94 369 ARG A C 1
ATOM 2748 O O . ARG A 1 369 ? 7.230 8.253 18.062 1.00 92.94 369 ARG A O 1
ATOM 2755 N N . LEU A 1 370 ? 6.968 7.630 20.204 1.00 91.75 370 LEU A N 1
ATOM 2756 C CA . LEU A 1 370 ? 6.437 6.300 19.905 1.00 91.75 370 LEU A CA 1
ATOM 2757 C C . LEU A 1 370 ? 5.016 6.347 19.321 1.00 91.75 370 LEU A C 1
ATOM 2759 O O . LEU A 1 370 ? 4.720 5.545 18.438 1.00 91.75 370 LEU A O 1
ATOM 2763 N N . ARG A 1 371 ? 4.160 7.303 19.714 1.00 87.19 371 ARG A N 1
ATOM 2764 C CA . ARG A 1 371 ? 2.839 7.524 19.086 1.00 87.19 371 ARG A CA 1
ATOM 2765 C C . ARG A 1 371 ? 2.973 7.925 17.621 1.00 87.19 371 ARG A C 1
ATOM 2767 O O . ARG A 1 371 ? 2.298 7.364 16.753 1.00 87.19 371 ARG A O 1
ATOM 2774 N N . VAL A 1 372 ? 3.879 8.861 17.337 1.00 84.50 372 VAL A N 1
ATOM 2775 C CA . VAL A 1 372 ? 4.204 9.259 15.962 1.00 84.50 372 VAL A CA 1
ATOM 2776 C C . VAL A 1 372 ? 4.711 8.047 15.182 1.00 84.50 372 VAL A C 1
ATOM 2778 O O . VAL A 1 372 ? 4.246 7.787 14.076 1.00 84.50 372 VAL A O 1
ATOM 2781 N N . ARG A 1 373 ? 5.594 7.238 15.777 1.00 88.38 373 ARG A N 1
ATOM 2782 C CA . ARG A 1 373 ? 6.129 6.029 15.133 1.00 88.38 373 ARG A CA 1
ATOM 2783 C C . ARG A 1 373 ? 5.069 4.947 14.891 1.00 88.38 373 ARG A C 1
ATOM 2785 O O . ARG A 1 373 ? 5.114 4.291 13.855 1.00 88.38 373 ARG A O 1
ATOM 2792 N N . LEU A 1 374 ? 4.094 4.800 15.789 1.00 88.31 374 LEU A N 1
ATOM 2793 C CA . LEU A 1 374 ? 2.984 3.850 15.656 1.00 88.31 374 LEU A CA 1
ATOM 2794 C C . LEU A 1 374 ? 2.054 4.192 14.482 1.00 88.31 374 LEU A C 1
ATOM 2796 O O . LEU A 1 374 ? 1.441 3.310 13.889 1.00 88.31 374 LEU A O 1
ATOM 2800 N N . THR A 1 375 ? 1.953 5.474 14.133 1.00 83.75 375 THR A N 1
ATOM 2801 C CA . THR A 1 375 ? 1.111 5.957 13.027 1.00 83.75 375 THR A CA 1
ATOM 2802 C C . THR A 1 375 ? 1.899 6.248 11.749 1.00 83.75 375 THR A C 1
ATOM 2804 O O . THR A 1 375 ? 1.302 6.481 10.695 1.00 83.75 375 THR A O 1
ATOM 2807 N N . ALA A 1 376 ? 3.232 6.191 11.817 1.00 83.00 376 ALA A N 1
ATOM 2808 C CA . ALA A 1 376 ? 4.113 6.428 10.687 1.00 83.00 376 ALA A CA 1
ATOM 2809 C C . ALA A 1 376 ? 3.970 5.332 9.612 1.00 83.00 376 ALA A C 1
ATOM 2811 O O . ALA A 1 376 ? 3.866 4.138 9.931 1.00 83.00 376 ALA A O 1
ATOM 2812 N N . PRO A 1 377 ? 4.016 5.708 8.320 1.00 86.69 377 PRO A N 1
ATOM 2813 C CA . PRO A 1 377 ? 3.987 4.738 7.235 1.00 86.69 377 PRO A CA 1
ATOM 2814 C C . PRO A 1 377 ? 5.184 3.781 7.317 1.00 86.69 377 PRO A C 1
ATOM 2816 O O . PRO A 1 377 ? 6.238 4.103 7.869 1.00 86.69 377 PRO A O 1
ATOM 2819 N N . VAL A 1 378 ? 5.011 2.585 6.768 1.00 91.31 378 VAL A N 1
ATOM 2820 C CA . VAL A 1 378 ? 6.076 1.597 6.588 1.00 91.31 378 VAL A CA 1
ATOM 2821 C C . VAL A 1 378 ? 7.023 2.084 5.501 1.00 91.31 378 VAL A C 1
ATOM 2823 O O . VAL A 1 378 ? 6.576 2.365 4.395 1.00 91.31 378 VAL A O 1
ATOM 2826 N N . ALA A 1 379 ? 8.312 2.197 5.790 1.00 92.88 379 ALA A N 1
ATOM 2827 C CA . ALA A 1 379 ? 9.313 2.644 4.834 1.00 92.88 379 ALA A CA 1
ATOM 2828 C C . ALA A 1 379 ? 9.862 1.465 4.014 1.00 92.88 379 ALA A C 1
ATOM 2830 O O . ALA A 1 379 ? 10.568 0.608 4.546 1.00 92.88 379 ALA A O 1
ATOM 2831 N N . LEU A 1 380 ? 9.564 1.449 2.714 1.00 95.62 380 LEU A N 1
ATOM 2832 C CA . LEU A 1 380 ? 10.142 0.532 1.733 1.00 95.62 380 LEU A CA 1
ATOM 2833 C C . LEU A 1 380 ? 11.250 1.238 0.948 1.00 95.62 380 LEU A C 1
ATOM 2835 O O . LEU A 1 380 ? 10.979 2.220 0.259 1.00 95.62 380 LEU A O 1
ATOM 2839 N N . LEU A 1 381 ? 12.467 0.705 0.993 1.00 95.50 381 LEU A N 1
ATOM 2840 C CA . LEU A 1 381 ? 13.565 1.126 0.128 1.00 95.50 381 LEU A CA 1
ATOM 2841 C C . LEU A 1 381 ? 13.584 0.280 -1.154 1.00 95.50 381 LEU A C 1
ATOM 2843 O O . LEU A 1 381 ? 13.702 -0.945 -1.096 1.00 95.50 381 LEU A O 1
ATOM 2847 N N . VAL A 1 382 ? 13.481 0.930 -2.311 1.00 93.12 382 VAL A N 1
ATOM 2848 C CA . VAL A 1 382 ? 13.538 0.311 -3.640 1.00 93.12 382 VAL A CA 1
ATOM 2849 C C . VAL A 1 382 ? 14.918 0.551 -4.233 1.00 93.12 382 VAL A C 1
ATOM 2851 O O . VAL A 1 382 ? 15.266 1.670 -4.597 1.00 93.12 382 VAL A O 1
ATOM 2854 N N . VAL A 1 383 ? 15.706 -0.516 -4.336 1.00 92.50 383 VAL A N 1
ATOM 2855 C CA . VAL A 1 383 ? 17.090 -0.472 -4.812 1.00 92.50 383 VAL A CA 1
ATOM 2856 C C . VAL A 1 383 ? 17.138 -0.838 -6.298 1.00 92.50 383 VAL A C 1
ATOM 2858 O O . VAL A 1 383 ? 16.768 -1.948 -6.692 1.00 92.50 383 VAL A O 1
ATOM 2861 N N . GLN A 1 384 ? 17.593 0.107 -7.121 1.00 85.88 384 GLN A N 1
ATOM 2862 C CA . GLN A 1 384 ? 17.765 0.021 -8.579 1.00 85.88 384 GLN A CA 1
ATOM 2863 C C . GLN A 1 384 ? 16.493 -0.343 -9.357 1.00 85.88 384 GLN A C 1
ATOM 2865 O O . GLN A 1 384 ? 16.564 -0.952 -10.427 1.00 85.88 384 GLN A O 1
ATOM 2870 N N . GLY A 1 385 ? 15.324 0.006 -8.817 1.00 77.25 385 GLY A N 1
ATOM 2871 C CA . GLY A 1 385 ? 14.019 -0.373 -9.352 1.00 77.25 385 GLY A CA 1
ATOM 2872 C C . GLY A 1 385 ? 13.130 0.813 -9.716 1.00 77.25 385 GLY A C 1
ATOM 2873 O O . GLY A 1 385 ? 13.356 1.928 -9.254 1.00 77.25 385 GLY A O 1
ATOM 2874 N N . PRO A 1 386 ? 12.092 0.591 -10.542 1.00 73.44 386 PRO A N 1
ATOM 2875 C CA . PRO A 1 386 ? 11.080 1.609 -10.771 1.00 73.44 386 PRO A CA 1
ATOM 2876 C C . PRO A 1 386 ? 10.303 1.879 -9.479 1.00 73.44 386 PRO A C 1
ATOM 2878 O O . PRO A 1 386 ? 9.913 0.937 -8.783 1.00 73.44 386 PRO A O 1
ATOM 2881 N N . SER A 1 387 ? 10.019 3.155 -9.211 1.00 76.19 387 SER A N 1
ATOM 2882 C CA . SER A 1 387 ? 9.181 3.543 -8.079 1.00 76.19 387 SER A CA 1
ATOM 2883 C C . SER A 1 387 ? 7.779 2.923 -8.233 1.00 76.19 387 SER A C 1
ATOM 2885 O O . SER A 1 387 ? 7.126 3.126 -9.266 1.00 76.19 387 SER A O 1
ATOM 2887 N N . PRO A 1 388 ? 7.320 2.108 -7.270 1.00 76.56 388 PRO A N 1
ATOM 2888 C CA . PRO A 1 388 ? 6.030 1.440 -7.329 1.00 76.56 388 PRO A CA 1
ATOM 2889 C C . PRO A 1 388 ? 4.871 2.424 -7.154 1.00 76.56 388 PRO A C 1
ATOM 2891 O O . PRO A 1 388 ? 5.020 3.523 -6.622 1.00 76.56 388 PRO A O 1
ATOM 2894 N N . VAL A 1 389 ? 3.677 1.995 -7.570 1.00 70.69 389 VAL A N 1
ATOM 2895 C CA . VAL A 1 389 ? 2.447 2.758 -7.329 1.00 70.69 389 VAL A CA 1
ATOM 2896 C C . VAL A 1 389 ? 2.270 2.952 -5.816 1.00 70.69 389 VAL A C 1
ATOM 2898 O O . VAL A 1 389 ? 2.362 1.966 -5.079 1.00 70.69 389 VAL A O 1
ATOM 2901 N N . PRO A 1 390 ? 1.999 4.180 -5.336 1.00 70.69 390 PRO A N 1
ATOM 2902 C CA . PRO A 1 390 ? 1.806 4.427 -3.913 1.00 70.69 390 PRO A CA 1
ATOM 2903 C C . PRO A 1 390 ? 0.674 3.577 -3.332 1.00 70.69 390 PRO A C 1
ATOM 2905 O O . PRO A 1 390 ? -0.395 3.462 -3.937 1.00 70.69 390 PRO A O 1
ATOM 2908 N N . ALA A 1 391 ? 0.875 3.038 -2.128 1.00 72.56 391 ALA A N 1
ATOM 2909 C CA . ALA A 1 391 ? -0.155 2.303 -1.401 1.00 72.56 391 ALA A CA 1
ATOM 2910 C C . ALA A 1 391 ? -0.372 2.864 0.011 1.00 72.56 391 ALA A C 1
ATOM 2912 O O . ALA A 1 391 ? 0.545 3.440 0.601 1.00 72.56 391 ALA A O 1
ATOM 2913 N N . PRO A 1 392 ? -1.581 2.706 0.580 1.00 73.12 392 PRO A N 1
ATOM 2914 C CA . PRO A 1 392 ? -1.874 3.169 1.929 1.00 73.12 392 PRO A CA 1
ATOM 2915 C C . PRO A 1 392 ? -0.937 2.547 2.969 1.00 73.12 392 PRO A C 1
ATOM 2917 O O . PRO A 1 392 ? -0.744 1.334 2.997 1.00 73.12 392 PRO A O 1
ATOM 2920 N N . GLY A 1 393 ? -0.390 3.383 3.847 1.00 79.00 393 GLY A N 1
ATOM 2921 C CA . GLY A 1 393 ? 0.472 2.968 4.947 1.00 79.00 393 GLY A CA 1
ATOM 2922 C C . GLY A 1 393 ? 1.890 2.573 4.540 1.00 79.00 393 GLY A C 1
ATOM 2923 O O . GLY A 1 393 ? 2.619 2.106 5.409 1.00 79.00 393 GLY A O 1
ATOM 2924 N N . VAL A 1 394 ? 2.298 2.773 3.281 1.00 87.00 394 VAL A N 1
ATOM 2925 C CA . VAL A 1 394 ? 3.662 2.498 2.800 1.00 87.00 394 VAL A CA 1
ATOM 2926 C C . VAL A 1 394 ? 4.256 3.760 2.176 1.00 87.00 394 VAL A C 1
ATOM 2928 O O . VAL A 1 394 ? 3.669 4.361 1.279 1.00 87.00 394 VAL A O 1
ATOM 2931 N N . ARG A 1 395 ? 5.431 4.160 2.657 1.00 89.19 395 ARG A N 1
ATOM 2932 C CA . ARG A 1 395 ? 6.284 5.203 2.089 1.00 89.19 395 ARG A CA 1
ATOM 2933 C C . ARG A 1 395 ? 7.391 4.523 1.300 1.00 89.19 395 ARG A C 1
ATOM 2935 O O . ARG A 1 395 ? 8.143 3.741 1.871 1.00 89.19 395 ARG A O 1
ATOM 2942 N N . THR A 1 396 ? 7.522 4.865 0.028 1.00 88.31 396 THR A N 1
ATOM 2943 C CA . THR A 1 396 ? 8.585 4.327 -0.821 1.00 88.31 396 THR A CA 1
ATOM 2944 C C . THR A 1 396 ? 9.746 5.310 -0.918 1.00 88.31 396 THR A C 1
ATOM 2946 O O . THR A 1 396 ? 9.527 6.518 -1.005 1.00 88.31 396 THR A O 1
ATOM 2949 N N . ILE A 1 397 ? 10.970 4.794 -0.876 1.00 89.94 397 ILE A N 1
ATOM 2950 C CA . ILE A 1 397 ? 12.222 5.538 -0.997 1.00 89.94 397 ILE A CA 1
ATOM 2951 C C . ILE A 1 397 ? 13.013 4.893 -2.132 1.00 89.94 397 ILE A C 1
ATOM 2953 O O . ILE A 1 397 ? 13.268 3.693 -2.084 1.00 89.94 397 ILE A O 1
ATOM 2957 N N . ASP A 1 398 ? 13.397 5.666 -3.141 1.00 88.00 398 ASP A N 1
ATOM 2958 C CA . ASP A 1 398 ? 14.153 5.153 -4.284 1.00 88.00 398 ASP A CA 1
ATOM 2959 C C . ASP A 1 398 ? 15.667 5.285 -4.027 1.00 88.00 398 ASP A C 1
ATOM 2961 O O . ASP A 1 398 ? 16.136 6.300 -3.509 1.00 88.00 398 ASP A O 1
ATOM 2965 N N . CYS A 1 399 ? 16.435 4.256 -4.386 1.00 88.31 399 CYS A N 1
ATOM 2966 C CA . CYS A 1 399 ? 17.890 4.210 -4.255 1.00 88.31 399 CYS A CA 1
ATOM 2967 C C . CYS A 1 399 ? 18.513 3.644 -5.538 1.00 88.31 399 CYS A C 1
ATOM 2969 O O . CYS A 1 399 ? 18.288 2.487 -5.884 1.00 88.31 399 CYS A O 1
ATOM 2971 N N . ASP A 1 400 ? 19.328 4.436 -6.236 1.00 87.00 400 ASP A N 1
ATOM 2972 C CA . ASP A 1 400 ? 19.955 4.029 -7.507 1.00 87.00 400 ASP A CA 1
ATOM 2973 C C . ASP A 1 400 ? 21.283 3.262 -7.324 1.00 87.00 400 ASP A C 1
ATOM 2975 O O . ASP A 1 400 ? 21.911 2.816 -8.293 1.00 87.00 400 ASP A O 1
ATOM 2979 N N . GLU A 1 401 ? 21.733 3.096 -6.081 1.00 88.50 401 GLU A N 1
ATOM 2980 C CA . GLU A 1 401 ? 23.015 2.477 -5.756 1.00 88.50 401 GLU A CA 1
ATOM 2981 C C . GLU A 1 401 ? 22.990 0.953 -5.871 1.00 88.50 401 GLU A C 1
ATOM 2983 O O . GLU A 1 401 ? 21.946 0.312 -5.798 1.00 88.50 401 GLU A O 1
ATOM 2988 N N . ALA A 1 402 ? 24.164 0.352 -6.059 1.00 89.12 402 ALA A N 1
ATOM 2989 C CA . ALA A 1 402 ? 24.261 -1.096 -6.165 1.00 89.12 402 ALA A CA 1
ATOM 2990 C C . ALA A 1 402 ? 23.943 -1.775 -4.815 1.00 89.12 402 ALA A C 1
ATOM 2992 O O . ALA A 1 402 ? 24.451 -1.332 -3.784 1.00 89.12 402 ALA A O 1
ATOM 2993 N N . PRO A 1 403 ? 23.175 -2.880 -4.807 1.00 92.50 403 PRO A N 1
ATOM 2994 C CA . PRO A 1 403 ? 22.889 -3.647 -3.597 1.00 92.50 403 PRO A CA 1
ATOM 2995 C C . PRO A 1 403 ? 24.133 -4.409 -3.117 1.00 92.50 403 PRO A C 1
ATOM 2997 O O . PRO A 1 403 ? 24.333 -5.572 -3.464 1.00 92.50 403 PRO A O 1
ATOM 3000 N N . ASP A 1 404 ? 24.996 -3.750 -2.339 1.00 93.62 404 ASP A N 1
ATOM 3001 C CA . ASP A 1 404 ? 26.223 -4.314 -1.764 1.00 93.62 404 ASP A CA 1
ATOM 3002 C C . ASP A 1 404 ? 26.387 -4.041 -0.258 1.00 93.62 404 ASP A C 1
ATOM 3004 O O . ASP A 1 404 ? 25.644 -3.274 0.355 1.00 93.62 404 ASP A O 1
ATOM 3008 N N . ALA A 1 405 ? 27.364 -4.697 0.375 1.00 93.31 405 ALA A N 1
ATOM 3009 C CA . ALA A 1 405 ? 27.554 -4.623 1.825 1.00 93.31 405 ALA A CA 1
ATOM 3010 C C . ALA A 1 405 ? 27.714 -3.184 2.367 1.00 93.31 405 ALA A C 1
ATOM 3012 O O . ALA A 1 405 ? 27.364 -2.932 3.522 1.00 93.31 405 ALA A O 1
ATOM 3013 N N . ALA A 1 406 ? 28.207 -2.242 1.553 1.00 93.75 406 ALA A N 1
ATOM 3014 C CA . ALA A 1 406 ? 28.346 -0.843 1.946 1.00 93.75 406 ALA A CA 1
ATOM 3015 C C . ALA A 1 406 ? 26.981 -0.141 1.991 1.00 93.75 406 ALA A C 1
ATOM 3017 O O . ALA A 1 406 ? 26.674 0.540 2.974 1.00 93.75 406 ALA A O 1
ATOM 3018 N N . LEU A 1 407 ? 26.133 -0.369 0.980 1.00 94.19 407 LEU A N 1
ATOM 3019 C CA . LEU A 1 407 ? 24.749 0.102 0.995 1.00 94.19 407 LEU A CA 1
ATOM 3020 C C . LEU A 1 407 ? 23.987 -0.480 2.197 1.00 94.19 407 LEU A C 1
ATOM 3022 O O . LEU A 1 407 ? 23.367 0.264 2.953 1.00 94.19 407 LEU A O 1
ATOM 3026 N N . ALA A 1 408 ? 24.102 -1.788 2.443 1.00 94.38 408 ALA A N 1
ATOM 3027 C CA . ALA A 1 408 ? 23.465 -2.446 3.588 1.00 94.38 408 ALA A CA 1
ATOM 3028 C C . ALA A 1 408 ? 23.873 -1.838 4.945 1.00 94.38 408 ALA A C 1
ATOM 3030 O O . ALA A 1 408 ? 23.036 -1.673 5.834 1.00 94.38 408 ALA A O 1
ATOM 3031 N N . ALA A 1 409 ? 25.147 -1.467 5.117 1.00 92.06 409 ALA A N 1
ATOM 3032 C CA . ALA A 1 409 ? 25.621 -0.820 6.339 1.00 92.06 409 ALA A CA 1
ATOM 3033 C C . ALA A 1 409 ? 24.973 0.557 6.566 1.00 92.06 409 ALA A C 1
ATOM 3035 O O . ALA A 1 409 ? 24.563 0.847 7.691 1.00 92.06 409 ALA A O 1
ATOM 3036 N N . ARG A 1 410 ? 24.814 1.366 5.509 1.00 93.81 410 ARG A N 1
ATOM 3037 C CA . ARG A 1 410 ? 24.112 2.661 5.585 1.00 93.81 410 ARG A CA 1
ATOM 3038 C C . ARG A 1 410 ? 22.616 2.506 5.835 1.00 93.81 410 ARG A C 1
ATOM 3040 O O . ARG A 1 410 ? 22.040 3.279 6.594 1.00 93.81 410 ARG A O 1
ATOM 3047 N N . ILE A 1 411 ? 21.989 1.478 5.259 1.00 93.44 411 ILE A N 1
ATOM 3048 C CA . ILE A 1 411 ? 20.575 1.181 5.530 1.00 93.44 411 ILE A CA 1
ATOM 3049 C C . ILE A 1 411 ? 20.386 0.902 7.027 1.00 93.44 411 ILE A C 1
ATOM 3051 O O . ILE A 1 411 ? 19.456 1.425 7.636 1.00 93.44 411 ILE A O 1
ATOM 3055 N N . ARG A 1 412 ? 21.290 0.124 7.638 1.00 89.88 412 ARG A N 1
ATOM 3056 C CA . ARG A 1 412 ? 21.233 -0.187 9.074 1.00 89.88 412 ARG A CA 1
ATOM 3057 C C . ARG A 1 412 ? 21.529 1.003 9.980 1.00 89.88 412 ARG A C 1
ATOM 3059 O O . ARG A 1 412 ? 20.941 1.070 11.055 1.00 89.88 412 ARG A O 1
ATOM 3066 N N . SER A 1 413 ? 22.435 1.905 9.594 1.00 89.06 413 SER A N 1
ATOM 3067 C CA . SER A 1 413 ? 22.725 3.084 10.422 1.00 89.06 413 SER A CA 1
ATOM 3068 C C . SER A 1 413 ? 21.526 4.031 10.496 1.00 89.06 413 SER A C 1
ATOM 3070 O O . SER A 1 413 ? 21.347 4.717 11.498 1.00 89.06 413 SER A O 1
ATOM 3072 N N . GLY A 1 414 ? 20.691 4.053 9.450 1.00 85.75 414 GLY A N 1
ATOM 3073 C CA . GLY A 1 414 ? 19.508 4.906 9.374 1.00 85.75 414 GLY A CA 1
ATOM 3074 C C . GLY A 1 414 ? 19.828 6.398 9.231 1.00 85.75 414 GLY A C 1
ATOM 3075 O O . GLY A 1 414 ? 18.913 7.214 9.284 1.00 85.75 414 GLY A O 1
ATOM 3076 N N . GLU A 1 415 ? 21.097 6.770 9.034 1.00 80.38 415 GLU A N 1
ATOM 3077 C CA . GLU A 1 415 ? 21.524 8.172 8.910 1.00 80.38 415 GLU A CA 1
ATOM 3078 C C . GLU A 1 415 ? 20.984 8.833 7.633 1.00 80.38 415 GLU A C 1
ATOM 3080 O O . GLU A 1 415 ? 20.637 10.011 7.645 1.00 80.38 415 GLU A O 1
ATOM 3085 N N . GLU A 1 416 ? 20.885 8.072 6.539 1.00 82.38 416 GLU A N 1
ATOM 3086 C CA . GLU A 1 416 ? 20.525 8.600 5.218 1.00 82.38 416 GLU A CA 1
ATOM 3087 C C . GLU A 1 416 ? 19.006 8.597 4.965 1.00 82.38 416 GLU A C 1
ATOM 3089 O O . GLU A 1 416 ? 18.451 9.572 4.461 1.00 82.38 416 GLU A O 1
ATOM 3094 N N . TRP A 1 417 ? 18.310 7.522 5.352 1.00 83.00 417 TRP A N 1
ATOM 3095 C CA . TRP A 1 417 ? 16.883 7.318 5.039 1.00 83.00 417 TRP A CA 1
ATOM 3096 C C . TRP A 1 417 ? 15.962 7.321 6.268 1.00 83.00 417 TRP A C 1
ATOM 3098 O O . TRP A 1 417 ? 14.733 7.213 6.141 1.00 83.00 417 TRP A O 1
ATOM 3108 N N . GLY A 1 418 ? 16.535 7.454 7.466 1.00 85.88 418 GLY A N 1
ATOM 3109 C CA . GLY A 1 418 ? 15.838 7.180 8.716 1.00 85.88 418 GLY A CA 1
ATOM 3110 C C . GLY A 1 418 ? 15.560 5.685 8.888 1.00 85.88 418 GLY A C 1
ATOM 3111 O O . GLY A 1 418 ? 16.272 4.831 8.363 1.00 85.88 418 GLY A O 1
ATOM 3112 N N . GLY A 1 419 ? 14.495 5.358 9.625 1.00 85.81 419 GLY A N 1
ATOM 3113 C CA . GLY A 1 419 ? 14.050 3.974 9.784 1.00 85.81 419 GLY A CA 1
ATOM 3114 C C . GLY A 1 419 ? 13.534 3.400 8.465 1.00 85.81 419 GLY A C 1
ATOM 3115 O O . GLY A 1 419 ? 12.494 3.840 7.972 1.00 85.81 419 GLY A O 1
ATOM 3116 N N . VAL A 1 420 ? 14.261 2.428 7.916 1.00 93.19 420 VAL A N 1
ATOM 3117 C CA . VAL A 1 420 ? 13.823 1.567 6.811 1.00 93.19 420 VAL A CA 1
ATOM 3118 C C . VAL A 1 420 ? 13.239 0.296 7.414 1.00 93.19 420 VAL A C 1
ATOM 3120 O O . VAL A 1 420 ? 13.856 -0.300 8.292 1.00 93.19 420 VAL A O 1
ATOM 3123 N N . ASP A 1 421 ? 12.061 -0.111 6.945 1.00 94.19 421 ASP A N 1
ATOM 3124 C CA . ASP A 1 421 ? 11.367 -1.305 7.441 1.00 94.19 421 ASP A CA 1
ATOM 3125 C C . ASP A 1 421 ? 11.558 -2.497 6.512 1.00 94.19 421 ASP A C 1
ATOM 3127 O O . ASP A 1 421 ? 11.622 -3.640 6.961 1.00 94.19 421 ASP A O 1
ATOM 3131 N N . ALA A 1 422 ? 11.655 -2.230 5.210 1.00 95.75 422 ALA A N 1
ATOM 3132 C CA . ALA A 1 422 ? 11.860 -3.253 4.206 1.00 95.75 422 ALA A CA 1
ATOM 3133 C C . ALA A 1 422 ? 12.684 -2.742 3.022 1.00 95.75 422 ALA A C 1
ATOM 3135 O O . ALA A 1 422 ? 12.705 -1.547 2.725 1.00 95.75 422 ALA A O 1
ATOM 3136 N N . VAL A 1 423 ? 13.330 -3.667 2.320 1.00 96.38 423 VAL A N 1
ATOM 3137 C CA . VAL A 1 423 ? 14.182 -3.425 1.159 1.00 96.38 423 VAL A CA 1
ATOM 3138 C C . VAL A 1 423 ? 13.782 -4.381 0.043 1.00 96.38 423 VAL A C 1
ATOM 3140 O O . VAL A 1 423 ? 13.683 -5.588 0.261 1.00 96.38 423 VAL A O 1
ATOM 3143 N N . VAL A 1 424 ? 13.581 -3.853 -1.162 1.00 95.62 424 VAL A N 1
ATOM 3144 C CA . VAL A 1 424 ? 13.385 -4.647 -2.381 1.00 95.62 424 VAL A CA 1
ATOM 3145 C C . VAL A 1 424 ? 14.429 -4.253 -3.418 1.00 95.62 424 VAL A C 1
ATOM 3147 O O . VAL A 1 424 ? 14.637 -3.068 -3.683 1.00 95.62 424 VAL A O 1
ATOM 3150 N N . CYS A 1 425 ? 15.095 -5.243 -4.006 1.00 91.94 425 CYS A N 1
ATOM 3151 C CA . CYS A 1 425 ? 16.107 -5.031 -5.034 1.00 91.94 425 CYS A CA 1
ATOM 3152 C C . CYS A 1 425 ? 15.547 -5.448 -6.394 1.00 91.94 425 CYS A C 1
ATOM 3154 O O . CYS A 1 425 ? 15.105 -6.579 -6.570 1.00 91.94 425 CYS A O 1
ATOM 3156 N N . ALA A 1 426 ? 15.575 -4.545 -7.374 1.00 84.00 426 ALA A N 1
ATOM 3157 C CA . ALA A 1 426 ? 15.159 -4.884 -8.737 1.00 84.00 426 ALA A CA 1
ATOM 3158 C C . ALA A 1 426 ? 16.225 -5.679 -9.507 1.00 84.00 426 ALA A C 1
ATOM 3160 O O . ALA A 1 426 ? 15.910 -6.337 -10.499 1.00 84.00 426 ALA A O 1
ATOM 3161 N N . LEU A 1 427 ? 17.478 -5.622 -9.053 1.00 79.50 427 LEU A N 1
ATOM 3162 C CA . LEU A 1 427 ? 18.579 -6.459 -9.517 1.00 79.50 427 LEU A CA 1
ATOM 3163 C C . LEU A 1 427 ? 19.022 -7.373 -8.376 1.00 79.50 427 LEU A C 1
ATOM 3165 O O . LEU A 1 427 ? 18.974 -6.961 -7.218 1.00 79.50 427 LEU A O 1
ATOM 3169 N N . SER A 1 428 ? 19.475 -8.588 -8.702 1.00 84.62 428 SER A N 1
ATOM 3170 C CA . SER A 1 428 ? 19.975 -9.518 -7.686 1.00 84.62 428 SER A CA 1
ATOM 3171 C C . SER A 1 428 ? 21.078 -8.863 -6.841 1.00 84.62 428 SER A C 1
ATOM 3173 O O . SER A 1 428 ? 22.008 -8.266 -7.403 1.00 84.62 428 SER A O 1
ATOM 3175 N N . PRO A 1 429 ? 20.982 -8.950 -5.504 1.00 89.00 429 PRO A N 1
ATOM 3176 C CA . PRO A 1 429 ? 21.945 -8.361 -4.596 1.00 89.00 429 PRO A CA 1
ATOM 3177 C C . PRO A 1 429 ? 23.324 -9.005 -4.749 1.00 89.00 429 PRO A C 1
ATOM 3179 O O . PRO A 1 429 ? 23.451 -10.191 -5.050 1.00 89.00 429 PRO A O 1
ATOM 3182 N N . ARG A 1 430 ? 24.382 -8.217 -4.535 1.00 90.44 430 ARG A N 1
ATOM 3183 C CA . ARG A 1 430 ? 25.758 -8.725 -4.523 1.00 90.44 430 ARG A CA 1
ATOM 3184 C C . ARG A 1 430 ? 26.037 -9.496 -3.233 1.00 90.44 430 ARG A C 1
ATOM 3186 O O . ARG A 1 430 ? 25.387 -9.283 -2.205 1.00 90.44 430 ARG A O 1
ATOM 3193 N N . ASP A 1 431 ? 27.067 -10.338 -3.278 1.00 87.25 431 ASP A N 1
ATOM 3194 C CA . ASP A 1 431 ? 27.526 -11.104 -2.121 1.00 87.25 431 ASP A CA 1
ATOM 3195 C C . ASP A 1 431 ? 27.741 -10.205 -0.895 1.00 87.25 431 ASP A C 1
ATOM 3197 O O . ASP A 1 431 ? 28.326 -9.122 -0.966 1.00 87.25 431 ASP A O 1
ATOM 3201 N N . GLY A 1 432 ? 27.238 -10.664 0.250 1.00 88.25 432 GLY A N 1
ATOM 3202 C CA . GLY A 1 432 ? 27.341 -9.953 1.521 1.00 88.25 432 GLY A CA 1
ATOM 3203 C C . GLY A 1 432 ? 26.252 -8.909 1.785 1.00 88.25 432 GLY A C 1
ATOM 3204 O O . GLY A 1 432 ? 26.102 -8.532 2.943 1.00 88.25 432 GLY A O 1
ATOM 3205 N N . PHE A 1 433 ? 25.445 -8.492 0.797 1.00 92.69 433 PHE A N 1
ATOM 3206 C CA . PHE A 1 433 ? 24.341 -7.541 1.021 1.00 92.69 433 PHE A CA 1
ATOM 3207 C C . PHE A 1 433 ? 23.305 -8.080 2.017 1.00 92.69 433 PHE A C 1
ATOM 3209 O O . PHE A 1 433 ? 23.060 -7.470 3.054 1.00 92.69 433 PHE A O 1
ATOM 3216 N N . ALA A 1 434 ? 22.754 -9.268 1.745 1.00 90.31 434 ALA A N 1
ATOM 3217 C CA . ALA A 1 434 ? 21.743 -9.893 2.599 1.00 90.31 434 ALA A CA 1
ATOM 3218 C C . ALA A 1 434 ? 22.280 -10.203 4.006 1.00 90.31 434 ALA A C 1
ATOM 3220 O O . ALA A 1 434 ? 21.623 -9.922 5.005 1.00 90.31 434 ALA A O 1
ATOM 3221 N N . ALA A 1 435 ? 23.513 -10.713 4.099 1.00 88.94 435 ALA A N 1
ATOM 3222 C CA . ALA A 1 435 ? 24.168 -10.971 5.381 1.00 88.94 435 ALA A CA 1
ATOM 3223 C C . ALA A 1 435 ? 24.384 -9.678 6.185 1.00 88.94 435 ALA A C 1
ATOM 3225 O O . ALA A 1 435 ? 24.218 -9.667 7.403 1.00 88.94 435 ALA A O 1
ATOM 3226 N N . ALA A 1 436 ? 24.709 -8.576 5.507 1.00 91.38 436 ALA A N 1
ATOM 3227 C CA . ALA A 1 436 ? 24.828 -7.263 6.120 1.00 91.38 436 ALA A CA 1
ATOM 3228 C C . ALA A 1 436 ? 23.470 -6.621 6.451 1.00 91.38 436 ALA A C 1
ATOM 3230 O O . ALA A 1 436 ? 23.453 -5.672 7.216 1.00 91.38 436 ALA A O 1
ATOM 3231 N N . LEU A 1 437 ? 22.336 -7.107 5.947 1.00 90.50 437 LEU A N 1
ATOM 3232 C CA . LEU A 1 437 ? 21.006 -6.655 6.380 1.00 90.50 437 LEU A CA 1
ATOM 3233 C C . LEU A 1 437 ? 20.392 -7.533 7.480 1.00 90.50 437 LEU A C 1
ATOM 3235 O O . LEU A 1 437 ? 19.378 -7.154 8.062 1.00 90.50 437 LEU A O 1
ATOM 3239 N N . ALA A 1 438 ? 21.007 -8.674 7.802 1.00 85.81 438 ALA A N 1
ATOM 3240 C CA . ALA A 1 438 ? 20.487 -9.609 8.792 1.00 85.81 438 ALA A CA 1
ATOM 3241 C C . ALA A 1 438 ? 20.250 -8.936 10.158 1.00 85.81 438 ALA A C 1
ATOM 3243 O O . ALA A 1 438 ? 21.119 -8.230 10.677 1.00 85.81 438 ALA A O 1
ATOM 3244 N N . GLY A 1 439 ? 19.065 -9.172 10.732 1.00 81.88 439 GLY A N 1
ATOM 3245 C CA . GLY A 1 439 ? 18.625 -8.557 11.990 1.00 81.88 439 GLY A CA 1
ATOM 3246 C C . GLY A 1 439 ? 18.170 -7.096 11.870 1.00 81.88 439 GLY A C 1
ATOM 3247 O O . GLY A 1 439 ? 17.955 -6.455 12.894 1.00 81.88 439 GLY A O 1
ATOM 3248 N N . GLY A 1 440 ? 18.057 -6.562 10.649 1.00 87.31 440 GLY A N 1
ATOM 3249 C CA . GLY A 1 440 ? 17.545 -5.223 10.359 1.00 87.31 440 GLY A CA 1
ATOM 3250 C C . GLY A 1 440 ? 16.248 -5.263 9.535 1.00 87.31 440 GLY A C 1
ATOM 3251 O O . GLY A 1 440 ? 15.364 -6.059 9.851 1.00 87.31 440 GLY A O 1
ATOM 3252 N N . PRO A 1 441 ? 16.098 -4.407 8.506 1.00 90.88 441 PRO A N 1
ATOM 3253 C CA . PRO A 1 441 ? 14.884 -4.364 7.694 1.00 90.88 441 PRO A CA 1
ATOM 3254 C C . PRO A 1 441 ? 14.640 -5.668 6.932 1.00 90.88 441 PRO A C 1
ATOM 3256 O O . PRO A 1 441 ? 15.578 -6.368 6.543 1.00 90.88 441 PRO A O 1
ATOM 3259 N N . LEU A 1 442 ? 13.367 -5.938 6.646 1.00 92.69 442 LEU A N 1
ATOM 3260 C CA . LEU A 1 442 ? 12.932 -7.070 5.835 1.00 92.69 442 LEU A CA 1
ATOM 3261 C C . LEU A 1 442 ? 13.515 -6.975 4.419 1.00 92.69 442 LEU A C 1
ATOM 3263 O O . LEU A 1 442 ? 13.169 -6.064 3.670 1.00 92.69 442 LEU A O 1
ATOM 3267 N N . LEU A 1 443 ? 14.344 -7.934 4.014 1.00 93.69 443 LEU A N 1
ATOM 3268 C CA . LEU A 1 443 ? 14.826 -8.031 2.637 1.00 93.69 443 LEU A CA 1
ATOM 3269 C C . LEU A 1 443 ? 13.919 -8.963 1.827 1.00 93.69 443 LEU A C 1
ATOM 3271 O O . LEU A 1 443 ? 13.849 -10.158 2.104 1.00 93.69 443 LEU A O 1
ATOM 3275 N N . PHE A 1 444 ? 13.248 -8.431 0.806 1.00 93.06 444 PHE A N 1
ATOM 3276 C CA . PHE A 1 444 ? 12.450 -9.251 -0.102 1.00 93.06 444 PHE A CA 1
ATOM 3277 C C . PHE A 1 444 ? 13.337 -10.181 -0.937 1.00 93.06 444 PHE A C 1
ATOM 3279 O O . PHE A 1 444 ? 14.404 -9.786 -1.408 1.00 93.06 444 PHE A O 1
ATOM 3286 N N . ALA A 1 445 ? 12.868 -11.411 -1.140 1.00 86.19 445 ALA A N 1
ATOM 3287 C CA . ALA A 1 445 ? 13.540 -12.424 -1.936 1.00 86.19 445 ALA A CA 1
ATOM 3288 C C . ALA A 1 445 ? 13.708 -11.986 -3.396 1.00 86.19 445 ALA A C 1
ATOM 3290 O O . ALA A 1 445 ? 12.858 -11.284 -3.961 1.00 86.19 445 ALA A O 1
ATOM 3291 N N . ASP A 1 446 ? 14.783 -12.473 -4.017 1.00 82.94 446 ASP A N 1
ATOM 3292 C CA . ASP A 1 446 ? 15.087 -12.254 -5.428 1.00 82.94 446 ASP A CA 1
ATOM 3293 C C . ASP A 1 446 ? 13.885 -12.571 -6.326 1.00 82.94 446 ASP A C 1
ATOM 3295 O O . ASP A 1 446 ? 13.249 -13.621 -6.217 1.00 82.94 446 ASP A O 1
ATOM 3299 N N . GLY A 1 447 ? 13.591 -11.645 -7.240 1.00 79.31 447 GLY A N 1
ATOM 3300 C CA . GLY A 1 447 ? 12.456 -11.737 -8.158 1.00 79.31 447 GLY A CA 1
ATOM 3301 C C . GLY A 1 447 ? 11.174 -11.063 -7.663 1.00 79.31 447 GLY A C 1
ATOM 3302 O O . GLY A 1 447 ? 10.267 -10.871 -8.471 1.00 79.31 447 GLY A O 1
ATOM 3303 N N . THR A 1 448 ? 11.103 -10.635 -6.397 1.00 83.25 448 THR A N 1
ATOM 3304 C CA . THR A 1 448 ? 9.972 -9.832 -5.905 1.00 83.25 448 THR A CA 1
ATOM 3305 C C . THR A 1 448 ? 10.001 -8.441 -6.537 1.00 83.25 448 THR A C 1
ATOM 3307 O O . THR A 1 448 ? 10.949 -7.676 -6.356 1.00 83.25 448 THR A O 1
ATOM 3310 N N . GLY A 1 449 ? 8.950 -8.082 -7.274 1.00 83.94 449 GLY A N 1
ATOM 3311 C CA . GLY A 1 449 ? 8.846 -6.753 -7.879 1.00 83.94 449 GLY A CA 1
ATOM 3312 C C . GLY A 1 449 ? 8.502 -5.663 -6.848 1.00 83.94 449 GLY A C 1
ATOM 3313 O O . GLY A 1 449 ? 7.762 -5.936 -5.902 1.00 83.94 449 GLY A O 1
ATOM 3314 N N . PRO A 1 450 ? 8.914 -4.392 -7.047 1.00 84.25 450 PRO A N 1
ATOM 3315 C CA . PRO A 1 450 ? 8.575 -3.301 -6.126 1.00 84.25 450 PRO A CA 1
ATOM 3316 C C . PRO A 1 450 ? 7.070 -3.128 -5.876 1.00 84.25 450 PRO A C 1
ATOM 3318 O O . PRO A 1 450 ? 6.651 -2.854 -4.755 1.00 84.25 450 PRO A O 1
ATOM 3321 N N . GLY A 1 451 ? 6.233 -3.320 -6.902 1.00 79.38 451 GLY A N 1
ATOM 3322 C CA . GLY A 1 451 ? 4.775 -3.230 -6.758 1.00 79.38 451 GLY A CA 1
ATOM 3323 C C . GLY A 1 451 ? 4.177 -4.342 -5.889 1.00 79.38 451 GLY A C 1
ATOM 3324 O O . GLY A 1 451 ? 3.246 -4.095 -5.126 1.00 79.38 451 GLY A O 1
ATOM 3325 N N . GLU A 1 452 ? 4.737 -5.550 -5.966 1.00 82.75 452 GLU A N 1
ATOM 3326 C CA . GLU A 1 452 ? 4.340 -6.680 -5.124 1.00 82.75 452 GLU A CA 1
ATOM 3327 C C . GLU A 1 452 ? 4.766 -6.451 -3.670 1.00 82.75 452 GLU A C 1
ATOM 3329 O O . GLU A 1 452 ? 3.944 -6.582 -2.763 1.00 82.75 452 GLU A O 1
ATOM 3334 N N . ALA A 1 453 ? 6.008 -6.003 -3.457 1.00 87.81 453 ALA A N 1
ATOM 3335 C CA . ALA A 1 453 ? 6.515 -5.629 -2.140 1.00 87.81 453 ALA A CA 1
ATOM 3336 C C . ALA A 1 453 ? 5.624 -4.570 -1.467 1.00 87.81 453 ALA A C 1
ATOM 3338 O O . ALA A 1 453 ? 5.204 -4.744 -0.322 1.00 87.81 453 ALA A O 1
ATOM 3339 N N . VAL A 1 454 ? 5.254 -3.507 -2.191 1.00 87.62 454 VAL A N 1
ATOM 3340 C CA . VAL A 1 454 ? 4.338 -2.476 -1.680 1.00 87.62 454 VAL A CA 1
ATOM 3341 C C . VAL A 1 454 ? 2.976 -3.054 -1.299 1.00 87.62 454 VAL A C 1
ATOM 3343 O O . VAL A 1 454 ? 2.462 -2.728 -0.229 1.00 87.62 454 VAL A O 1
ATOM 3346 N N . ALA A 1 455 ? 2.385 -3.913 -2.134 1.00 80.88 455 ALA A N 1
ATOM 3347 C CA . ALA A 1 455 ? 1.086 -4.516 -1.842 1.00 80.88 455 ALA A CA 1
ATOM 3348 C C . ALA A 1 455 ? 1.128 -5.384 -0.569 1.00 80.88 455 ALA A C 1
ATOM 3350 O O . ALA A 1 455 ? 0.240 -5.275 0.282 1.00 80.88 455 ALA A O 1
ATOM 3351 N N . LEU A 1 456 ? 2.188 -6.185 -0.410 1.00 85.62 456 LEU A N 1
ATOM 3352 C CA . LEU A 1 456 ? 2.415 -7.023 0.771 1.00 85.62 456 LEU A CA 1
ATOM 3353 C C . LEU A 1 456 ? 2.591 -6.182 2.042 1.00 85.62 456 LEU A C 1
ATOM 3355 O O . LEU A 1 456 ? 2.002 -6.493 3.079 1.00 85.62 456 LEU A O 1
ATOM 3359 N N . LEU A 1 457 ? 3.364 -5.095 1.976 1.00 90.12 457 LEU A N 1
ATOM 3360 C CA . LEU A 1 457 ? 3.561 -4.202 3.121 1.00 90.12 457 LEU A CA 1
ATOM 3361 C C . LEU A 1 457 ? 2.288 -3.437 3.472 1.00 90.12 457 LEU A C 1
ATOM 3363 O O . LEU A 1 457 ? 1.939 -3.356 4.647 1.00 90.12 457 LEU A O 1
ATOM 3367 N N . ALA A 1 458 ? 1.550 -2.930 2.483 1.00 84.62 458 ALA A N 1
ATOM 3368 C CA . ALA A 1 458 ? 0.313 -2.183 2.710 1.00 84.62 458 ALA A CA 1
ATOM 3369 C C . ALA A 1 458 ? -0.744 -3.038 3.425 1.00 84.62 458 ALA A C 1
ATOM 3371 O O . ALA A 1 458 ? -1.405 -2.577 4.356 1.00 84.62 458 ALA A O 1
ATOM 3372 N N . ALA A 1 459 ? -0.848 -4.320 3.059 1.00 83.88 459 ALA A N 1
ATOM 3373 C CA . ALA A 1 459 ? -1.717 -5.289 3.727 1.00 83.88 459 ALA A CA 1
ATOM 3374 C C . ALA A 1 459 ? -1.371 -5.509 5.215 1.00 83.88 459 ALA A C 1
ATOM 3376 O O . ALA A 1 459 ? -2.234 -5.905 6.010 1.00 83.88 459 ALA A O 1
ATOM 3377 N N . ARG A 1 460 ? -0.112 -5.251 5.588 1.00 88.38 460 ARG A N 1
ATOM 3378 C CA . ARG A 1 460 ? 0.483 -5.531 6.902 1.00 88.38 460 ARG A CA 1
ATOM 3379 C C . ARG A 1 460 ? 0.859 -4.269 7.683 1.00 88.38 460 ARG A C 1
ATOM 3381 O O . ARG A 1 460 ? 1.315 -4.392 8.819 1.00 88.38 460 ARG A O 1
ATOM 3388 N N . ALA A 1 461 ? 0.650 -3.078 7.124 1.00 87.12 461 ALA A N 1
ATOM 3389 C CA . ALA A 1 461 ? 1.212 -1.832 7.642 1.00 87.12 461 ALA A CA 1
ATOM 3390 C C . ALA A 1 461 ? 0.895 -1.556 9.127 1.00 87.12 461 ALA A C 1
ATOM 3392 O O . ALA A 1 461 ? 1.829 -1.246 9.869 1.00 87.12 461 ALA A O 1
ATOM 3393 N N . PRO A 1 462 ? -0.347 -1.753 9.626 1.00 84.44 462 PRO A N 1
ATOM 3394 C CA . PRO A 1 462 ? -0.641 -1.584 11.052 1.00 84.44 462 PRO A CA 1
ATOM 3395 C C . PRO A 1 462 ? 0.130 -2.548 11.962 1.00 84.44 462 PRO A C 1
ATOM 3397 O O . PRO A 1 462 ? 0.497 -2.182 13.074 1.00 84.44 462 PRO A O 1
ATOM 3400 N N . VAL A 1 463 ? 0.381 -3.778 11.501 1.00 89.88 463 VAL A N 1
ATOM 3401 C CA . VAL A 1 463 ? 1.126 -4.788 12.268 1.00 89.88 463 VAL A CA 1
ATOM 3402 C C . VAL A 1 463 ? 2.612 -4.446 12.278 1.00 89.88 463 VAL A C 1
ATOM 3404 O O . VAL A 1 463 ? 3.216 -4.460 13.341 1.00 89.88 463 VAL A O 1
ATOM 3407 N N . ILE A 1 464 ? 3.179 -4.045 11.135 1.00 91.75 464 ILE A N 1
ATOM 3408 C CA . ILE A 1 464 ? 4.574 -3.578 11.048 1.00 91.75 464 ILE A CA 1
ATOM 3409 C C . ILE A 1 464 ? 4.796 -2.362 11.956 1.00 91.75 464 ILE A C 1
ATOM 3411 O O . ILE A 1 464 ? 5.801 -2.268 12.653 1.00 91.75 464 ILE A O 1
ATOM 3415 N N . ALA A 1 465 ? 3.852 -1.418 11.987 1.00 90.00 465 ALA A N 1
ATOM 3416 C CA . ALA A 1 465 ? 3.907 -0.283 12.906 1.00 90.00 465 ALA A CA 1
ATOM 3417 C C . ALA A 1 465 ? 3.884 -0.709 14.381 1.00 90.00 465 ALA A C 1
ATOM 3419 O O . ALA A 1 465 ? 4.686 -0.217 15.172 1.00 90.00 465 ALA A O 1
ATOM 3420 N N . ALA A 1 466 ? 3.016 -1.660 14.733 1.00 90.75 466 ALA A N 1
ATOM 3421 C CA . ALA A 1 466 ? 2.935 -2.207 16.082 1.00 90.75 466 ALA A CA 1
ATOM 3422 C C . ALA A 1 466 ? 4.230 -2.930 16.497 1.00 90.75 466 ALA A C 1
ATOM 3424 O O . ALA A 1 466 ? 4.715 -2.698 17.601 1.00 90.75 466 ALA A O 1
ATOM 3425 N N . VAL A 1 467 ? 4.813 -3.744 15.606 1.00 91.94 467 VAL A N 1
ATOM 3426 C CA . VAL A 1 467 ? 6.086 -4.458 15.825 1.00 91.94 467 VAL A CA 1
ATOM 3427 C C . VAL A 1 467 ? 7.224 -3.475 16.083 1.00 91.94 467 VAL A C 1
ATOM 3429 O O . VAL A 1 467 ? 7.861 -3.557 17.125 1.00 91.94 467 VAL A O 1
ATOM 3432 N N . ARG A 1 468 ? 7.407 -2.470 15.214 1.00 91.19 468 ARG A N 1
ATOM 3433 C CA . ARG A 1 468 ? 8.436 -1.426 15.385 1.00 91.19 468 ARG A CA 1
ATOM 3434 C C . ARG A 1 468 ? 8.403 -0.779 16.769 1.00 91.19 468 ARG A C 1
ATOM 3436 O O . ARG A 1 468 ? 9.446 -0.519 17.366 1.00 91.19 468 ARG A O 1
ATOM 3443 N N . VAL A 1 469 ? 7.200 -0.451 17.240 1.00 92.62 469 VAL A N 1
ATOM 3444 C CA . VAL A 1 469 ? 7.007 0.197 18.541 1.00 92.62 469 VAL A CA 1
ATOM 3445 C C . VAL A 1 469 ? 7.228 -0.793 19.677 1.00 92.62 469 VAL A C 1
ATOM 3447 O O . VAL A 1 469 ? 7.867 -0.427 20.656 1.00 92.62 469 VAL A O 1
ATOM 3450 N N . ALA A 1 470 ? 6.772 -2.041 19.545 1.00 92.31 470 ALA A N 1
ATOM 3451 C CA . ALA A 1 470 ? 7.046 -3.089 20.524 1.00 92.31 470 ALA A CA 1
ATOM 3452 C C . ALA A 1 470 ? 8.556 -3.360 20.674 1.00 92.31 470 ALA A C 1
ATOM 3454 O O . ALA A 1 470 ? 9.035 -3.450 21.800 1.00 92.31 470 ALA A O 1
ATOM 3455 N N . ASP A 1 471 ? 9.313 -3.388 19.575 1.00 91.31 471 ASP A N 1
ATOM 3456 C CA . ASP A 1 471 ? 10.770 -3.574 19.591 1.00 91.31 471 ASP A CA 1
ATOM 3457 C C . ASP A 1 471 ? 11.504 -2.381 20.224 1.00 91.31 471 ASP A C 1
ATOM 3459 O O . ASP A 1 471 ? 12.536 -2.535 20.879 1.00 91.31 471 ASP A O 1
ATOM 3463 N N . GLU A 1 472 ? 11.003 -1.156 20.040 1.00 91.88 472 GLU A N 1
ATOM 3464 C CA . GLU A 1 472 ? 11.560 0.018 20.722 1.00 91.88 472 GLU A CA 1
ATOM 3465 C C . GLU A 1 472 ? 11.214 0.026 22.217 1.00 91.88 472 GLU A C 1
ATOM 3467 O O . GLU A 1 472 ? 12.084 0.323 23.033 1.00 91.88 472 GLU A O 1
ATOM 3472 N N . LEU A 1 473 ? 9.995 -0.373 22.592 1.00 91.88 473 LEU A N 1
ATOM 3473 C CA . LEU A 1 473 ? 9.608 -0.563 23.992 1.00 91.88 473 LEU A CA 1
ATOM 3474 C C . LEU A 1 473 ? 10.441 -1.655 24.676 1.00 91.88 473 LEU A C 1
ATOM 3476 O O . LEU A 1 473 ? 10.819 -1.484 25.831 1.00 91.88 473 LEU A O 1
ATOM 3480 N N . ALA A 1 474 ? 10.753 -2.747 23.972 1.00 91.31 474 ALA A N 1
ATOM 3481 C CA . ALA A 1 474 ? 11.603 -3.817 24.487 1.00 91.31 474 ALA A CA 1
ATOM 3482 C C . ALA A 1 474 ? 13.016 -3.312 24.794 1.00 91.31 474 ALA A C 1
ATOM 3484 O O . ALA A 1 474 ? 13.509 -3.532 25.896 1.00 91.31 474 ALA A O 1
ATOM 3485 N N . ARG A 1 475 ? 13.620 -2.544 23.876 1.00 90.50 475 ARG A N 1
ATOM 3486 C CA . ARG A 1 475 ? 14.933 -1.917 24.101 1.00 90.50 475 ARG A CA 1
ATOM 3487 C C . ARG A 1 475 ? 14.926 -0.952 25.287 1.00 90.50 475 ARG A C 1
ATOM 3489 O O . ARG A 1 475 ? 15.822 -1.008 26.118 1.00 90.50 475 ARG A O 1
ATOM 3496 N N . ILE A 1 476 ? 13.886 -0.123 25.417 1.00 90.25 476 ILE A N 1
ATOM 3497 C CA . ILE A 1 476 ? 13.732 0.769 26.580 1.00 90.25 476 ILE A CA 1
ATOM 3498 C C . ILE A 1 476 ? 13.646 -0.042 27.883 1.00 90.25 476 ILE A C 1
ATOM 3500 O O . ILE A 1 476 ? 14.281 0.310 28.874 1.00 90.25 476 ILE A O 1
ATOM 3504 N N . ALA A 1 477 ? 12.890 -1.144 27.886 1.00 88.44 477 ALA A N 1
ATOM 3505 C CA . ALA A 1 477 ? 12.748 -2.000 29.061 1.00 88.44 477 ALA A CA 1
ATOM 3506 C C . ALA A 1 477 ? 14.055 -2.721 29.446 1.00 88.44 477 ALA A C 1
ATOM 3508 O O . ALA A 1 477 ? 14.258 -3.004 30.628 1.00 88.44 477 ALA A O 1
ATOM 3509 N N . GLU A 1 478 ? 14.922 -3.023 28.475 1.00 87.50 478 GLU A N 1
ATOM 3510 C CA . GLU A 1 478 ? 16.257 -3.591 28.701 1.00 87.50 478 GLU A CA 1
ATOM 3511 C C . GLU A 1 478 ? 17.230 -2.557 29.287 1.00 87.50 478 GLU A C 1
ATOM 3513 O O . GLU A 1 478 ? 17.923 -2.862 30.260 1.00 87.50 478 GLU A O 1
ATOM 3518 N N . ASP A 1 479 ? 17.239 -1.335 28.748 1.00 84.12 479 ASP A N 1
ATOM 3519 C CA . ASP A 1 479 ? 18.147 -0.261 29.170 1.00 84.12 479 ASP A CA 1
ATOM 3520 C C . ASP A 1 479 ? 17.836 0.263 30.584 1.00 84.12 479 ASP A C 1
ATOM 3522 O O . ASP A 1 479 ? 18.745 0.639 31.326 1.00 84.12 479 ASP A O 1
ATOM 3526 N N . GLU A 1 480 ? 16.561 0.283 30.985 1.00 74.12 480 GLU A N 1
ATOM 3527 C CA . GLU A 1 480 ? 16.143 0.866 32.267 1.00 74.12 480 GLU A CA 1
ATOM 3528 C C . GLU A 1 480 ? 16.294 -0.070 33.479 1.00 74.12 480 GLU A C 1
ATOM 3530 O O . GLU A 1 480 ? 16.087 0.389 34.599 1.00 74.12 480 GLU A O 1
ATOM 3535 N N . GLY A 1 481 ? 16.674 -1.344 33.299 1.00 59.81 481 GLY A N 1
ATOM 3536 C CA . GLY A 1 481 ? 17.060 -2.303 34.357 1.00 59.81 481 GLY A CA 1
ATOM 3537 C C . GLY A 1 481 ? 15.981 -2.707 35.385 1.00 59.81 481 GLY A C 1
ATOM 3538 O O . GLY A 1 481 ? 15.962 -3.848 35.846 1.00 59.81 481 GLY A O 1
ATOM 3539 N N . GLU A 1 482 ? 15.048 -1.815 35.718 1.00 59.59 482 GLU A N 1
ATOM 3540 C CA . GLU A 1 482 ? 14.014 -1.951 36.750 1.00 59.59 482 GLU A CA 1
ATOM 3541 C C . GLU A 1 482 ? 12.593 -2.044 36.166 1.00 59.59 482 GLU A C 1
ATOM 3543 O O . GLU A 1 482 ? 11.627 -2.264 36.900 1.00 59.59 482 GLU A O 1
ATOM 3548 N N . ASN A 1 483 ? 12.429 -1.963 34.841 1.00 72.06 483 ASN A N 1
ATOM 3549 C CA . ASN A 1 483 ? 11.113 -1.928 34.195 1.00 72.06 483 ASN A CA 1
ATOM 3550 C C . ASN A 1 483 ? 10.517 -3.339 33.960 1.00 72.06 483 ASN A C 1
ATOM 3552 O O . ASN A 1 483 ? 10.036 -3.696 32.881 1.00 72.06 483 ASN A O 1
ATOM 3556 N N . GLY A 1 484 ? 10.557 -4.182 35.001 1.00 78.38 484 GLY A N 1
ATOM 3557 C CA . GLY A 1 484 ? 10.136 -5.588 34.952 1.00 78.38 484 GLY A CA 1
ATOM 3558 C C . GLY A 1 484 ? 8.663 -5.787 34.574 1.00 78.38 484 GLY A C 1
ATOM 3559 O O . GLY A 1 484 ? 8.323 -6.791 33.949 1.00 78.38 484 GLY A O 1
ATOM 3560 N N . VAL A 1 485 ? 7.805 -4.813 34.893 1.00 83.56 485 VAL A N 1
ATOM 3561 C CA . VAL A 1 485 ? 6.385 -4.816 34.510 1.00 83.56 485 VAL A CA 1
ATOM 3562 C C . VAL A 1 485 ? 6.225 -4.610 33.005 1.00 83.56 485 VAL A C 1
ATOM 3564 O O . VAL A 1 485 ? 5.525 -5.398 32.372 1.00 83.56 485 VAL A O 1
ATOM 3567 N N . LEU A 1 486 ? 6.900 -3.615 32.418 1.00 86.25 486 LEU A N 1
ATOM 3568 C CA . LEU A 1 486 ? 6.844 -3.356 30.976 1.00 86.25 486 LEU A CA 1
ATOM 3569 C C . LEU A 1 486 ? 7.371 -4.553 30.181 1.00 86.25 486 LEU A C 1
ATOM 3571 O O . LEU A 1 486 ? 6.729 -4.992 29.228 1.00 86.25 486 LEU A O 1
ATOM 3575 N N . ARG A 1 487 ? 8.493 -5.138 30.616 1.00 87.06 487 ARG A N 1
ATOM 3576 C CA . ARG A 1 487 ? 9.045 -6.349 29.996 1.00 87.06 487 ARG A CA 1
ATOM 3577 C C . ARG A 1 487 ? 8.054 -7.512 30.038 1.00 87.06 487 ARG A C 1
ATOM 3579 O O . ARG A 1 487 ? 7.793 -8.122 29.007 1.00 87.06 487 ARG A O 1
ATOM 3586 N N . TRP A 1 488 ? 7.438 -7.771 31.192 1.00 86.31 488 TRP A N 1
ATOM 3587 C CA . TRP A 1 488 ? 6.409 -8.806 31.312 1.00 86.31 488 TRP A CA 1
ATOM 3588 C C . TRP A 1 488 ? 5.194 -8.521 30.415 1.00 86.31 488 TRP A C 1
ATOM 3590 O O . TRP A 1 488 ? 4.705 -9.423 29.738 1.00 86.31 488 TRP A O 1
ATOM 3600 N N . GLN A 1 489 ? 4.721 -7.273 30.349 1.00 87.00 489 GLN A N 1
ATOM 3601 C CA . GLN A 1 489 ? 3.609 -6.882 29.475 1.00 87.00 489 GLN A CA 1
ATOM 3602 C C . GLN A 1 489 ? 3.945 -7.065 27.987 1.00 87.00 489 GLN A C 1
ATOM 3604 O O . GLN A 1 489 ? 3.091 -7.518 27.222 1.00 87.00 489 GLN A O 1
ATOM 3609 N N . LEU A 1 490 ? 5.179 -6.760 27.575 1.00 89.31 490 LEU A N 1
ATOM 3610 C CA . LEU A 1 490 ? 5.669 -7.007 26.217 1.00 89.31 490 LEU A CA 1
ATOM 3611 C C . LEU A 1 490 ? 5.762 -8.503 25.916 1.00 89.31 490 LEU A C 1
ATOM 3613 O O . LEU A 1 490 ? 5.302 -8.935 24.865 1.00 89.31 490 LEU A O 1
ATOM 3617 N N . GLU A 1 491 ? 6.273 -9.314 26.842 1.00 87.44 491 GLU A N 1
ATOM 3618 C CA . GLU A 1 491 ? 6.292 -10.773 26.699 1.00 87.44 491 GLU A CA 1
ATOM 3619 C C . GLU A 1 491 ? 4.869 -11.335 26.549 1.00 87.44 491 GLU A C 1
ATOM 3621 O O . GLU A 1 491 ? 4.611 -12.141 25.654 1.00 87.44 491 GLU A O 1
ATOM 3626 N N . GLN A 1 492 ? 3.911 -10.861 27.356 1.00 84.38 492 GLN A N 1
ATOM 3627 C CA . GLN A 1 492 ? 2.499 -11.238 27.223 1.00 84.38 492 GLN A CA 1
ATOM 3628 C C . GLN A 1 492 ? 1.903 -10.802 25.881 1.00 84.38 492 GLN A C 1
ATOM 3630 O O . GLN A 1 492 ? 1.130 -11.549 25.279 1.00 84.38 492 GLN A O 1
ATOM 3635 N N . LEU A 1 493 ? 2.264 -9.617 25.385 1.00 87.56 493 LEU A N 1
ATOM 3636 C CA . LEU A 1 493 ? 1.848 -9.151 24.067 1.00 87.56 493 LEU A CA 1
ATOM 3637 C C . LEU A 1 493 ? 2.409 -10.057 22.962 1.00 87.56 493 LEU A C 1
ATOM 3639 O O . LEU A 1 493 ? 1.645 -10.496 22.106 1.00 87.56 493 LEU A O 1
ATOM 3643 N N . VAL A 1 494 ? 3.710 -10.357 22.995 1.00 84.56 494 VAL A N 1
ATOM 3644 C CA . VAL A 1 494 ? 4.398 -11.185 21.992 1.00 84.56 494 VAL A CA 1
ATOM 3645 C C . VAL A 1 494 ? 3.841 -12.607 21.972 1.00 84.56 494 VAL A C 1
ATOM 3647 O O . VAL A 1 494 ? 3.572 -13.150 20.903 1.00 84.56 494 VAL A O 1
ATOM 3650 N N . VAL A 1 495 ? 3.602 -13.198 23.145 1.00 80.44 495 VAL A N 1
ATOM 3651 C CA . VAL A 1 495 ? 3.040 -14.551 23.266 1.00 80.44 495 VAL A CA 1
ATOM 3652 C C . VAL A 1 495 ? 1.545 -14.581 22.918 1.00 80.44 495 VAL A C 1
ATOM 3654 O O . VAL A 1 495 ? 1.061 -15.560 22.349 1.00 80.44 495 VAL A O 1
ATOM 3657 N N . GLY A 1 496 ? 0.798 -13.524 23.250 1.00 78.06 496 GLY A N 1
ATOM 3658 C CA . GLY A 1 496 ? -0.663 -13.477 23.143 1.00 78.06 496 GLY A CA 1
ATOM 3659 C C . GLY A 1 496 ? -1.226 -12.841 21.866 1.00 78.06 496 GLY A C 1
ATOM 3660 O O . GLY A 1 496 ? -2.442 -12.893 21.646 1.00 78.06 496 GLY A O 1
ATOM 3661 N N . ALA A 1 497 ? -0.401 -12.203 21.032 1.00 86.62 497 ALA A N 1
ATOM 3662 C CA . ALA A 1 497 ? -0.834 -11.588 19.778 1.00 86.62 497 ALA A CA 1
ATOM 3663 C C . ALA A 1 497 ? -0.578 -12.527 18.593 1.00 86.62 497 ALA A C 1
ATOM 3665 O O . ALA A 1 497 ? 0.522 -12.613 18.047 1.00 86.62 497 ALA A O 1
ATOM 3666 N N . HIS A 1 498 ? -1.636 -13.217 18.168 1.00 88.88 498 HIS A N 1
ATOM 3667 C CA . HIS A 1 498 ? -1.603 -14.140 17.030 1.00 88.88 498 HIS A CA 1
ATOM 3668 C C . HIS A 1 498 ? -1.121 -13.458 15.737 1.00 88.88 498 HIS A C 1
ATOM 3670 O O . HIS A 1 498 ? -0.404 -14.068 14.948 1.00 88.88 498 HIS A O 1
ATOM 3676 N N . GLU A 1 499 ? -1.421 -12.171 15.554 1.00 88.56 499 GLU A N 1
ATOM 3677 C CA . GLU A 1 499 ? -0.982 -11.379 14.401 1.00 88.56 499 GLU A CA 1
ATOM 3678 C C . GLU A 1 499 ? 0.540 -11.212 14.319 1.00 88.56 499 GLU A C 1
ATOM 3680 O O . GLU A 1 499 ? 1.066 -11.051 13.220 1.00 88.56 499 GLU A O 1
ATOM 3685 N N . LEU A 1 500 ? 1.258 -11.264 15.447 1.00 91.19 500 LEU A N 1
ATOM 3686 C CA . LEU A 1 500 ? 2.724 -11.214 15.455 1.00 91.19 500 LEU A CA 1
ATOM 3687 C C . LEU A 1 500 ? 3.322 -12.528 14.952 1.00 91.19 500 LEU A C 1
ATOM 3689 O O . LEU A 1 500 ? 4.291 -12.527 14.196 1.00 91.19 500 LEU A O 1
ATOM 3693 N N . ALA A 1 501 ? 2.704 -13.656 15.302 1.00 91.31 501 ALA A N 1
ATOM 3694 C CA . ALA A 1 501 ? 3.112 -14.952 14.776 1.00 91.31 501 ALA A CA 1
ATOM 3695 C C . ALA A 1 501 ? 2.807 -15.073 13.269 1.00 91.31 501 ALA A C 1
ATOM 3697 O O . ALA A 1 501 ? 3.634 -15.588 12.516 1.00 91.31 501 ALA A O 1
ATOM 3698 N N . GLU A 1 502 ? 1.662 -14.548 12.809 1.00 93.56 502 GLU A N 1
ATOM 3699 C CA . GLU A 1 502 ? 1.350 -14.402 11.376 1.00 93.56 502 GLU A CA 1
ATOM 3700 C C . GLU A 1 502 ? 2.379 -13.527 10.663 1.00 93.56 502 GLU A C 1
ATOM 3702 O O . GLU A 1 502 ? 2.886 -13.905 9.608 1.00 93.56 502 GLU A O 1
ATOM 3707 N N . HIS A 1 503 ? 2.728 -12.389 11.263 1.00 93.12 503 HIS A N 1
ATOM 3708 C CA . HIS A 1 503 ? 3.733 -11.477 10.736 1.00 93.12 503 HIS A CA 1
ATOM 3709 C C . HIS A 1 503 ? 5.088 -12.165 10.540 1.00 93.12 503 HIS A C 1
ATOM 3711 O O . HIS A 1 503 ? 5.619 -12.125 9.433 1.00 93.12 503 HIS A O 1
ATOM 3717 N N . GLY A 1 504 ? 5.583 -12.881 11.556 1.00 93.31 504 GLY A N 1
ATOM 3718 C CA . GLY A 1 504 ? 6.848 -13.612 11.462 1.00 93.31 504 GLY A CA 1
ATOM 3719 C C . GLY A 1 504 ? 6.834 -14.731 10.413 1.00 93.31 504 GLY A C 1
ATOM 3720 O O . GLY A 1 504 ? 7.844 -14.968 9.748 1.00 93.31 504 GLY A O 1
ATOM 3721 N N . LEU A 1 505 ? 5.690 -15.398 10.198 1.00 94.88 505 LEU A N 1
ATOM 3722 C CA . LEU A 1 505 ? 5.559 -16.348 9.088 1.00 94.88 505 LEU A CA 1
ATOM 3723 C C . LEU A 1 505 ? 5.640 -15.636 7.728 1.00 94.88 505 LEU A C 1
ATOM 3725 O O . LEU A 1 505 ? 6.287 -16.140 6.812 1.00 94.88 505 LEU A O 1
ATOM 3729 N N . LEU A 1 506 ? 5.004 -14.472 7.593 1.00 93.44 506 LEU A N 1
ATOM 3730 C CA . LEU A 1 506 ? 5.005 -13.694 6.355 1.00 93.44 506 LEU A CA 1
ATOM 3731 C C . LEU A 1 506 ? 6.364 -13.052 6.046 1.00 93.44 506 LEU A C 1
ATOM 3733 O O . LEU A 1 506 ? 6.693 -12.925 4.870 1.00 93.44 506 LEU A O 1
ATOM 3737 N N . ASP A 1 507 ? 7.165 -12.700 7.052 1.00 93.19 507 ASP A N 1
ATOM 3738 C CA . ASP A 1 507 ? 8.573 -12.320 6.853 1.00 93.19 507 ASP A CA 1
ATOM 3739 C C . ASP A 1 507 ? 9.384 -13.492 6.315 1.00 93.19 507 ASP A C 1
ATOM 3741 O O . ASP A 1 507 ? 10.082 -13.356 5.314 1.00 93.19 507 ASP A O 1
ATOM 3745 N N . ALA A 1 508 ? 9.208 -14.689 6.887 1.00 92.81 508 ALA A N 1
ATOM 3746 C CA . ALA A 1 508 ? 9.858 -15.880 6.354 1.00 92.81 508 ALA A CA 1
ATOM 3747 C C . ALA A 1 508 ? 9.446 -16.164 4.896 1.00 92.81 508 ALA A C 1
ATOM 3749 O O . ALA A 1 508 ? 10.287 -16.598 4.112 1.00 92.81 508 ALA A O 1
ATOM 3750 N N . VAL A 1 509 ? 8.186 -15.916 4.510 1.00 90.88 509 VAL A N 1
ATOM 3751 C CA . VAL A 1 509 ? 7.736 -16.024 3.106 1.00 90.88 509 VAL A CA 1
ATOM 3752 C C . VAL A 1 509 ? 8.418 -14.969 2.239 1.00 90.88 509 VAL A C 1
ATOM 3754 O O . VAL A 1 509 ? 8.983 -15.319 1.207 1.00 90.88 509 VAL A O 1
ATOM 3757 N N . ALA A 1 510 ? 8.396 -13.704 2.665 1.00 87.81 510 ALA A N 1
ATOM 3758 C CA . ALA A 1 510 ? 8.981 -12.591 1.921 1.00 87.81 510 ALA A CA 1
ATOM 3759 C C . ALA A 1 510 ? 10.494 -12.756 1.707 1.00 87.81 510 ALA A C 1
ATOM 3761 O O . ALA A 1 510 ? 10.992 -12.395 0.649 1.00 87.81 510 ALA A O 1
ATOM 3762 N N . GLU A 1 511 ? 11.202 -13.362 2.659 1.00 87.62 511 GLU A N 1
ATOM 3763 C CA . GLU A 1 511 ? 12.634 -13.676 2.573 1.00 87.62 511 GLU A CA 1
ATOM 3764 C C . GLU A 1 511 ? 12.939 -15.003 1.850 1.00 87.62 511 GLU A C 1
ATOM 3766 O O . GLU A 1 511 ? 14.101 -15.385 1.717 1.00 87.62 511 GLU A O 1
ATOM 3771 N N . GLY A 1 512 ? 11.924 -15.760 1.414 1.00 87.88 512 GLY A N 1
ATOM 3772 C CA . GLY A 1 512 ? 12.117 -17.073 0.781 1.00 87.88 512 GLY A CA 1
ATOM 3773 C C . GLY A 1 512 ? 12.608 -18.172 1.739 1.00 87.88 512 GLY A C 1
ATOM 3774 O O . GLY A 1 512 ? 13.132 -19.196 1.303 1.00 87.88 512 GLY A O 1
ATOM 3775 N N . ARG A 1 513 ? 12.442 -17.978 3.053 1.00 92.81 513 ARG A N 1
ATOM 3776 C CA . ARG A 1 513 ? 12.836 -18.907 4.130 1.00 92.81 513 ARG A CA 1
ATOM 3777 C C . ARG A 1 513 ? 11.673 -19.717 4.710 1.00 92.81 513 ARG A C 1
ATOM 3779 O O . ARG A 1 513 ? 11.885 -20.516 5.625 1.00 92.81 513 ARG A O 1
ATOM 3786 N N . ALA A 1 514 ? 10.445 -19.488 4.249 1.00 92.81 514 ALA A N 1
ATOM 3787 C CA . ALA A 1 514 ? 9.270 -20.178 4.766 1.00 92.81 514 ALA A CA 1
ATOM 3788 C C . ALA A 1 514 ? 9.355 -21.700 4.541 1.00 92.81 514 ALA A C 1
ATOM 3790 O O . ALA A 1 514 ? 9.920 -22.159 3.544 1.00 92.81 514 ALA A O 1
ATOM 3791 N N . PRO A 1 515 ? 8.771 -22.511 5.443 1.00 95.56 515 PRO A N 1
ATOM 3792 C CA . PRO A 1 515 ? 8.652 -23.945 5.220 1.00 95.56 515 PRO A CA 1
ATOM 3793 C C . PRO A 1 515 ? 7.930 -24.247 3.902 1.00 95.56 515 PRO A C 1
ATOM 3795 O O . PRO A 1 515 ? 6.950 -23.588 3.570 1.00 95.56 515 PRO A O 1
ATOM 3798 N N . ARG A 1 516 ? 8.347 -25.302 3.189 1.00 93.88 516 ARG A N 1
ATOM 3799 C CA . ARG A 1 516 ? 7.802 -25.665 1.859 1.00 93.88 516 ARG A CA 1
ATOM 3800 C C . ARG A 1 516 ? 6.292 -25.909 1.825 1.00 93.88 516 ARG A C 1
ATOM 3802 O O . ARG A 1 516 ? 5.706 -25.899 0.752 1.00 93.88 516 ARG A O 1
ATOM 3809 N N . ILE A 1 517 ? 5.680 -26.178 2.977 1.00 95.81 517 ILE A N 1
ATOM 3810 C CA . ILE A 1 517 ? 4.228 -26.350 3.092 1.00 95.81 517 ILE A CA 1
ATOM 3811 C C . ILE A 1 517 ? 3.457 -25.027 2.972 1.00 95.81 517 ILE A C 1
ATOM 3813 O O . ILE A 1 517 ? 2.240 -25.060 2.853 1.00 95.81 517 ILE A O 1
ATOM 3817 N N . VAL A 1 518 ? 4.136 -23.880 3.065 1.00 96.31 518 VAL A N 1
ATOM 3818 C CA . VAL A 1 518 ? 3.524 -22.553 3.001 1.00 96.31 518 VAL A CA 1
ATOM 3819 C C . VAL A 1 518 ? 3.620 -22.042 1.572 1.00 96.31 518 VAL A C 1
ATOM 3821 O O . VAL A 1 518 ? 4.599 -21.413 1.178 1.00 96.31 518 VAL A O 1
ATOM 3824 N N . ASP A 1 519 ? 2.597 -22.361 0.790 1.00 94.00 519 ASP A N 1
ATOM 3825 C CA . ASP A 1 519 ? 2.398 -21.832 -0.554 1.00 94.00 519 ASP A CA 1
ATOM 3826 C C . ASP A 1 519 ? 1.687 -20.461 -0.530 1.00 94.00 519 ASP A C 1
ATOM 3828 O O . ASP A 1 519 ? 1.474 -19.850 0.523 1.00 94.00 519 ASP A O 1
ATOM 3832 N N . ALA A 1 520 ? 1.321 -19.950 -1.708 1.00 90.44 520 ALA A N 1
ATOM 3833 C CA . ALA A 1 520 ? 0.639 -18.665 -1.842 1.00 90.44 520 ALA A CA 1
ATOM 3834 C C . ALA A 1 520 ? -0.743 -18.641 -1.159 1.00 90.44 520 ALA A C 1
ATOM 3836 O O . ALA A 1 520 ? -1.157 -17.596 -0.651 1.00 90.44 520 ALA A O 1
ATOM 3837 N N . ASP A 1 521 ? -1.448 -19.774 -1.113 1.00 93.31 521 ASP A N 1
ATOM 3838 C CA . ASP A 1 521 ? -2.756 -19.888 -0.464 1.00 93.31 521 ASP A CA 1
ATOM 3839 C C . ASP A 1 521 ? -2.609 -19.876 1.059 1.00 93.31 521 ASP A C 1
ATOM 3841 O O . ASP A 1 521 ? -3.346 -19.169 1.749 1.00 93.31 521 ASP A O 1
ATOM 3845 N N . ALA A 1 522 ? -1.602 -20.574 1.584 1.00 96.44 522 ALA A N 1
ATOM 3846 C CA . ALA A 1 522 ? -1.222 -20.531 2.990 1.00 96.44 522 ALA A CA 1
ATOM 3847 C C . ALA A 1 522 ? -0.779 -19.122 3.420 1.00 96.44 522 ALA A C 1
ATOM 3849 O O . ALA A 1 522 ? -1.238 -18.608 4.442 1.00 96.44 522 ALA A O 1
ATOM 3850 N N . ALA A 1 523 ? 0.063 -18.455 2.625 1.00 92.62 523 ALA A N 1
ATOM 3851 C CA . ALA A 1 523 ? 0.484 -17.080 2.889 1.00 92.62 523 ALA A CA 1
ATOM 3852 C C . ALA A 1 523 ? -0.710 -16.108 2.860 1.00 92.62 523 ALA A C 1
ATOM 3854 O O . ALA A 1 523 ? -0.837 -15.244 3.733 1.00 92.62 523 ALA A O 1
ATOM 3855 N N . ARG A 1 524 ? -1.635 -16.281 1.905 1.00 93.56 524 ARG A N 1
ATOM 3856 C CA . ARG A 1 524 ? -2.879 -15.502 1.842 1.00 93.56 524 ARG A CA 1
ATOM 3857 C C . ARG A 1 524 ? -3.744 -15.731 3.075 1.00 93.56 524 ARG A C 1
ATOM 3859 O O . ARG A 1 524 ? -4.221 -14.755 3.656 1.00 93.56 524 ARG A O 1
ATOM 3866 N N . LEU A 1 525 ? -3.876 -16.979 3.525 1.00 95.31 525 LEU A N 1
ATOM 3867 C CA . LEU A 1 525 ? -4.579 -17.315 4.760 1.00 95.31 525 LEU A CA 1
ATOM 3868 C C . LEU A 1 525 ? -3.920 -16.668 5.980 1.00 95.31 525 LEU A C 1
ATOM 3870 O O . LEU A 1 525 ? -4.644 -16.192 6.848 1.00 95.31 525 LEU A O 1
ATOM 3874 N N . ALA A 1 526 ? -2.589 -16.573 6.039 1.00 93.19 526 ALA A N 1
ATOM 3875 C CA . ALA A 1 526 ? -1.860 -15.833 7.076 1.00 93.19 526 ALA A CA 1
ATOM 3876 C C . ALA A 1 526 ? -2.002 -14.299 6.960 1.00 93.19 526 ALA A C 1
ATOM 3878 O O . ALA A 1 526 ? -1.616 -13.574 7.871 1.00 93.19 526 ALA A O 1
ATOM 3879 N N . GLY A 1 527 ? -2.604 -13.791 5.880 1.00 88.19 527 GLY A N 1
ATOM 3880 C CA . GLY A 1 527 ? -2.926 -12.377 5.704 1.00 88.19 527 GLY A CA 1
ATOM 3881 C C . GLY A 1 527 ? -1.989 -11.605 4.776 1.00 88.19 527 GLY A C 1
ATOM 3882 O O . GLY A 1 527 ? -1.994 -10.375 4.831 1.00 88.19 527 GLY A O 1
ATOM 3883 N N . SER A 1 528 ? -1.220 -12.280 3.909 1.00 87.25 528 SER A N 1
ATOM 3884 C CA . SER A 1 528 ? -0.339 -11.614 2.931 1.00 87.25 528 SER A CA 1
ATOM 3885 C C . SER A 1 528 ? -1.082 -10.634 2.012 1.00 87.25 528 SER A C 1
ATOM 3887 O O . SER A 1 528 ? -0.524 -9.616 1.620 1.00 87.25 528 SER A O 1
ATOM 3889 N N . ALA A 1 529 ? -2.360 -10.899 1.721 1.00 80.38 529 ALA A N 1
ATOM 3890 C CA . ALA A 1 529 ? -3.218 -10.065 0.877 1.00 80.38 529 ALA A CA 1
ATOM 3891 C C . ALA A 1 529 ? -4.179 -9.151 1.669 1.00 80.38 529 ALA A C 1
ATOM 38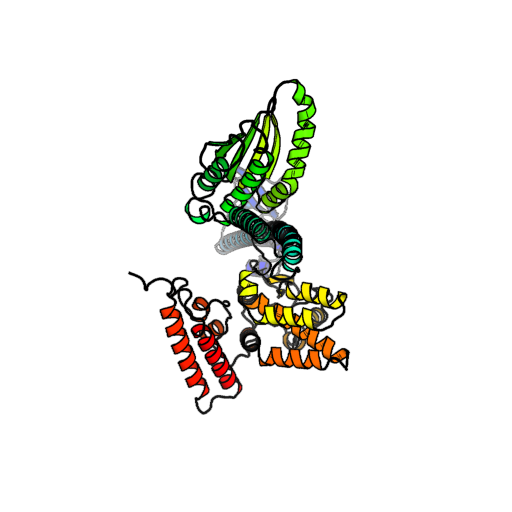93 O O . ALA A 1 529 ? -5.051 -8.512 1.080 1.00 80.38 529 ALA A O 1
ATOM 3894 N N . GLY A 1 530 ? -4.056 -9.094 3.000 1.00 78.69 530 GLY A N 1
ATOM 3895 C CA . GLY A 1 530 ? -4.884 -8.255 3.870 1.00 78.69 530 GLY A CA 1
ATOM 3896 C C . GLY A 1 530 ? -5.571 -9.015 5.004 1.00 78.69 530 GLY A C 1
ATOM 3897 O O . GLY A 1 530 ? -5.415 -10.222 5.172 1.00 78.69 530 GLY A O 1
ATOM 3898 N N . GLY A 1 531 ? -6.319 -8.276 5.830 1.00 79.06 531 GLY A N 1
ATOM 3899 C CA . GLY A 1 531 ? -6.997 -8.816 7.019 1.00 79.06 531 GLY A CA 1
ATOM 3900 C C . GLY A 1 531 ? -8.422 -9.318 6.797 1.00 79.06 531 GLY A C 1
ATOM 3901 O O . GLY A 1 531 ? -8.961 -9.981 7.676 1.00 79.06 531 GLY A O 1
ATOM 3902 N N . ASP A 1 532 ? -9.029 -9.011 5.650 1.00 83.06 532 ASP A N 1
ATOM 3903 C CA . ASP A 1 532 ? -10.411 -9.382 5.342 1.00 83.06 532 ASP A CA 1
ATOM 3904 C C . ASP A 1 532 ? -10.584 -10.906 5.222 1.00 83.06 532 ASP A C 1
ATOM 3906 O O . ASP A 1 532 ? -9.829 -11.576 4.516 1.00 83.06 532 ASP A O 1
ATOM 3910 N N . ALA A 1 533 ? -11.608 -11.445 5.887 1.00 87.19 533 ALA A N 1
ATOM 3911 C CA . ALA A 1 533 ? -11.886 -12.877 5.959 1.00 87.19 533 ALA A CA 1
ATOM 3912 C C . ALA A 1 533 ? -12.034 -13.531 4.576 1.00 87.19 533 ALA A C 1
ATOM 3914 O O . ALA A 1 533 ? -11.437 -14.576 4.317 1.00 87.19 533 ALA A O 1
ATOM 3915 N N . ARG A 1 534 ? -12.790 -12.900 3.666 1.00 90.62 534 ARG A N 1
ATOM 3916 C CA . ARG A 1 534 ? -13.036 -13.428 2.313 1.00 90.62 534 ARG A CA 1
ATOM 3917 C C . ARG A 1 534 ? -11.743 -13.477 1.515 1.00 90.62 534 ARG A C 1
ATOM 3919 O O . ARG A 1 534 ? -11.405 -14.513 0.952 1.00 90.62 534 ARG A O 1
ATOM 3926 N N . THR A 1 535 ? -10.978 -12.390 1.557 1.00 87.75 535 THR A N 1
ATOM 3927 C CA . THR A 1 535 ? -9.670 -12.288 0.904 1.00 87.75 535 THR A CA 1
ATOM 3928 C C . THR A 1 535 ? -8.704 -13.357 1.423 1.00 87.75 535 THR A C 1
ATOM 3930 O O . THR A 1 535 ? -8.084 -14.055 0.622 1.00 87.75 535 THR A O 1
ATOM 3933 N N . ARG A 1 536 ? -8.619 -13.558 2.746 1.00 91.38 536 ARG A N 1
ATOM 3934 C CA . ARG A 1 536 ? -7.757 -14.585 3.363 1.00 91.38 536 ARG A CA 1
ATOM 3935 C C . ARG A 1 536 ? -8.129 -16.005 2.934 1.00 91.38 536 ARG A C 1
ATOM 3937 O O . ARG A 1 536 ? -7.245 -16.824 2.713 1.00 91.38 536 ARG A O 1
ATOM 3944 N N . LEU A 1 537 ? -9.421 -16.280 2.765 1.00 95.12 537 LEU A N 1
ATOM 3945 C CA . LEU A 1 537 ? -9.931 -17.580 2.318 1.00 95.12 537 LEU A CA 1
ATOM 3946 C C . LEU A 1 537 ? -9.940 -17.747 0.787 1.00 95.12 537 LEU A C 1
ATOM 3948 O O . LEU A 1 537 ? -10.290 -18.816 0.300 1.00 95.12 537 LEU A O 1
ATOM 3952 N N . GLY A 1 538 ? -9.552 -16.722 0.017 1.00 93.75 538 GLY A N 1
ATOM 3953 C CA . GLY A 1 538 ? -9.609 -16.755 -1.451 1.00 93.75 538 GLY A CA 1
ATOM 3954 C C . GLY A 1 538 ? -11.033 -16.739 -2.021 1.00 93.75 538 GLY A C 1
ATOM 3955 O O . GLY A 1 538 ? -11.260 -17.243 -3.116 1.00 93.75 538 GLY A O 1
ATOM 3956 N N . LEU A 1 539 ? -11.993 -16.187 -1.279 1.00 93.31 539 LEU A N 1
ATOM 3957 C CA . LEU A 1 539 ? -13.394 -16.077 -1.678 1.00 93.31 539 LEU A CA 1
ATOM 3958 C C . LEU A 1 539 ? -13.682 -14.737 -2.368 1.00 93.31 539 LEU A C 1
ATOM 3960 O O . LEU A 1 539 ? -13.010 -13.731 -2.130 1.00 93.31 539 LEU A O 1
ATOM 3964 N N . ASP A 1 540 ? -14.741 -14.710 -3.182 1.00 91.81 540 ASP A N 1
ATOM 3965 C CA . ASP A 1 540 ? -15.273 -13.466 -3.744 1.00 91.81 540 ASP A CA 1
ATOM 3966 C C . ASP A 1 540 ? -15.720 -12.510 -2.623 1.00 91.81 540 ASP A C 1
ATOM 3968 O O . ASP A 1 540 ? -16.270 -12.932 -1.601 1.00 91.81 540 ASP A O 1
ATOM 3972 N N . ARG A 1 541 ? -15.532 -11.199 -2.820 1.00 84.81 541 ARG A N 1
ATOM 3973 C CA . ARG A 1 541 ? -15.912 -10.171 -1.832 1.00 84.81 541 ARG A CA 1
ATOM 3974 C C . ARG A 1 541 ? -17.409 -10.163 -1.502 1.00 84.81 541 ARG A C 1
ATOM 3976 O O . ARG A 1 541 ? -17.780 -9.659 -0.448 1.00 84.81 541 ARG A O 1
ATOM 3983 N N . LYS A 1 542 ? -18.258 -10.705 -2.376 1.00 87.81 542 LYS A N 1
ATOM 3984 C CA . LYS A 1 542 ? -19.711 -10.831 -2.197 1.00 87.81 542 LYS A CA 1
ATOM 3985 C C . LYS A 1 542 ? -20.137 -12.170 -1.589 1.00 87.81 542 LYS A C 1
ATOM 3987 O O . LYS A 1 542 ? -21.335 -12.390 -1.436 1.00 87.81 542 LYS A O 1
ATOM 3992 N N . ALA A 1 543 ? -19.204 -13.069 -1.260 1.00 90.69 543 ALA A N 1
ATOM 3993 C CA . ALA A 1 543 ? -19.528 -14.340 -0.612 1.00 90.69 543 ALA A CA 1
ATOM 3994 C C . ALA A 1 543 ? -20.319 -14.107 0.687 1.00 90.69 543 ALA A C 1
ATOM 3996 O O . ALA A 1 543 ? -19.969 -13.220 1.466 1.00 90.69 543 ALA A O 1
ATOM 3997 N N . GLY A 1 544 ? -21.374 -14.887 0.927 1.00 89.88 544 GLY A N 1
ATOM 3998 C CA . GLY A 1 544 ? -22.147 -14.816 2.172 1.00 89.88 544 GLY A CA 1
ATOM 3999 C C . GLY A 1 544 ? -21.347 -15.305 3.383 1.00 89.88 544 GLY A C 1
ATOM 4000 O O . GLY A 1 544 ? -20.398 -16.077 3.230 1.00 89.88 544 GLY A O 1
ATOM 4001 N N . ASP A 1 545 ? -21.735 -14.871 4.581 1.00 89.19 545 ASP A N 1
ATOM 4002 C CA . ASP A 1 545 ? -21.024 -15.204 5.826 1.00 89.19 545 ASP A CA 1
ATOM 4003 C C . ASP A 1 545 ? -21.037 -16.715 6.131 1.00 89.19 545 ASP A C 1
ATOM 4005 O O . ASP A 1 545 ? -20.038 -17.244 6.612 1.00 89.19 545 ASP A O 1
ATOM 4009 N N . ASP A 1 546 ? -22.091 -17.442 5.741 1.00 91.00 546 ASP A N 1
ATOM 4010 C CA . ASP A 1 546 ? -22.157 -18.906 5.887 1.00 91.00 546 ASP A CA 1
ATOM 4011 C C . ASP A 1 546 ? -21.059 -19.619 5.086 1.00 91.00 546 ASP A C 1
ATOM 4013 O O . ASP A 1 546 ? -20.412 -20.550 5.574 1.00 91.00 546 ASP A O 1
ATOM 4017 N N . LEU A 1 547 ? -20.800 -19.157 3.856 1.00 93.94 547 LEU A N 1
ATOM 4018 C CA . LEU A 1 547 ? -19.731 -19.703 3.019 1.00 93.94 547 LEU A CA 1
ATOM 4019 C C . LEU A 1 547 ? -18.356 -19.373 3.610 1.00 93.94 547 LEU A C 1
ATOM 4021 O O . LEU A 1 547 ? -17.463 -20.222 3.587 1.00 93.94 547 LEU A O 1
ATOM 4025 N N . VAL A 1 548 ? -18.187 -18.168 4.164 1.00 92.50 548 VAL A N 1
ATOM 4026 C CA . VAL A 1 548 ? -16.962 -17.762 4.872 1.00 92.50 548 VAL A CA 1
ATOM 4027 C C . VAL A 1 548 ? -16.718 -18.677 6.073 1.00 92.50 548 VAL A C 1
ATOM 4029 O O . VAL A 1 548 ? -15.627 -19.235 6.189 1.00 92.50 548 VAL A O 1
ATOM 4032 N N . ALA A 1 549 ? -17.727 -18.899 6.918 1.00 92.12 549 ALA A N 1
ATOM 4033 C CA . ALA A 1 549 ? -17.627 -19.752 8.100 1.00 92.12 549 ALA A CA 1
ATOM 4034 C C . ALA A 1 549 ? -17.321 -21.216 7.741 1.00 92.12 549 ALA A C 1
ATOM 4036 O O . ALA A 1 549 ? -16.405 -21.816 8.309 1.00 92.12 549 ALA A O 1
ATOM 4037 N N . ALA A 1 550 ? -18.022 -21.782 6.752 1.00 94.25 550 ALA A N 1
ATOM 4038 C CA . ALA A 1 550 ? -17.786 -23.150 6.289 1.00 94.25 550 ALA A CA 1
ATOM 4039 C C . ALA A 1 550 ? -16.373 -23.327 5.706 1.00 94.25 550 ALA A C 1
ATOM 4041 O O . ALA A 1 550 ? -15.678 -24.296 6.025 1.00 94.25 550 ALA A O 1
ATOM 4042 N N . THR A 1 551 ? -15.915 -22.367 4.896 1.00 97.25 551 THR A N 1
ATOM 4043 C CA . THR A 1 551 ? -14.573 -22.396 4.292 1.00 97.25 551 THR A CA 1
ATOM 4044 C C . THR A 1 551 ? -13.485 -22.235 5.355 1.00 97.25 551 THR A C 1
ATOM 4046 O O . THR A 1 551 ? -12.482 -22.949 5.324 1.00 97.25 551 THR A O 1
ATOM 4049 N N . ALA A 1 552 ? -13.695 -21.359 6.342 1.00 95.81 552 ALA A N 1
ATOM 4050 C CA . ALA A 1 552 ? -12.801 -21.191 7.484 1.00 95.81 552 ALA A CA 1
ATOM 4051 C C . ALA A 1 552 ? -12.677 -22.480 8.313 1.00 95.81 552 ALA A C 1
ATOM 4053 O O . ALA A 1 552 ? -11.565 -22.907 8.628 1.00 95.81 552 ALA A O 1
ATOM 4054 N N . ALA A 1 553 ? -13.795 -23.148 8.610 1.00 96.50 553 ALA A N 1
ATOM 4055 C CA . ALA A 1 553 ? -13.798 -24.416 9.338 1.00 96.50 553 ALA A CA 1
ATOM 4056 C C . ALA A 1 553 ? -13.062 -25.528 8.569 1.00 96.50 553 ALA A C 1
ATOM 4058 O O . ALA A 1 553 ? -12.248 -26.252 9.150 1.00 96.50 553 ALA A O 1
ATOM 4059 N N . ALA A 1 554 ? -13.290 -25.634 7.255 1.00 97.25 554 ALA A N 1
ATOM 4060 C CA . ALA A 1 554 ? -12.596 -26.595 6.400 1.00 97.25 554 ALA A CA 1
ATOM 4061 C C . ALA A 1 554 ? -11.079 -26.336 6.356 1.00 97.25 554 ALA A C 1
ATOM 4063 O O . ALA A 1 554 ? -10.287 -27.270 6.512 1.00 97.25 554 ALA A O 1
ATOM 4064 N N . ALA A 1 555 ? -10.666 -25.073 6.214 1.00 97.56 555 ALA A N 1
ATOM 4065 C CA . ALA A 1 555 ? -9.259 -24.683 6.244 1.00 97.56 555 ALA A CA 1
ATOM 4066 C C . ALA A 1 555 ? -8.608 -24.991 7.605 1.00 97.56 555 ALA A C 1
ATOM 4068 O O . ALA A 1 555 ? -7.515 -25.557 7.651 1.00 97.56 555 ALA A O 1
ATOM 4069 N N . ALA A 1 556 ? -9.291 -24.699 8.717 1.00 97.62 556 ALA A N 1
ATOM 4070 C CA . ALA A 1 556 ? -8.799 -25.008 10.059 1.00 97.62 556 ALA A CA 1
ATOM 4071 C C . ALA A 1 556 ? -8.595 -26.519 10.257 1.00 97.62 556 ALA A C 1
ATOM 4073 O O . ALA A 1 556 ? -7.541 -26.951 10.734 1.00 97.62 556 ALA A O 1
ATOM 4074 N N . ALA A 1 557 ? -9.567 -27.336 9.834 1.00 97.62 557 ALA A N 1
ATOM 4075 C CA . ALA A 1 557 ? -9.477 -28.792 9.902 1.00 97.62 557 ALA A CA 1
ATOM 4076 C C . ALA A 1 557 ? -8.334 -29.344 9.035 1.00 97.62 557 ALA A C 1
ATOM 4078 O O . ALA A 1 557 ? -7.586 -30.218 9.487 1.00 97.62 557 ALA A O 1
ATOM 4079 N N . HIS A 1 558 ? -8.164 -28.809 7.821 1.00 98.12 558 HIS A N 1
ATOM 4080 C CA . HIS A 1 558 ? -7.075 -29.174 6.919 1.00 98.12 558 HIS A CA 1
ATOM 4081 C C . HIS A 1 558 ? -5.706 -28.934 7.566 1.00 98.12 558 HIS A C 1
ATOM 4083 O O . HIS A 1 558 ? -4.912 -29.867 7.700 1.00 98.12 558 HIS A O 1
ATOM 4089 N N . TRP A 1 559 ? -5.441 -27.712 8.030 1.00 98.12 559 TRP A N 1
ATOM 4090 C CA . TRP A 1 559 ? -4.148 -27.357 8.617 1.00 98.12 559 TRP A CA 1
ATOM 4091 C C . TRP A 1 559 ? -3.876 -28.080 9.940 1.00 98.12 559 TRP A C 1
ATOM 4093 O O . TRP A 1 559 ? -2.750 -28.518 10.182 1.00 98.12 559 TRP A O 1
ATOM 4103 N N . ALA A 1 560 ? -4.908 -28.327 10.753 1.00 97.88 560 ALA A N 1
ATOM 4104 C CA . ALA A 1 560 ? -4.782 -29.160 11.947 1.00 97.88 560 ALA A CA 1
ATOM 4105 C C . ALA A 1 560 ? -4.408 -30.616 11.606 1.00 97.88 560 ALA A C 1
ATOM 4107 O O . ALA A 1 560 ? -3.644 -31.250 12.336 1.00 97.88 560 ALA A O 1
ATOM 4108 N N . ALA A 1 561 ? -4.918 -31.160 10.496 1.00 97.81 561 ALA A N 1
ATOM 4109 C CA . ALA A 1 561 ? -4.521 -32.480 10.015 1.00 97.81 561 ALA A CA 1
ATOM 4110 C C . ALA A 1 561 ? -3.076 -32.491 9.490 1.00 97.81 561 ALA A C 1
ATOM 4112 O O . ALA A 1 561 ? -2.346 -33.439 9.775 1.00 97.81 561 ALA A O 1
ATOM 4113 N N . VAL A 1 562 ? -2.640 -31.439 8.782 1.00 97.62 562 VAL A N 1
ATOM 4114 C CA . VAL A 1 562 ? -1.241 -31.280 8.342 1.00 97.62 562 VAL A CA 1
ATOM 4115 C C . VAL A 1 562 ? -0.293 -31.250 9.543 1.00 97.62 562 VAL A C 1
ATOM 4117 O O . VAL A 1 562 ? 0.685 -31.993 9.546 1.00 97.62 562 VAL A O 1
ATOM 4120 N N . ALA A 1 563 ? -0.612 -30.484 10.590 1.00 97.56 563 ALA A N 1
ATOM 4121 C CA . ALA A 1 563 ? 0.209 -30.378 11.799 1.00 97.56 563 ALA A CA 1
ATOM 4122 C C . ALA A 1 563 ? 0.431 -31.725 12.518 1.00 97.56 563 ALA A C 1
ATOM 4124 O O . ALA A 1 563 ? 1.488 -31.948 13.109 1.00 97.56 563 ALA A O 1
ATOM 4125 N N . ARG A 1 564 ? -0.538 -32.650 12.437 1.00 97.62 564 ARG A N 1
ATOM 4126 C CA . ARG A 1 564 ? -0.458 -33.994 13.038 1.00 97.62 564 ARG A CA 1
ATOM 4127 C C . ARG A 1 564 ? 0.276 -35.030 12.177 1.00 97.62 564 ARG A C 1
ATOM 4129 O O . ARG A 1 564 ? 0.433 -36.165 12.626 1.00 97.62 564 ARG A O 1
ATOM 4136 N N . ARG A 1 565 ? 0.709 -34.694 10.954 1.00 96.75 565 ARG A N 1
ATOM 4137 C CA . ARG A 1 565 ? 1.398 -35.651 10.071 1.00 96.75 565 ARG A CA 1
ATOM 4138 C C . ARG A 1 565 ? 2.741 -36.088 10.681 1.00 96.75 565 ARG A C 1
ATOM 4140 O O . ARG A 1 565 ? 3.575 -35.229 10.985 1.00 96.75 565 ARG A O 1
ATOM 4147 N N . PRO A 1 566 ? 2.992 -37.402 10.828 1.00 95.81 566 PRO A N 1
ATOM 4148 C CA . PRO A 1 566 ? 4.304 -37.903 11.224 1.00 95.81 566 PRO A CA 1
ATOM 4149 C C . PRO A 1 566 ? 5.388 -37.466 10.229 1.00 95.81 566 PRO A C 1
ATOM 4151 O O . PRO A 1 566 ? 5.132 -37.373 9.031 1.00 95.81 566 PRO A O 1
ATOM 4154 N N . GLY A 1 567 ? 6.601 -37.203 10.719 1.00 94.00 567 GLY A N 1
ATOM 4155 C CA . GLY A 1 567 ? 7.741 -36.813 9.877 1.00 94.00 567 GLY A CA 1
ATOM 4156 C C . GLY A 1 567 ? 7.774 -35.341 9.452 1.00 94.00 567 GLY A C 1
ATOM 4157 O O . GLY A 1 567 ? 8.731 -34.928 8.804 1.00 94.00 567 GLY A O 1
ATOM 4158 N N . LEU A 1 568 ? 6.780 -34.533 9.838 1.00 94.75 568 LEU A N 1
ATOM 4159 C CA . LEU A 1 568 ? 6.821 -33.087 9.637 1.00 94.75 568 LEU A CA 1
ATOM 4160 C C . LEU A 1 568 ? 7.841 -32.451 10.594 1.00 94.75 568 LEU A C 1
ATOM 4162 O O . LEU A 1 568 ? 7.768 -32.675 11.810 1.00 94.75 568 LEU A O 1
ATOM 4166 N N . ASP A 1 569 ? 8.766 -31.655 10.057 1.00 96.31 569 ASP A N 1
ATOM 4167 C CA . ASP A 1 569 ? 9.737 -30.913 10.861 1.00 96.31 569 ASP A CA 1
ATOM 4168 C C . ASP A 1 569 ? 9.050 -29.876 11.775 1.00 96.31 569 ASP A C 1
ATOM 4170 O O . ASP A 1 569 ? 7.876 -29.526 11.607 1.00 96.31 569 ASP A O 1
ATOM 4174 N N . ALA A 1 570 ? 9.781 -29.382 12.776 1.00 95.44 570 ALA A N 1
ATOM 4175 C CA . ALA A 1 570 ? 9.221 -28.488 13.787 1.00 95.44 570 ALA A CA 1
ATOM 4176 C C . ALA A 1 570 ? 8.766 -27.127 13.226 1.00 95.44 570 ALA A C 1
ATOM 4178 O O . ALA A 1 570 ? 7.798 -26.561 13.734 1.00 95.44 570 ALA A O 1
ATOM 4179 N N . ALA A 1 571 ? 9.435 -26.590 12.200 1.00 94.44 571 ALA A N 1
ATOM 4180 C CA . ALA A 1 571 ? 9.072 -25.305 11.605 1.00 94.44 571 ALA A CA 1
ATOM 4181 C C . ALA A 1 571 ? 7.790 -25.434 10.772 1.00 94.44 571 ALA A C 1
ATOM 4183 O O . ALA A 1 571 ? 6.857 -24.652 10.952 1.00 94.44 571 ALA A O 1
ATOM 4184 N N . SER A 1 572 ? 7.709 -26.478 9.948 1.00 96.94 572 SER A N 1
ATOM 4185 C CA . SER A 1 572 ? 6.514 -26.852 9.198 1.00 96.94 572 SER A CA 1
ATOM 4186 C C . SER A 1 572 ? 5.327 -27.125 10.132 1.00 96.94 572 SER A C 1
ATOM 4188 O O . SER A 1 572 ? 4.222 -26.645 9.891 1.00 96.94 572 SER A O 1
ATOM 4190 N N . ARG A 1 573 ? 5.535 -27.826 11.255 1.00 97.38 573 ARG A N 1
ATOM 4191 C CA . ARG A 1 573 ? 4.462 -28.064 12.235 1.00 97.38 573 ARG A CA 1
ATOM 4192 C C . ARG A 1 573 ? 3.931 -26.768 12.844 1.00 97.38 573 ARG A C 1
ATOM 4194 O O . ARG A 1 573 ? 2.721 -26.561 12.843 1.00 97.38 573 ARG A O 1
ATOM 4201 N N . ARG A 1 574 ? 4.817 -25.874 13.295 1.00 96.12 574 ARG A N 1
ATOM 4202 C CA . ARG A 1 574 ? 4.422 -24.565 13.846 1.00 96.12 574 ARG A CA 1
ATOM 4203 C C . ARG A 1 574 ? 3.666 -23.712 12.828 1.00 96.12 574 ARG A C 1
ATOM 4205 O O . ARG A 1 574 ? 2.670 -23.093 13.190 1.00 96.12 574 ARG A O 1
ATOM 4212 N N . ALA A 1 575 ? 4.104 -23.703 11.566 1.00 96.94 575 ALA A N 1
ATOM 4213 C CA . ALA A 1 575 ? 3.405 -22.992 10.497 1.00 96.94 575 ALA A CA 1
ATOM 4214 C C . ALA A 1 575 ? 1.996 -23.565 10.263 1.00 96.94 575 ALA A C 1
ATOM 4216 O O . ALA A 1 575 ? 1.032 -22.807 10.204 1.00 96.94 575 ALA A O 1
ATOM 4217 N N . ALA A 1 576 ? 1.847 -24.892 10.218 1.00 97.81 576 ALA A N 1
ATOM 4218 C CA . ALA A 1 576 ? 0.539 -25.532 10.078 1.00 97.81 576 ALA A CA 1
ATOM 4219 C C . ALA A 1 576 ? -0.393 -25.236 11.271 1.00 97.81 576 ALA A C 1
ATOM 4221 O O . ALA A 1 576 ? -1.564 -24.917 11.079 1.00 97.81 576 ALA A O 1
ATOM 4222 N N . GLU A 1 577 ? 0.114 -25.281 12.504 1.00 97.19 577 GLU A N 1
ATOM 4223 C CA . GLU A 1 577 ? -0.662 -24.924 13.701 1.00 97.19 577 GLU A CA 1
ATOM 4224 C C . GLU A 1 577 ? -1.093 -23.453 13.699 1.00 97.19 577 GLU A C 1
ATOM 4226 O O . GLU A 1 577 ? -2.220 -23.137 14.085 1.00 97.19 577 GLU A O 1
ATOM 4231 N N . LEU A 1 578 ? -0.214 -22.555 13.247 1.00 96.88 578 LEU A N 1
ATOM 4232 C CA . LEU A 1 578 ? -0.531 -21.141 13.089 1.00 96.88 578 LEU A CA 1
ATOM 4233 C C . LEU A 1 578 ? -1.666 -20.941 12.083 1.00 96.88 578 LEU A C 1
ATOM 4235 O O . LEU A 1 578 ? -2.654 -20.296 12.416 1.00 96.88 578 LEU A O 1
ATOM 4239 N N . LEU A 1 579 ? -1.561 -21.545 10.897 1.00 97.69 579 LEU A N 1
ATOM 4240 C CA . LEU A 1 579 ? -2.570 -21.448 9.838 1.00 97.69 579 LEU A CA 1
ATOM 4241 C C . LEU A 1 579 ? -3.918 -22.040 10.267 1.00 97.69 579 LEU A C 1
ATOM 4243 O O . LEU A 1 579 ? -4.968 -21.473 9.960 1.00 97.69 579 LEU A O 1
ATOM 4247 N N . ALA A 1 580 ? -3.902 -23.130 11.041 1.00 96.75 580 ALA A N 1
ATOM 4248 C CA . ALA A 1 580 ? -5.111 -23.694 11.634 1.00 96.75 580 ALA A CA 1
ATOM 4249 C C . ALA A 1 580 ? -5.797 -22.697 12.584 1.00 96.75 580 ALA A C 1
ATOM 4251 O O . ALA A 1 580 ? -7.011 -22.506 12.500 1.00 96.75 580 ALA A O 1
ATOM 4252 N N . ARG A 1 581 ? -5.026 -22.021 13.450 1.00 94.94 581 ARG A N 1
ATOM 4253 C CA . ARG A 1 581 ? -5.547 -20.973 14.345 1.00 94.94 581 ARG A CA 1
ATOM 4254 C C . ARG A 1 581 ? -6.032 -19.742 13.579 1.00 94.94 581 ARG A C 1
ATOM 4256 O O . ARG A 1 581 ? -7.092 -19.223 13.913 1.00 94.94 581 ARG A O 1
ATOM 4263 N N . SER A 1 582 ? -5.317 -19.316 12.535 1.00 93.94 582 SER A N 1
ATOM 4264 C CA . SER A 1 582 ? -5.731 -18.220 11.649 1.00 93.94 582 SER A CA 1
ATOM 4265 C C . SER A 1 582 ? -7.097 -18.494 11.022 1.00 93.94 582 SER A C 1
ATOM 4267 O O . SER A 1 582 ? -7.984 -17.648 11.083 1.00 93.94 582 SER A O 1
ATOM 4269 N N . ALA A 1 583 ? -7.292 -19.693 10.466 1.00 95.56 583 ALA A N 1
ATOM 4270 C CA . ALA A 1 583 ? -8.569 -20.099 9.890 1.00 95.56 583 ALA A CA 1
ATOM 4271 C C . ALA A 1 583 ? -9.681 -20.186 10.948 1.00 95.56 583 ALA A C 1
ATOM 4273 O O . ALA A 1 583 ? -10.774 -19.667 10.735 1.00 95.56 583 ALA A O 1
ATOM 4274 N N . ALA A 1 584 ? -9.397 -20.770 12.116 1.00 92.62 584 ALA A N 1
ATOM 4275 C CA . ALA A 1 584 ? -10.368 -20.857 13.207 1.00 92.62 584 ALA A CA 1
ATOM 4276 C C . ALA A 1 584 ? -10.806 -19.470 13.715 1.00 92.62 584 ALA A C 1
ATOM 4278 O O . ALA A 1 584 ? -11.991 -19.253 13.955 1.00 92.62 584 ALA A O 1
ATOM 4279 N N . GLY A 1 585 ? -9.874 -18.517 13.820 1.00 89.69 585 GLY A N 1
ATOM 4280 C CA . GLY A 1 585 ? -10.163 -17.141 14.225 1.00 89.69 585 GLY A CA 1
ATOM 4281 C C . GLY A 1 585 ? -11.093 -16.403 13.258 1.00 89.69 585 GLY A C 1
ATOM 4282 O O . GLY A 1 585 ? -11.915 -15.607 13.702 1.00 89.69 585 GLY A O 1
ATOM 4283 N N . ILE A 1 586 ? -11.025 -16.706 11.955 1.00 89.75 586 ILE A N 1
ATOM 4284 C CA . ILE A 1 586 ? -11.952 -16.153 10.954 1.00 89.75 586 ILE A CA 1
ATOM 4285 C C . ILE A 1 586 ? -13.380 -16.669 11.187 1.00 89.75 586 ILE A C 1
ATOM 4287 O O . ILE A 1 586 ? -14.327 -15.889 11.133 1.00 89.75 586 ILE A O 1
ATOM 4291 N N . GLY A 1 587 ? -13.537 -17.966 11.469 1.00 78.56 587 GLY A N 1
ATOM 4292 C CA . GLY A 1 587 ? -14.847 -18.590 11.688 1.00 78.56 587 GLY A CA 1
ATOM 4293 C C . GLY A 1 587 ? -15.494 -18.276 13.043 1.00 78.56 587 GLY A C 1
ATOM 4294 O O . GLY A 1 587 ? -16.682 -18.524 13.215 1.00 78.56 587 GLY A O 1
ATOM 4295 N N . ALA A 1 588 ? -14.735 -17.739 14.004 1.00 74.00 588 ALA A N 1
ATOM 4296 C CA . ALA A 1 588 ? -15.222 -17.409 15.345 1.00 74.00 588 ALA A CA 1
ATOM 4297 C C . ALA A 1 588 ? -15.921 -16.039 15.438 1.00 74.00 588 ALA A C 1
ATOM 4299 O O . ALA A 1 588 ? -16.482 -15.715 16.486 1.00 74.00 588 ALA A O 1
ATOM 4300 N N . VAL A 1 589 ? -15.889 -15.226 14.375 1.00 59.25 589 VAL A N 1
ATOM 4301 C CA . VAL A 1 589 ? -16.619 -13.952 14.331 1.00 59.25 589 VAL A CA 1
ATOM 4302 C C . VAL A 1 589 ? -18.112 -14.266 14.170 1.00 59.25 589 VAL A C 1
ATOM 4304 O O . VAL A 1 589 ? -18.491 -14.835 13.145 1.00 59.25 589 VAL A O 1
ATOM 4307 N N . PRO A 1 590 ? -18.974 -13.942 15.152 1.00 46.34 590 PRO A N 1
ATOM 4308 C CA . PRO A 1 590 ? -20.401 -14.216 15.034 1.00 46.34 590 PRO A CA 1
ATOM 4309 C C . PRO A 1 590 ? -20.989 -13.434 13.848 1.00 46.34 590 PRO A C 1
ATOM 4311 O O . PRO A 1 590 ? -20.588 -12.285 13.633 1.00 46.34 590 PRO A O 1
ATOM 4314 N N . PRO A 1 591 ? -21.936 -14.013 13.085 1.00 46.03 591 PRO A N 1
ATOM 4315 C CA . PRO A 1 591 ? -22.577 -13.312 11.979 1.00 46.03 591 PRO A CA 1
ATOM 4316 C C . PRO A 1 591 ? -23.218 -12.021 12.498 1.00 46.03 591 PRO A C 1
ATOM 4318 O O . PRO A 1 591 ? -23.987 -12.025 13.465 1.00 46.03 591 PRO A O 1
ATOM 4321 N N . ALA A 1 592 ? -22.875 -10.896 11.872 1.00 44.72 592 ALA A N 1
ATOM 4322 C CA . ALA A 1 592 ? -23.487 -9.619 12.191 1.00 44.72 592 ALA A CA 1
ATOM 4323 C C . ALA A 1 592 ? -24.957 -9.670 11.743 1.00 44.72 592 ALA A C 1
ATOM 4325 O O . ALA A 1 592 ? -25.243 -9.703 10.552 1.00 44.72 592 ALA A O 1
ATOM 4326 N N . SER A 1 593 ? -25.875 -9.656 12.714 1.00 38.69 593 SER A N 1
ATOM 4327 C CA . SER A 1 593 ? -27.346 -9.638 12.596 1.00 38.69 593 SER A CA 1
ATOM 4328 C C . SER A 1 593 ? -28.065 -10.973 12.309 1.00 38.69 593 SER A C 1
ATOM 4330 O O . SER A 1 593 ? -28.505 -11.262 11.205 1.00 38.69 593 SER A O 1
ATOM 4332 N N . ALA A 1 594 ? -28.338 -11.714 13.389 1.00 34.81 594 ALA A N 1
ATOM 4333 C CA . ALA A 1 594 ? -29.530 -12.563 13.529 1.00 34.81 594 ALA A CA 1
ATOM 4334 C C . ALA A 1 594 ? -30.501 -11.987 14.589 1.00 34.81 594 ALA A C 1
ATOM 4336 O O . ALA A 1 594 ? -31.160 -12.717 15.323 1.00 34.81 594 ALA A O 1
ATOM 4337 N N . SER A 1 595 ? -30.570 -10.656 14.705 1.00 38.34 595 SER A N 1
ATOM 4338 C CA . SER A 1 595 ? -31.436 -9.944 15.653 1.00 38.34 595 SER A CA 1
ATOM 4339 C C . SER A 1 595 ? -32.466 -9.075 14.923 1.00 38.34 595 SER A C 1
ATOM 4341 O O . SER A 1 595 ? -32.414 -7.856 15.033 1.00 38.34 595 SER A O 1
ATOM 4343 N N . ALA A 1 596 ? -33.349 -9.689 14.129 1.00 41.94 596 ALA A N 1
ATOM 4344 C CA . ALA A 1 596 ? -34.665 -9.146 13.747 1.00 41.94 596 ALA A CA 1
ATOM 4345 C C . ALA A 1 596 ? -35.399 -10.119 12.803 1.00 41.94 596 ALA A C 1
ATOM 4347 O O . ALA A 1 596 ? -35.486 -9.893 11.601 1.00 41.94 596 ALA A O 1
ATOM 4348 N N . SER A 1 597 ? -35.895 -11.240 13.326 1.00 35.94 597 SER A N 1
ATOM 4349 C CA . SER A 1 597 ? -36.992 -12.011 12.705 1.00 35.94 597 SER A CA 1
ATOM 4350 C C . SER A 1 597 ? -37.471 -13.102 13.665 1.00 35.94 597 SER A C 1
ATOM 4352 O O . SER A 1 597 ? -37.301 -14.293 13.440 1.00 35.94 597 SER A O 1
ATOM 4354 N N . ALA A 1 598 ? -38.059 -12.673 14.780 1.00 37.56 598 ALA A N 1
ATOM 4355 C CA . ALA A 1 598 ? -38.904 -13.519 15.619 1.00 37.56 598 ALA A CA 1
ATOM 4356 C C . ALA A 1 598 ? -39.950 -12.646 16.333 1.00 37.56 598 ALA A C 1
ATOM 4358 O O . ALA A 1 598 ? -39.942 -12.511 17.551 1.00 37.56 598 ALA A O 1
ATOM 4359 N N . SER A 1 599 ? -40.812 -11.999 15.544 1.00 41.00 599 SER A N 1
ATOM 4360 C CA . SER A 1 599 ? -42.133 -11.516 15.971 1.00 41.00 599 SER A CA 1
ATOM 4361 C C . SER A 1 599 ? -42.972 -11.154 14.738 1.00 41.00 599 SER A C 1
ATOM 4363 O O . SER A 1 599 ? -43.017 -9.992 14.332 1.00 41.00 599 SER A O 1
ATOM 4365 N N . ALA A 1 600 ? -43.577 -12.170 14.125 1.00 37.28 600 ALA A N 1
ATOM 4366 C CA . ALA A 1 600 ? -44.864 -12.130 13.426 1.00 37.28 600 ALA A CA 1
ATOM 4367 C C . ALA A 1 600 ? -45.305 -13.577 13.189 1.00 37.28 600 ALA A C 1
ATOM 4369 O O . ALA A 1 600 ? -44.534 -14.307 12.524 1.00 37.28 600 ALA A O 1
#